Protein AF-0000000085044404 (afdb_homodimer)

Foldseek 3Di:
DKDKDWDQLLQEDELDDDADDLVLLVVLVVVVVPDPDAQWEWEQAPVRGTYGQANNNNSRSCVVPPRGDIGIYIYDYDHDDPLLSLLRNLLRCVVVVNDPRSNLSSLCCQCPVVPHDLVVSCVSNVDDSVSSCLSAADPPDDPVLRVLCSVVRCRNVLNLLCPAPDDVVLSVVVSVCVSVPHDDDSQLSVQVSVVVVPDDADSVDPCRVVVSCVSSPVVVVVVVVVVVVVVVVVVPPPPPPPPPDPPDD/DKDKDWDQLLQEDELDDDADDLVLLVVLVVVVVPDPDAQWEWEQAPVRGTYTQANNNNSRSCVVPPRRDIGIYIYDYDHDDPLLSLLRNLLRCVVVVNDPRSNLSSLCCQCPVVPHDLVVSCVSNVDDSVSSCLSAADPVDDPVLRVLCSVVRCRNVLNLLCPAPDDVVLSVVVSVCVSVPHDDDSQLSVQVSVVVVPDDADSVDPCRVVVSCVSSPVVVVVVVVVVVVVVVVVVPPPPPPPPPDDPDD

Solvent-accessible surface area (backbone atoms only — not comparable to full-atom values): 27673 Å² total; per-residue (Å²): 123,56,46,77,45,75,42,42,45,69,60,46,46,69,83,65,81,75,64,65,54,69,68,59,20,50,52,50,47,39,27,52,73,51,46,94,59,62,58,31,33,28,34,34,35,91,83,71,43,32,35,48,42,39,36,62,60,54,50,29,23,41,51,65,72,41,38,77,43,70,40,51,24,37,36,37,74,46,87,67,55,68,66,60,47,51,39,49,30,50,41,34,34,61,70,32,53,42,59,65,66,49,52,35,44,41,50,37,44,44,39,67,71,66,58,41,58,62,68,56,52,27,67,57,26,27,47,55,60,71,74,54,48,48,53,41,59,53,82,87,48,58,63,71,59,40,54,50,21,64,73,70,66,40,18,49,49,50,45,55,52,70,63,44,95,64,61,67,71,45,44,51,52,52,51,49,38,45,77,73,67,44,94,72,52,61,65,38,49,52,46,44,50,56,48,56,74,79,44,88,80,65,65,83,46,91,55,33,66,60,48,50,51,57,74,42,32,59,67,59,18,42,51,54,40,51,52,52,56,53,52,54,52,60,67,67,43,68,79,77,60,79,76,76,72,80,75,88,123,122,56,46,79,46,74,41,43,46,69,59,47,46,68,81,64,80,74,63,66,55,69,70,58,20,50,52,50,46,39,26,51,73,52,46,94,60,64,59,31,32,28,32,34,34,91,83,71,42,33,35,49,42,40,36,62,61,55,49,29,24,40,50,67,73,42,38,77,44,69,39,52,24,36,36,38,73,46,87,66,54,70,67,58,46,52,40,49,30,50,40,35,34,61,71,32,54,42,61,64,66,51,52,35,46,41,50,38,44,44,38,66,72,66,58,41,57,63,69,55,52,26,66,58,26,27,46,56,60,73,74,53,49,49,54,41,58,53,82,88,49,58,63,71,59,43,53,51,22,66,73,71,67,39,18,49,49,50,45,54,50,70,64,44,95,62,61,65,70,45,46,49,51,52,51,50,39,45,76,72,66,46,93,74,51,61,65,38,50,52,46,45,49,56,48,56,75,78,43,87,79,65,67,82,46,91,56,32,66,61,47,51,52,56,73,39,33,60,67,58,18,44,52,55,40,51,52,50,58,53,52,54,54,59,67,68,46,69,79,79,62,79,77,78,74,81,76,86,123

Radius of gyration: 28.85 Å; Cα contacts (8 Å, |Δi|>4): 679; chains: 2; bounding box: 60×104×65 Å

Structure (mmCIF, N/CA/C/O backbone):
data_AF-0000000085044404-model_v1
#
loop_
_entity.id
_entity.type
_entity.pdbx_description
1 polymer 'Uncharacterized protein'
#
loop_
_atom_site.group_PDB
_atom_site.id
_atom_site.type_symbol
_atom_site.label_atom_id
_atom_site.label_alt_id
_atom_site.label_comp_id
_atom_site.label_asym_id
_atom_site.label_entity_id
_atom_site.label_seq_id
_atom_site.pdbx_PDB_ins_code
_atom_site.Cartn_x
_atom_site.Cartn_y
_atom_site.Cartn_z
_atom_site.occupancy
_atom_site.B_iso_or_equiv
_atom_site.auth_seq_id
_atom_site.auth_comp_id
_atom_site.auth_asym_id
_atom_site.auth_atom_id
_atom_site.pdbx_PDB_model_num
ATOM 1 N N . MET A 1 1 ? 7.672 -28.328 -18.375 1 61.47 1 MET A N 1
ATOM 2 C CA . MET A 1 1 ? 6.961 -29.172 -17.422 1 61.47 1 MET A CA 1
ATOM 3 C C . MET A 1 1 ? 7.199 -28.688 -15.992 1 61.47 1 MET A C 1
ATOM 5 O O . MET A 1 1 ? 8.305 -28.266 -15.648 1 61.47 1 MET A O 1
ATOM 9 N N . THR A 1 2 ? 6.141 -28.344 -15.234 1 77.56 2 THR A N 1
ATOM 10 C CA . THR A 1 2 ? 6.23 -27.875 -13.852 1 77.56 2 THR A CA 1
ATOM 11 C C . THR A 1 2 ? 5.887 -29.016 -12.891 1 77.56 2 THR A C 1
ATOM 13 O O . THR A 1 2 ? 4.945 -29.766 -13.117 1 77.56 2 THR A O 1
ATOM 16 N N . THR A 1 3 ? 6.852 -29.359 -11.992 1 83.25 3 THR A N 1
ATOM 17 C CA . THR A 1 3 ? 6.629 -30.359 -10.961 1 83.25 3 THR A CA 1
ATOM 18 C C . THR A 1 3 ? 6.52 -29.719 -9.586 1 83.25 3 THR A C 1
ATOM 20 O O . THR A 1 3 ? 6.988 -28.594 -9.375 1 83.25 3 THR A O 1
ATOM 23 N N . ILE A 1 4 ? 5.852 -30.391 -8.719 1 85.69 4 ILE A N 1
ATOM 24 C CA . ILE A 1 4 ? 5.754 -29.938 -7.336 1 85.69 4 ILE A CA 1
ATOM 25 C C . ILE A 1 4 ? 6.727 -30.719 -6.461 1 85.69 4 ILE A C 1
ATOM 27 O O . ILE A 1 4 ? 6.805 -31.938 -6.555 1 85.69 4 ILE A O 1
ATOM 31 N N . LYS A 1 5 ? 7.516 -30.078 -5.703 1 88.81 5 LYS A N 1
ATOM 32 C CA . LYS A 1 5 ? 8.453 -30.688 -4.754 1 88.81 5 LYS A CA 1
ATOM 33 C C . LYS A 1 5 ? 8.453 -29.922 -3.43 1 88.81 5 LYS A C 1
ATOM 35 O O . LYS A 1 5 ? 8.172 -28.719 -3.396 1 88.81 5 LYS A O 1
ATOM 40 N N . TYR A 1 6 ? 8.734 -30.656 -2.428 1 91.5 6 TYR A N 1
ATOM 41 C CA . TYR A 1 6 ? 8.992 -30.016 -1.145 1 91.5 6 TYR A CA 1
ATOM 42 C C . TYR A 1 6 ? 10.461 -29.609 -1.02 1 91.5 6 TYR A C 1
ATOM 44 O O . TYR A 1 6 ? 11.352 -30.438 -1.219 1 91.5 6 TYR A O 1
ATOM 52 N N . VAL A 1 7 ? 10.68 -28.344 -0.801 1 93.06 7 VAL A N 1
ATOM 53 C CA . VAL A 1 7 ? 12.023 -27.766 -0.729 1 93.06 7 VAL A CA 1
ATOM 54 C C . VAL A 1 7 ? 12.203 -27.031 0.596 1 93.06 7 VAL A C 1
ATOM 56 O O . VAL A 1 7 ? 11.289 -26.344 1.057 1 93.06 7 VAL A O 1
ATOM 59 N N . LYS A 1 8 ? 13.367 -27.266 1.175 1 94.31 8 LYS A N 1
ATOM 60 C CA . LYS A 1 8 ? 13.672 -26.484 2.361 1 94.31 8 LYS A CA 1
ATOM 61 C C . LYS A 1 8 ? 13.867 -25.016 2.006 1 94.31 8 LYS A C 1
ATOM 63 O O . LYS A 1 8 ? 14.508 -24.688 1.003 1 94.31 8 LYS A O 1
ATOM 68 N N . VAL A 1 9 ? 13.367 -24.141 2.844 1 94.94 9 VAL A N 1
ATOM 69 C CA . VAL A 1 9 ? 13.438 -22.703 2.6 1 94.94 9 VAL A CA 1
ATOM 70 C C . VAL A 1 9 ? 14.898 -22.266 2.48 1 94.94 9 VAL A C 1
ATOM 72 O O . VAL A 1 9 ? 15.234 -21.422 1.652 1 94.94 9 VAL A O 1
ATOM 75 N N . SER A 1 10 ? 15.797 -22.875 3.223 1 94.62 10 SER A N 1
ATOM 76 C CA . SER A 1 10 ? 17.219 -22.516 3.242 1 94.62 10 SER A CA 1
ATOM 77 C C . SER A 1 10 ? 17.891 -22.875 1.922 1 94.62 10 SER A C 1
ATOM 79 O O . SER A 1 10 ? 18.984 -22.391 1.629 1 94.62 10 SER A O 1
ATOM 81 N N . GLN A 1 11 ? 17.266 -23.703 1.149 1 94.69 11 GLN A N 1
ATOM 82 C CA . GLN A 1 11 ? 17.859 -24.141 -0.111 1 94.69 11 GLN A CA 1
ATOM 83 C C . GLN A 1 11 ? 17.469 -23.203 -1.255 1 94.69 11 GLN A C 1
ATOM 85 O O . GLN A 1 11 ? 17.969 -23.344 -2.371 1 94.69 11 GLN A O 1
ATOM 90 N N . ILE A 1 12 ? 16.609 -22.25 -0.996 1 96.06 12 ILE A N 1
ATOM 91 C CA . ILE A 1 12 ? 16.125 -21.328 -2.029 1 96.06 12 ILE A CA 1
ATOM 92 C C . ILE A 1 12 ? 16.953 -20.047 -1.995 1 96.06 12 ILE A C 1
ATOM 94 O O . ILE A 1 12 ? 17.062 -19.391 -0.952 1 96.06 12 ILE A O 1
ATOM 98 N N . LYS A 1 13 ? 17.516 -19.688 -3.123 1 95.31 13 LYS A N 1
ATOM 99 C CA . LYS A 1 13 ? 18.203 -18.406 -3.271 1 95.31 13 LYS A CA 1
ATOM 100 C C . LYS A 1 13 ? 17.25 -17.297 -3.658 1 95.31 13 LYS A C 1
ATOM 102 O O . LYS A 1 13 ? 16.469 -17.438 -4.609 1 95.31 13 LYS A O 1
ATOM 107 N N . SER A 1 14 ? 17.109 -16.156 -3.043 1 94.56 14 SER A N 1
ATOM 108 C CA . SER A 1 14 ? 16.078 -15.141 -3.242 1 94.56 14 SER A CA 1
ATOM 109 C C . SER A 1 14 ? 16.609 -13.953 -4.031 1 94.56 14 SER A C 1
ATOM 111 O O . SER A 1 14 ? 15.852 -13.227 -4.672 1 94.56 14 SER A O 1
ATOM 113 N N . GLY A 1 15 ? 17.938 -13.578 -3.992 1 92.56 15 GLY A N 1
ATOM 114 C CA . GLY A 1 15 ? 18.5 -12.43 -4.676 1 92.56 15 GLY A CA 1
ATOM 115 C C . GLY A 1 15 ? 18.375 -11.141 -3.881 1 92.56 15 GLY A C 1
ATOM 116 O O . GLY A 1 15 ? 18.672 -10.062 -4.387 1 92.56 15 GLY A O 1
ATOM 117 N N . PHE A 1 16 ? 17.781 -11.195 -2.658 1 94.38 16 PHE A N 1
ATOM 118 C CA . PHE A 1 16 ? 17.641 -10.062 -1.755 1 94.38 16 PHE A CA 1
ATOM 119 C C . PHE A 1 16 ? 17.781 -10.5 -0.303 1 94.38 16 PHE A C 1
ATOM 121 O O . PHE A 1 16 ? 17.828 -11.695 -0.012 1 94.38 16 PHE A O 1
ATOM 128 N N . THR A 1 17 ? 17.859 -9.484 0.62 1 93.12 17 THR A N 1
ATOM 129 C CA . THR A 1 17 ? 18.141 -9.828 2.008 1 93.12 17 THR A CA 1
ATOM 130 C C . THR A 1 17 ? 16.984 -9.406 2.916 1 93.12 17 THR A C 1
ATOM 132 O O . THR A 1 17 ? 16.875 -9.875 4.051 1 93.12 17 THR A O 1
ATOM 135 N N . TYR A 1 18 ? 16.109 -8.633 2.441 1 92.06 18 TYR A N 1
ATOM 136 C CA . TYR A 1 18 ? 15.062 -8.086 3.287 1 92.06 18 TYR A CA 1
ATOM 137 C C . TYR A 1 18 ? 14.18 -9.203 3.852 1 92.06 18 TYR A C 1
ATOM 139 O O . TYR A 1 18 ? 13.836 -10.148 3.141 1 92.06 18 TYR A O 1
ATOM 147 N N . LEU A 1 19 ? 13.734 -8.906 5.164 1 95.06 19 LEU A N 1
ATOM 148 C CA . LEU A 1 19 ? 12.75 -9.773 5.816 1 95.06 19 LEU A CA 1
ATOM 149 C C . LEU A 1 19 ? 11.68 -8.945 6.52 1 95.06 19 LEU A C 1
ATOM 151 O O . LEU A 1 19 ? 11.977 -7.879 7.07 1 95.06 19 LEU A O 1
ATOM 155 N N . PRO A 1 20 ? 10.492 -9.43 6.535 1 95.12 20 PRO A N 1
ATOM 156 C CA . PRO A 1 20 ? 9.43 -8.727 7.25 1 95.12 20 PRO A CA 1
ATOM 157 C C . PRO A 1 20 ? 9.562 -8.844 8.766 1 95.12 20 PRO A C 1
ATOM 159 O O . PRO A 1 20 ? 10.438 -9.562 9.266 1 95.12 20 PRO A O 1
ATOM 162 N N . THR A 1 21 ? 8.727 -8.086 9.477 1 94.81 21 THR A N 1
ATOM 163 C CA . THR A 1 21 ? 8.656 -8.258 10.922 1 94.81 21 THR A CA 1
ATOM 164 C C . THR A 1 21 ? 8.094 -9.633 11.273 1 94.81 21 THR A C 1
ATOM 166 O O . THR A 1 21 ? 7.457 -10.289 10.445 1 94.81 21 THR A O 1
ATOM 169 N N . GLU A 1 22 ? 8.328 -10.031 12.469 1 95.94 22 GLU A N 1
ATOM 170 C CA . GLU A 1 22 ? 7.824 -11.312 12.93 1 95.94 22 GLU A CA 1
ATOM 171 C C . GLU A 1 22 ? 6.297 -11.352 12.898 1 95.94 22 GLU A C 1
ATOM 173 O O . GLU A 1 22 ? 5.707 -12.359 12.508 1 95.94 22 GLU A O 1
ATOM 178 N N . MET A 1 23 ? 5.676 -10.289 13.273 1 95.06 23 MET A N 1
ATOM 179 C CA . MET A 1 23 ? 4.219 -10.211 13.297 1 95.06 23 MET A CA 1
ATOM 180 C C . MET A 1 23 ? 3.641 -10.367 11.898 1 95.06 23 MET A C 1
ATOM 182 O O . MET A 1 23 ? 2.697 -11.141 11.695 1 95.06 23 MET A O 1
ATOM 186 N N . THR A 1 24 ? 4.254 -9.727 10.977 1 93.88 24 THR A N 1
ATOM 187 C CA . THR A 1 24 ? 3.809 -9.812 9.594 1 93.88 24 THR A CA 1
ATOM 188 C C . THR A 1 24 ? 4.016 -11.227 9.055 1 93.88 24 THR A C 1
ATOM 190 O O . THR A 1 24 ? 3.135 -11.773 8.383 1 93.88 24 THR A O 1
ATOM 193 N N . ALA A 1 25 ? 5.137 -11.766 9.383 1 95.88 25 ALA A N 1
ATOM 194 C CA . ALA A 1 25 ? 5.457 -13.117 8.922 1 95.88 25 ALA A CA 1
ATOM 195 C C . ALA A 1 25 ? 4.473 -14.141 9.477 1 95.88 25 ALA A C 1
ATOM 197 O O . ALA A 1 25 ? 4.012 -15.023 8.758 1 95.88 25 ALA A O 1
ATOM 198 N N . LYS A 1 26 ? 4.113 -13.984 10.68 1 95.44 26 LYS A N 1
ATOM 199 C CA . LYS A 1 26 ? 3.18 -14.906 11.312 1 95.44 26 LYS A CA 1
ATOM 200 C C . LYS A 1 26 ? 1.792 -14.805 10.688 1 95.44 26 LYS A C 1
ATOM 202 O O . LYS A 1 26 ? 1.11 -15.812 10.508 1 95.44 26 LYS A O 1
ATOM 207 N N . SER A 1 27 ? 1.438 -13.617 10.43 1 94.38 27 SER A N 1
ATOM 208 C CA . SER A 1 27 ? 0.154 -13.398 9.766 1 94.38 27 SER A CA 1
ATOM 209 C C . SER A 1 27 ? 0.116 -14.078 8.398 1 94.38 27 SER A C 1
ATOM 211 O O . SER A 1 27 ? -0.879 -14.711 8.047 1 94.38 27 SER A O 1
ATOM 213 N N . GLN A 1 28 ? 1.136 -13.945 7.715 1 92.56 28 GLN A N 1
ATOM 214 C CA . GLN A 1 28 ? 1.236 -14.578 6.402 1 92.56 28 GLN A CA 1
ATOM 215 C C . GLN A 1 28 ? 1.262 -16.094 6.527 1 92.56 28 GLN A C 1
ATOM 217 O O . GLN A 1 28 ? 0.63 -16.797 5.738 1 92.56 28 GLN A O 1
ATOM 222 N N . LEU A 1 29 ? 1.969 -16.578 7.449 1 92.06 29 LEU A N 1
ATOM 223 C CA . LEU A 1 29 ? 2.082 -18.031 7.66 1 92.06 29 LEU A CA 1
ATOM 224 C C . LEU A 1 29 ? 0.721 -18.641 7.965 1 92.06 29 LEU A C 1
ATOM 226 O O . LEU A 1 29 ? 0.43 -19.766 7.543 1 92.06 29 LEU A O 1
ATOM 230 N N . ALA A 1 30 ? -0.035 -17.953 8.711 1 93.81 30 ALA A N 1
ATOM 231 C CA . ALA A 1 30 ? -1.366 -18.438 9.062 1 93.81 30 ALA A CA 1
ATOM 232 C C . ALA A 1 30 ? -2.195 -18.719 7.809 1 93.81 30 ALA A C 1
ATOM 234 O O . ALA A 1 30 ? -2.949 -19.688 7.758 1 93.81 30 ALA A O 1
ATOM 235 N N . ILE A 1 31 ? -2.064 -17.859 6.871 1 93.62 31 ILE A N 1
ATOM 236 C CA . ILE A 1 31 ? -2.779 -18.031 5.609 1 93.62 31 ILE A CA 1
ATOM 237 C C . ILE A 1 31 ? -2.188 -19.219 4.84 1 93.62 31 ILE A C 1
ATOM 239 O O . ILE A 1 31 ? -2.922 -20.078 4.34 1 93.62 31 ILE A O 1
ATOM 243 N N . LEU A 1 32 ? -0.934 -19.297 4.773 1 89.75 32 LEU A N 1
ATOM 244 C CA . LEU A 1 32 ? -0.227 -20.328 4.027 1 89.75 32 LEU A CA 1
ATOM 245 C C . LEU A 1 32 ? -0.555 -21.719 4.574 1 89.75 32 LEU A C 1
ATOM 247 O O . LEU A 1 32 ? -0.674 -22.672 3.811 1 89.75 32 LEU A O 1
ATOM 251 N N . GLU A 1 33 ? -0.635 -21.844 5.805 1 89.75 33 GLU A N 1
ATOM 252 C CA . GLU A 1 33 ? -0.882 -23.125 6.457 1 89.75 33 GLU A CA 1
ATOM 253 C C . GLU A 1 33 ? -2.268 -23.656 6.109 1 89.75 33 GLU A C 1
ATOM 255 O O . GLU A 1 33 ? -2.51 -24.875 6.195 1 89.75 33 GLU A O 1
ATOM 260 N N . LYS A 1 34 ? -3.08 -22.734 5.719 1 89.62 34 LYS A N 1
ATOM 261 C CA . LYS A 1 34 ? -4.43 -23.156 5.348 1 89.62 34 LYS A CA 1
ATOM 262 C C . LYS A 1 34 ? -4.535 -23.391 3.844 1 89.62 34 LYS A C 1
ATOM 264 O O . LYS A 1 34 ? -5.57 -23.844 3.354 1 89.62 34 LYS A O 1
ATOM 269 N N . SER A 1 35 ? -3.404 -23.125 3.229 1 81.25 35 SER A N 1
ATOM 270 C CA . SER A 1 35 ? -3.402 -23.281 1.778 1 81.25 35 SER A CA 1
ATOM 271 C C . SER A 1 35 ? -2.859 -24.641 1.377 1 81.25 35 SER A C 1
ATOM 273 O O . SER A 1 35 ? -1.934 -25.156 2.008 1 81.25 35 SER A O 1
ATOM 275 N N . ASN A 1 36 ? -3.479 -25.438 0.595 1 70.88 36 ASN A N 1
ATOM 276 C CA . ASN A 1 36 ? -3.033 -26.766 0.184 1 70.88 36 ASN A CA 1
ATOM 277 C C . ASN A 1 36 ? -2.27 -26.719 -1.137 1 70.88 36 ASN A C 1
ATOM 279 O O . ASN A 1 36 ? -2.08 -27.75 -1.788 1 70.88 36 ASN A O 1
ATOM 283 N N . GLU A 1 37 ? -1.778 -25.656 -1.503 1 74.81 37 GLU A N 1
ATOM 284 C CA . GLU A 1 37 ? -1.153 -25.516 -2.814 1 74.81 37 GLU A CA 1
ATOM 285 C C . GLU A 1 37 ? 0.219 -24.859 -2.711 1 74.81 37 GLU A C 1
ATOM 287 O O . GLU A 1 37 ? 0.536 -24.234 -1.699 1 74.81 37 GLU A O 1
ATOM 292 N N . PRO A 1 38 ? 0.979 -25.234 -3.756 1 78.88 38 PRO A N 1
ATOM 293 C CA . PRO A 1 38 ? 2.277 -24.547 -3.744 1 78.88 38 PRO A CA 1
ATOM 294 C C . PRO A 1 38 ? 2.145 -23.031 -3.729 1 78.88 38 PRO A C 1
ATOM 296 O O . PRO A 1 38 ? 1.389 -22.469 -4.523 1 78.88 38 PRO A O 1
ATOM 299 N N . VAL A 1 39 ? 2.91 -22.484 -2.879 1 82 39 VAL A N 1
ATOM 300 C CA . VAL A 1 39 ? 2.76 -21.047 -2.66 1 82 39 VAL A CA 1
ATOM 301 C C . VAL A 1 39 ? 4.008 -20.312 -3.143 1 82 39 VAL A C 1
ATOM 303 O O . VAL A 1 39 ? 4.059 -19.078 -3.129 1 82 39 VAL A O 1
ATOM 306 N N . ILE A 1 40 ? 4.977 -21.141 -3.594 1 91.25 40 ILE A N 1
ATOM 307 C CA . ILE A 1 40 ? 6.23 -20.578 -4.078 1 91.25 40 ILE A CA 1
ATOM 308 C C . ILE A 1 40 ? 6.625 -21.25 -5.395 1 91.25 40 ILE A C 1
ATOM 310 O O . ILE A 1 40 ? 6.5 -22.469 -5.535 1 91.25 40 ILE A O 1
ATOM 314 N N . ASP A 1 41 ? 7.066 -20.453 -6.387 1 91.06 41 ASP A N 1
ATOM 315 C CA . ASP A 1 41 ? 7.68 -20.953 -7.621 1 91.06 41 ASP A CA 1
ATOM 316 C C . ASP A 1 41 ? 9.188 -20.719 -7.609 1 91.06 41 ASP A C 1
ATOM 318 O O . ASP A 1 41 ? 9.656 -19.641 -7.238 1 91.06 41 ASP A O 1
ATOM 322 N N . VAL A 1 42 ? 9.875 -21.797 -8.055 1 93.69 42 VAL A N 1
ATOM 323 C CA . VAL A 1 42 ? 11.328 -21.672 -8.133 1 93.69 42 VAL A CA 1
ATOM 324 C C . VAL A 1 42 ? 11.828 -22.188 -9.477 1 93.69 42 VAL A C 1
ATOM 326 O O . VAL A 1 42 ? 11.188 -23.047 -10.086 1 93.69 42 VAL A O 1
ATOM 329 N N . PHE A 1 43 ? 12.961 -21.609 -9.906 1 9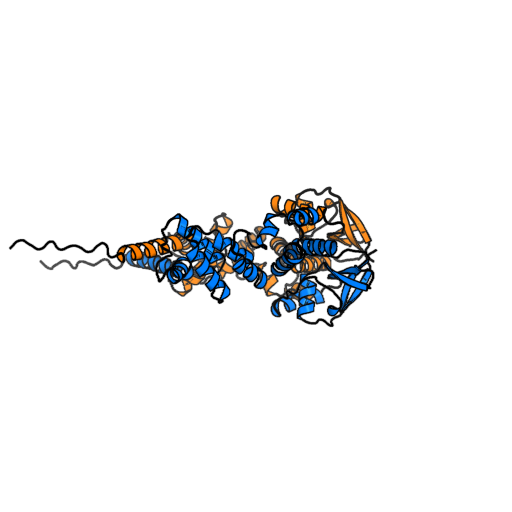2.31 43 PHE A N 1
ATOM 330 C CA . PHE A 1 43 ? 13.734 -22.203 -10.992 1 92.31 43 PHE A CA 1
ATOM 331 C C . PHE A 1 43 ? 14.742 -23.219 -10.453 1 92.31 43 PHE A C 1
ATOM 333 O O . PHE A 1 43 ? 15.375 -22.984 -9.414 1 92.31 43 PHE A O 1
ATOM 340 N N . GLU A 1 44 ? 14.734 -24.281 -11.039 1 91.94 44 GLU A N 1
ATOM 341 C CA . GLU A 1 44 ? 15.82 -25.234 -10.781 1 91.94 44 GLU A CA 1
ATOM 342 C C . GLU A 1 44 ? 16.891 -25.141 -11.859 1 91.94 44 GLU A C 1
ATOM 344 O O . GLU A 1 44 ? 16.641 -25.469 -13.016 1 91.94 44 GLU A O 1
ATOM 349 N N . ASP A 1 45 ? 17.984 -24.609 -11.375 1 78.19 45 ASP A N 1
ATOM 350 C CA . ASP A 1 45 ? 19.062 -24.453 -12.344 1 78.19 45 ASP A CA 1
ATOM 351 C C . ASP A 1 45 ? 19.844 -25.75 -12.508 1 78.19 45 ASP A C 1
ATOM 353 O O . ASP A 1 45 ? 19.531 -26.75 -11.859 1 78.19 45 ASP A O 1
ATOM 357 N N . GLY A 1 46 ? 20.766 -25.906 -13.422 1 70.44 46 GLY A N 1
ATOM 358 C CA . GLY A 1 46 ? 21.547 -27.094 -13.75 1 70.44 46 GLY A CA 1
ATOM 359 C C . GLY A 1 46 ? 22.297 -27.641 -12.562 1 70.44 46 GLY A C 1
ATOM 360 O O . GLY A 1 46 ? 22.562 -28.844 -12.492 1 70.44 46 GLY A O 1
ATOM 361 N N . ASP A 1 47 ? 22.609 -26.906 -11.57 1 68.88 47 ASP A N 1
ATOM 362 C CA . ASP A 1 47 ? 23.375 -27.359 -10.422 1 68.88 47 ASP A CA 1
ATOM 363 C C . ASP A 1 47 ? 22.469 -27.703 -9.242 1 68.88 47 ASP A C 1
ATOM 365 O O . ASP A 1 47 ? 22.922 -27.781 -8.102 1 68.88 47 ASP A O 1
ATOM 369 N N . LYS A 1 48 ? 21.203 -27.766 -9.562 1 75.06 48 LYS A N 1
ATOM 370 C CA . LYS A 1 48 ? 20.172 -28.141 -8.594 1 75.06 48 LYS A CA 1
ATOM 371 C C . LYS A 1 48 ? 19.984 -27.047 -7.547 1 75.06 48 LYS A C 1
ATOM 373 O O . LYS A 1 48 ? 19.672 -27.328 -6.387 1 75.06 48 LYS A O 1
ATOM 378 N N . GLN A 1 49 ? 20.312 -25.906 -7.891 1 87 49 GLN A N 1
ATOM 379 C CA . GLN A 1 49 ? 20 -24.766 -7.035 1 87 49 GLN A CA 1
ATOM 380 C C . GLN A 1 49 ? 18.609 -24.234 -7.316 1 87 49 GLN A C 1
ATOM 382 O O . GLN A 1 49 ? 18.156 -24.203 -8.469 1 87 49 GLN A O 1
ATOM 387 N N . TYR A 1 50 ? 17.922 -23.922 -6.25 1 95.06 50 TYR A N 1
ATOM 388 C CA . TYR A 1 50 ? 16.594 -23.344 -6.398 1 95.06 50 TYR A CA 1
ATOM 389 C C . TYR A 1 50 ? 16.641 -21.812 -6.312 1 95.06 50 TYR A C 1
ATOM 391 O O . TYR A 1 50 ? 17.156 -21.266 -5.34 1 95.06 50 TYR A O 1
ATOM 399 N N . LEU A 1 51 ? 16.188 -21.203 -7.414 1 95.75 51 LEU A N 1
ATOM 400 C CA . LEU A 1 51 ? 16.141 -19.75 -7.492 1 95.75 51 LEU A CA 1
ATOM 401 C C . LEU A 1 51 ? 14.711 -19.234 -7.348 1 95.75 51 LEU A C 1
ATOM 403 O O . LEU A 1 51 ? 13.836 -19.609 -8.141 1 95.75 51 LEU A O 1
ATOM 407 N N . LEU A 1 52 ? 14.5 -18.422 -6.359 1 96.31 52 LEU A N 1
ATOM 408 C CA . LEU A 1 52 ? 13.164 -17.891 -6.109 1 96.31 52 LEU A CA 1
ATOM 409 C C . LEU A 1 52 ? 12.641 -17.141 -7.332 1 96.31 52 LEU A C 1
ATOM 411 O O . LEU A 1 52 ? 13.367 -16.375 -7.949 1 96.31 52 LEU A O 1
ATOM 415 N N . TRP A 1 53 ? 11.391 -17.344 -7.637 1 93.81 53 TRP A N 1
ATOM 416 C CA . TRP A 1 53 ? 10.781 -16.656 -8.766 1 93.81 53 TRP A CA 1
ATOM 417 C C . TRP A 1 53 ? 9.5 -15.938 -8.344 1 93.81 53 TRP A C 1
ATOM 419 O O . TRP A 1 53 ? 9.406 -14.711 -8.438 1 93.81 53 TRP A O 1
ATOM 429 N N . LYS A 1 54 ? 8.492 -16.703 -7.863 1 91.94 54 LYS A N 1
ATOM 430 C CA . LYS A 1 54 ? 7.219 -16.156 -7.395 1 91.94 54 LYS A CA 1
ATOM 431 C C . LYS A 1 54 ? 6.953 -16.547 -5.945 1 91.94 54 LYS A C 1
ATOM 433 O O . LYS A 1 54 ? 7.605 -17.453 -5.41 1 91.94 54 LYS A O 1
ATOM 438 N N . GLY A 1 55 ? 5.98 -15.836 -5.379 1 93.12 55 GLY A N 1
ATOM 439 C CA . GLY A 1 55 ? 5.691 -16.078 -3.975 1 93.12 55 GLY A CA 1
ATOM 440 C C . GLY A 1 55 ? 6.699 -15.438 -3.039 1 93.12 55 GLY A C 1
ATOM 441 O O . GL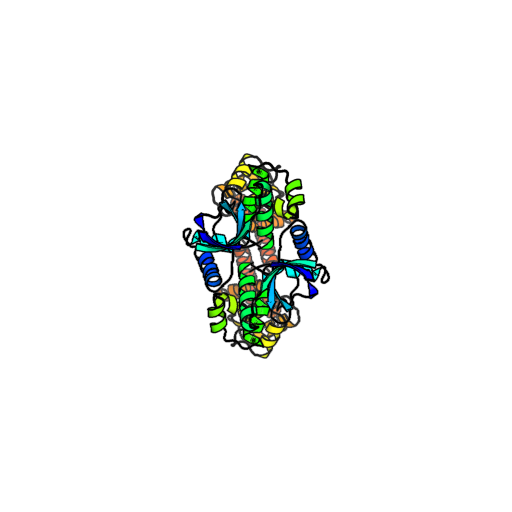Y A 1 55 ? 7.125 -16.062 -2.062 1 93.12 55 GLY A O 1
ATOM 442 N N . ILE A 1 56 ? 7.078 -14.266 -3.354 1 95.44 56 ILE A N 1
ATOM 443 C CA . ILE A 1 56 ? 8.203 -13.586 -2.719 1 95.44 56 ILE A CA 1
ATOM 444 C C . ILE A 1 56 ? 7.883 -13.328 -1.247 1 95.44 56 ILE A C 1
ATOM 446 O O . ILE A 1 56 ? 8.68 -13.648 -0.366 1 95.44 56 ILE A O 1
ATOM 450 N N . ASP A 1 57 ? 6.738 -12.797 -0.99 1 93.75 57 ASP A N 1
ATOM 451 C CA . ASP A 1 57 ? 6.406 -12.484 0.396 1 93.75 57 ASP A CA 1
ATOM 452 C C . ASP A 1 57 ? 6.184 -13.758 1.209 1 93.75 57 ASP A C 1
ATOM 454 O O . ASP A 1 57 ? 6.465 -13.789 2.408 1 93.75 57 ASP A O 1
ATOM 458 N N . ASN A 1 58 ? 5.684 -14.797 0.553 1 93.56 58 ASN A N 1
ATOM 459 C CA . ASN A 1 58 ? 5.578 -16.094 1.221 1 93.56 58 ASN A CA 1
ATOM 460 C C . ASN A 1 58 ? 6.949 -16.625 1.63 1 93.56 58 ASN A C 1
ATOM 462 O O . ASN A 1 58 ? 7.145 -17.031 2.777 1 93.56 58 ASN A O 1
ATOM 466 N N . TYR A 1 59 ? 7.805 -16.562 0.696 1 96.06 59 TYR A N 1
ATOM 467 C CA . TYR A 1 59 ? 9.172 -16.984 0.962 1 96.06 59 TYR A CA 1
ATOM 468 C C . TYR A 1 59 ? 9.773 -16.203 2.117 1 96.06 59 TYR A C 1
ATOM 470 O O . TYR A 1 59 ? 10.375 -16.781 3.027 1 96.06 59 TYR A O 1
ATOM 478 N N . ASN A 1 60 ? 9.594 -14.914 2.098 1 95.94 60 ASN A N 1
ATOM 479 C CA . ASN A 1 60 ? 10.164 -14.047 3.117 1 95.94 60 ASN A CA 1
ATOM 480 C C . ASN A 1 60 ? 9.633 -14.383 4.508 1 95.94 60 ASN A C 1
ATOM 482 O O . ASN A 1 60 ? 10.383 -14.383 5.48 1 95.94 60 ASN A O 1
ATOM 486 N N . SER A 1 61 ? 8.43 -14.602 4.504 1 94.62 61 SER A N 1
ATOM 487 C CA . SER A 1 61 ? 7.812 -14.922 5.785 1 94.62 61 SER A CA 1
ATOM 488 C C . SER A 1 61 ? 8.328 -16.25 6.332 1 94.62 61 SER A C 1
ATOM 490 O O . SER A 1 61 ? 8.625 -16.359 7.523 1 94.62 61 SER A O 1
ATOM 492 N N . LEU A 1 62 ? 8.438 -17.172 5.457 1 95.31 62 LEU A N 1
ATOM 493 C CA . LEU A 1 62 ? 8.961 -18.469 5.855 1 95.31 62 LEU A CA 1
ATOM 494 C C . LEU A 1 62 ? 10.414 -18.359 6.281 1 95.31 62 LEU A C 1
ATOM 496 O O . LEU A 1 62 ? 10.812 -18.938 7.301 1 95.31 62 LEU A O 1
ATOM 500 N N . LYS A 1 63 ? 11.125 -17.656 5.555 1 96.31 63 LYS A N 1
ATOM 501 C CA . LYS A 1 63 ? 12.539 -17.469 5.875 1 96.31 63 LYS A CA 1
ATOM 502 C C . LYS A 1 63 ? 12.703 -16.781 7.23 1 96.31 63 LYS A C 1
ATOM 504 O O . LYS A 1 63 ? 13.602 -17.141 8 1 96.31 63 LYS A O 1
ATOM 509 N N . LYS A 1 64 ? 11.852 -15.812 7.5 1 96.62 64 LYS A N 1
ATOM 510 C CA . LYS A 1 64 ? 11.875 -15.086 8.758 1 96.62 64 LYS A CA 1
ATOM 511 C C . LYS A 1 64 ? 11.594 -16.016 9.938 1 96.62 64 LYS A C 1
ATOM 513 O O . LYS A 1 64 ? 12.188 -15.859 11.008 1 96.62 64 LYS A O 1
ATOM 518 N N . LEU A 1 65 ? 10.773 -16.969 9.711 1 96.12 65 LEU A N 1
ATOM 519 C CA . LEU A 1 65 ? 10.25 -17.734 10.828 1 96.12 65 LEU A CA 1
ATOM 520 C C . LEU A 1 65 ? 11.016 -19.047 10.984 1 96.12 65 LEU A C 1
ATOM 522 O O . LEU A 1 65 ? 11.352 -19.453 12.094 1 96.12 65 LEU A O 1
ATOM 526 N N . ASP A 1 66 ? 11.211 -19.719 9.875 1 93.56 66 ASP A N 1
ATOM 527 C CA . ASP A 1 66 ? 11.836 -21.047 9.93 1 93.56 66 ASP A CA 1
ATOM 528 C C . ASP A 1 66 ? 12.5 -21.391 8.602 1 93.56 66 ASP A C 1
ATOM 530 O O . ASP A 1 66 ? 11.852 -21.938 7.707 1 93.56 66 ASP A O 1
ATOM 534 N N . THR A 1 67 ? 13.773 -21.344 8.617 1 93.5 67 THR A N 1
ATOM 535 C CA . THR A 1 67 ? 14.523 -21.594 7.391 1 93.5 67 THR A CA 1
ATOM 536 C C . THR A 1 67 ? 14.609 -23.094 7.098 1 93.5 67 THR A C 1
ATOM 538 O O . THR A 1 67 ? 14.922 -23.484 5.973 1 93.5 67 THR A O 1
ATOM 541 N N . MET A 1 68 ? 14.359 -23.906 8.023 1 94.31 68 MET A N 1
ATOM 542 C CA . MET A 1 68 ? 14.477 -25.344 7.852 1 94.31 68 MET A CA 1
ATOM 543 C C . MET A 1 68 ? 13.148 -25.953 7.441 1 94.31 68 MET A C 1
ATOM 545 O O . MET A 1 68 ? 13.078 -27.141 7.09 1 94.31 68 MET A O 1
ATOM 549 N N . LYS A 1 69 ? 12.148 -25.172 7.387 1 92.19 69 LYS A N 1
ATOM 550 C CA . LYS A 1 69 ? 10.836 -25.656 6.996 1 92.19 69 LYS A CA 1
ATOM 551 C C . LYS A 1 69 ? 10.812 -26.078 5.531 1 92.19 69 LYS A C 1
ATOM 553 O O . LYS A 1 69 ? 11.391 -25.406 4.676 1 92.19 69 LYS A O 1
ATOM 558 N N . GLU A 1 70 ? 10.133 -27.219 5.316 1 92.12 70 GLU A N 1
ATOM 559 C CA . GLU A 1 70 ? 9.883 -27.656 3.947 1 92.12 70 GLU A CA 1
ATOM 560 C C . GLU A 1 70 ? 8.547 -27.125 3.434 1 92.12 70 GLU A C 1
ATOM 562 O O . GLU A 1 70 ? 7.539 -27.188 4.141 1 92.12 70 GLU A O 1
ATOM 567 N N . VAL A 1 71 ? 8.625 -26.609 2.271 1 90.38 71 VAL A N 1
ATOM 568 C CA . VAL A 1 71 ? 7.422 -26.016 1.691 1 90.38 71 VAL A CA 1
ATOM 569 C C . VAL A 1 71 ? 7.215 -26.562 0.279 1 90.38 71 VAL A C 1
ATOM 571 O O . VAL A 1 71 ? 8.18 -26.859 -0.426 1 90.38 71 VAL A O 1
ATOM 574 N N . ALA A 1 72 ? 5.965 -26.719 -0.051 1 88.75 72 ALA A N 1
ATOM 575 C CA . ALA A 1 72 ? 5.633 -27.141 -1.406 1 88.75 72 ALA A CA 1
ATOM 576 C C . ALA A 1 72 ? 5.938 -26.047 -2.422 1 88.75 72 ALA A C 1
ATOM 578 O O . ALA A 1 72 ? 5.43 -24.938 -2.311 1 88.75 72 ALA A O 1
ATOM 579 N N . CYS A 1 73 ? 6.754 -26.391 -3.414 1 91.38 73 CYS A N 1
ATOM 580 C CA . CYS A 1 73 ? 7.137 -25.438 -4.453 1 91.38 73 CYS A CA 1
ATOM 581 C C . CYS A 1 73 ? 6.82 -26 -5.84 1 91.38 73 CYS A C 1
ATOM 583 O O . CYS A 1 73 ? 6.883 -27.203 -6.059 1 91.38 73 CYS A O 1
ATOM 585 N N . SER A 1 74 ? 6.414 -25.109 -6.703 1 87.88 74 SER A N 1
ATOM 586 C CA . SER A 1 74 ? 6.41 -25.438 -8.125 1 87.88 74 SER A CA 1
ATOM 587 C C . SER A 1 74 ? 7.801 -25.281 -8.734 1 87.88 74 SER A C 1
ATOM 589 O O . SER A 1 74 ? 8.367 -24.188 -8.719 1 87.88 74 SER A O 1
ATOM 591 N N . ILE A 1 75 ? 8.234 -26.344 -9.297 1 90.25 75 ILE A N 1
ATOM 592 C CA . ILE A 1 75 ? 9.594 -26.344 -9.82 1 90.25 75 ILE A CA 1
ATOM 593 C C . ILE A 1 75 ? 9.562 -26.141 -11.336 1 90.25 75 ILE A C 1
ATOM 595 O O . ILE A 1 75 ? 8.93 -26.922 -12.062 1 90.25 75 ILE A O 1
ATOM 599 N N . HIS A 1 76 ? 10.266 -25.109 -11.789 1 86.44 76 HIS A N 1
ATOM 600 C CA . HIS A 1 76 ? 10.445 -24.828 -13.211 1 86.44 76 HIS A CA 1
ATOM 601 C C . HIS A 1 76 ? 11.875 -25.125 -13.648 1 86.44 76 HIS A C 1
ATOM 603 O O . HIS A 1 76 ? 12.797 -24.375 -13.328 1 86.44 76 HIS A O 1
ATOM 609 N N . LYS A 1 77 ? 11.945 -26.203 -14.438 1 85.31 77 LYS A N 1
ATOM 610 C CA . LYS A 1 77 ? 13.273 -26.609 -14.898 1 85.31 77 LYS A CA 1
ATOM 611 C C . LYS A 1 77 ? 13.68 -25.828 -16.141 1 85.31 77 LYS A C 1
ATOM 613 O O . LYS A 1 77 ? 13.062 -25.969 -17.203 1 85.31 77 LYS A O 1
ATOM 618 N N . THR A 1 78 ? 14.633 -24.938 -15.945 1 81 78 THR A N 1
ATOM 619 C CA . THR A 1 78 ? 15.133 -24.141 -17.062 1 81 78 THR A CA 1
ATOM 620 C C . THR A 1 78 ? 16.531 -23.625 -16.766 1 81 78 THR A C 1
ATOM 622 O O . THR A 1 78 ? 16.891 -23.406 -15.609 1 81 78 THR A O 1
ATOM 625 N N . SER A 1 79 ? 17.344 -23.594 -17.781 1 83.5 79 SER A N 1
ATOM 626 C CA . SER A 1 79 ? 18.625 -22.891 -17.656 1 83.5 79 SER A CA 1
ATOM 627 C C . SER A 1 79 ? 18.422 -21.391 -17.75 1 83.5 79 SER A C 1
ATOM 629 O O . SER A 1 79 ? 17.891 -20.875 -18.734 1 83.5 79 SER A O 1
ATOM 631 N N . ILE A 1 80 ? 18.688 -20.734 -16.672 1 88.31 80 ILE A N 1
ATOM 632 C CA . ILE A 1 80 ? 18.484 -19.297 -16.656 1 88.31 80 ILE A CA 1
ATOM 633 C C . ILE A 1 80 ? 19.766 -18.609 -16.188 1 88.31 80 ILE A C 1
ATOM 635 O O . ILE A 1 80 ? 20.406 -19.047 -15.227 1 88.31 80 ILE A O 1
ATOM 639 N N . SER A 1 81 ? 20.203 -17.547 -16.938 1 91.94 81 SER A N 1
ATOM 640 C CA . SER A 1 81 ? 21.344 -16.766 -16.484 1 91.94 81 SER A CA 1
ATOM 641 C C . SER A 1 81 ? 21 -15.945 -15.242 1 91.94 81 SER A C 1
ATOM 643 O O . SER A 1 81 ? 19.828 -15.695 -14.961 1 91.94 81 SER A O 1
ATOM 645 N N . THR A 1 82 ? 21.969 -15.523 -14.547 1 93.44 82 THR A N 1
ATOM 646 C CA . THR A 1 82 ? 21.766 -14.719 -13.352 1 93.44 82 THR A CA 1
ATOM 647 C C . THR A 1 82 ? 21.016 -13.43 -13.688 1 93.44 82 THR A C 1
ATOM 649 O O . THR A 1 82 ? 20.109 -13.031 -12.961 1 93.44 82 THR A O 1
ATOM 652 N N . TYR A 1 83 ? 21.359 -12.836 -14.797 1 96 83 TYR A N 1
ATOM 653 C CA . TYR A 1 83 ? 20.719 -11.594 -15.219 1 96 83 TYR A CA 1
ATOM 654 C C . TYR A 1 83 ? 19.234 -11.82 -15.484 1 96 83 TYR A C 1
ATOM 656 O O . TYR A 1 83 ? 18.391 -11.094 -14.961 1 96 83 TYR A O 1
ATOM 664 N N . HIS A 1 84 ? 18.922 -12.781 -16.234 1 93.88 84 HIS A N 1
ATOM 665 C CA . HIS A 1 84 ? 17.531 -13.047 -16.578 1 93.88 84 HIS A CA 1
ATOM 666 C C . HIS A 1 84 ? 16.719 -13.453 -15.359 1 93.88 84 HIS A C 1
ATOM 668 O O . HIS A 1 84 ? 15.539 -13.102 -15.242 1 93.88 84 HIS A O 1
ATOM 674 N N . TRP A 1 85 ? 17.375 -14.18 -14.461 1 94.75 85 TRP A N 1
ATOM 675 C CA . TRP A 1 85 ? 16.719 -14.531 -13.203 1 94.75 85 TRP A CA 1
ATOM 676 C C . TRP A 1 85 ? 16.359 -13.273 -12.414 1 94.75 85 TRP A C 1
ATOM 678 O O . TRP A 1 85 ? 15.227 -13.133 -11.945 1 94.75 85 TRP A O 1
ATOM 688 N N . MET A 1 86 ? 17.281 -12.359 -12.328 1 96.81 86 MET A N 1
ATOM 689 C CA . MET A 1 86 ? 17.062 -11.133 -11.562 1 96.81 86 MET A CA 1
ATOM 690 C C . MET A 1 86 ? 15.953 -10.289 -12.195 1 96.81 86 MET A C 1
ATOM 692 O O . MET A 1 86 ? 15.148 -9.672 -11.492 1 96.81 86 MET A O 1
ATOM 696 N N . ILE A 1 87 ? 15.906 -10.281 -13.492 1 97.12 87 ILE A N 1
ATOM 697 C CA . ILE A 1 87 ? 14.859 -9.555 -14.195 1 97.12 87 ILE A CA 1
ATOM 698 C C . ILE A 1 87 ? 13.5 -10.18 -13.891 1 97.12 87 ILE A C 1
ATOM 700 O O . ILE A 1 87 ? 12.539 -9.477 -13.562 1 97.12 87 ILE A O 1
ATOM 704 N N . GLN A 1 88 ? 13.422 -11.445 -13.93 1 94.44 88 GLN A N 1
ATOM 705 C CA . GLN A 1 88 ? 12.164 -12.141 -13.656 1 94.44 88 GLN A CA 1
ATOM 706 C C . GLN A 1 88 ? 11.734 -11.953 -12.203 1 94.44 88 GLN A C 1
ATOM 708 O O . GLN A 1 88 ? 10.547 -11.805 -11.914 1 94.44 88 GLN A O 1
ATOM 713 N N . LEU A 1 89 ? 12.711 -12.016 -11.383 1 96.31 89 LEU A N 1
ATOM 714 C CA . LEU A 1 89 ? 12.438 -11.797 -9.969 1 96.31 89 LEU A CA 1
ATOM 715 C C . LEU A 1 89 ? 11.922 -10.383 -9.727 1 96.31 89 LEU A C 1
ATOM 717 O O . LEU A 1 89 ? 10.984 -10.18 -8.953 1 96.31 89 LEU A O 1
ATOM 721 N N . LEU A 1 90 ? 12.516 -9.43 -10.391 1 97.38 90 LEU A N 1
ATOM 722 C CA . LEU A 1 90 ? 12.062 -8.047 -10.305 1 97.38 90 LEU A CA 1
ATOM 723 C C . LEU A 1 90 ? 10.633 -7.914 -10.828 1 97.38 90 LEU A C 1
ATOM 725 O O . LEU A 1 90 ? 9.805 -7.238 -10.219 1 97.38 90 LEU A O 1
ATOM 729 N N . GLN A 1 91 ? 10.359 -8.523 -11.945 1 95.06 91 GLN A N 1
ATOM 730 C CA . GLN A 1 91 ? 9 -8.539 -12.492 1 95.06 91 GLN A CA 1
ATOM 731 C C . GLN A 1 91 ? 8.008 -9.117 -11.484 1 95.06 91 GLN A C 1
ATOM 733 O O . GLN A 1 91 ? 6.938 -8.547 -11.266 1 95.06 91 GLN A O 1
ATOM 738 N N . SER A 1 92 ? 8.367 -10.188 -10.859 1 93.44 92 SER A N 1
ATOM 739 C CA . SER A 1 92 ? 7.504 -10.82 -9.867 1 93.44 92 SER A CA 1
ATOM 740 C C . SER A 1 92 ? 7.266 -9.906 -8.672 1 93.44 92 SER A C 1
ATOM 742 O O . SER A 1 92 ? 6.156 -9.844 -8.141 1 93.44 92 SER A O 1
ATOM 744 N N . ALA A 1 93 ? 8.289 -9.242 -8.281 1 95.56 93 ALA A N 1
ATOM 745 C CA . ALA A 1 93 ? 8.164 -8.328 -7.152 1 95.56 93 ALA A CA 1
ATOM 746 C C . ALA A 1 93 ? 7.121 -7.25 -7.43 1 95.56 93 ALA A C 1
ATOM 748 O O . ALA A 1 93 ? 6.348 -6.879 -6.543 1 95.56 93 ALA A O 1
ATOM 749 N N . TYR A 1 94 ? 7.098 -6.77 -8.617 1 93.94 94 TYR A N 1
ATOM 750 C CA . TYR A 1 94 ? 6.121 -5.75 -8.984 1 93.94 94 TYR A CA 1
ATOM 751 C C . TYR A 1 94 ? 4.742 -6.363 -9.195 1 93.94 94 TYR A C 1
ATOM 753 O O . TYR A 1 94 ? 3.734 -5.809 -8.75 1 93.94 94 TYR A O 1
ATOM 761 N N . ASN A 1 95 ? 4.719 -7.496 -9.789 1 89.69 95 ASN A N 1
ATOM 762 C CA . ASN A 1 95 ? 3.447 -8.148 -10.078 1 89.69 95 ASN A CA 1
ATOM 763 C C . ASN A 1 95 ? 2.742 -8.594 -8.797 1 89.69 95 ASN A C 1
ATOM 765 O O . ASN A 1 95 ? 1.512 -8.602 -8.734 1 89.69 95 ASN A O 1
ATOM 769 N N . GLU A 1 96 ? 3.529 -8.891 -7.805 1 91.25 96 GLU A N 1
ATOM 770 C CA . GLU A 1 96 ? 2.971 -9.383 -6.551 1 91.25 96 GLU A CA 1
ATOM 771 C C . GLU A 1 96 ? 2.875 -8.266 -5.516 1 91.25 96 GLU A C 1
ATOM 773 O O . GLU A 1 96 ? 2.523 -8.508 -4.359 1 91.25 96 GLU A O 1
ATOM 778 N N . ASN A 1 97 ? 3.275 -7.164 -5.961 1 91.94 97 ASN A N 1
ATOM 779 C CA . ASN A 1 97 ? 3.291 -6.027 -5.047 1 91.94 97 ASN A CA 1
ATOM 780 C C . ASN A 1 97 ? 4.086 -6.336 -3.781 1 91.94 97 ASN A C 1
ATOM 782 O O . ASN A 1 97 ? 3.6 -6.125 -2.67 1 91.94 97 ASN A O 1
ATOM 786 N N . ALA A 1 98 ? 5.234 -6.906 -3.996 1 93.69 98 ALA A N 1
ATOM 787 C CA . ALA A 1 98 ? 6.121 -7.223 -2.879 1 93.69 98 ALA A CA 1
ATOM 788 C C . ALA A 1 98 ? 6.586 -5.953 -2.168 1 93.69 98 ALA A C 1
ATOM 790 O O . ALA A 1 98 ? 6.352 -4.844 -2.652 1 93.69 98 ALA A O 1
ATOM 791 N N . TYR A 1 99 ? 7.184 -6.152 -1.098 1 90.38 99 TYR A N 1
ATOM 792 C CA . TYR A 1 99 ? 7.672 -5.035 -0.295 1 90.38 99 TYR A CA 1
ATOM 793 C C . TYR A 1 99 ? 8.633 -4.164 -1.098 1 90.38 99 TYR A C 1
ATOM 795 O O . TYR A 1 99 ? 9.469 -4.676 -1.844 1 90.38 99 TYR A O 1
ATOM 803 N N . SER A 1 100 ? 8.578 -2.938 -0.783 1 90.75 100 SER A N 1
ATOM 804 C CA . SER A 1 100 ? 9.359 -1.96 -1.531 1 90.75 100 SER A CA 1
ATOM 805 C C . SER A 1 100 ? 10.859 -2.199 -1.355 1 90.75 100 SER A C 1
ATOM 807 O O . SER A 1 100 ? 11.641 -1.965 -2.277 1 90.75 100 SER A O 1
ATOM 809 N N . TYR A 1 101 ? 11.234 -2.658 -0.2 1 90.62 101 TYR A N 1
ATOM 810 C CA . TYR A 1 101 ? 12.648 -2.881 0.076 1 90.62 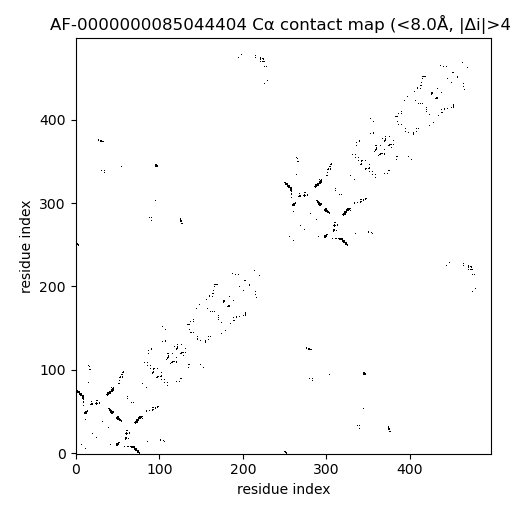101 TYR A CA 1
ATOM 811 C C . TYR A 1 101 ? 13.219 -3.959 -0.836 1 90.62 101 TYR A C 1
ATOM 813 O O . TYR A 1 101 ? 14.391 -3.902 -1.217 1 90.62 101 TYR A O 1
ATOM 821 N N . ILE A 1 102 ? 12.414 -4.852 -1.189 1 94.38 102 ILE A N 1
ATOM 822 C CA . ILE A 1 102 ? 12.844 -5.922 -2.082 1 94.38 102 ILE A CA 1
ATOM 823 C C . ILE A 1 102 ? 13.117 -5.355 -3.471 1 94.38 102 ILE A C 1
ATOM 825 O O . ILE A 1 102 ? 14.164 -5.629 -4.062 1 94.38 102 ILE A O 1
ATOM 829 N N . LYS A 1 103 ? 12.234 -4.586 -3.949 1 95 103 LYS A N 1
ATOM 830 C CA . LYS A 1 103 ? 12.391 -3.947 -5.25 1 95 103 LYS A CA 1
ATOM 831 C C . LYS A 1 103 ? 13.641 -3.076 -5.285 1 95 103 LYS A C 1
ATOM 833 O O . LYS A 1 103 ? 14.422 -3.135 -6.242 1 95 103 LYS A O 1
ATOM 838 N N . LYS A 1 104 ? 13.82 -2.365 -4.223 1 93.19 104 LYS A N 1
ATOM 839 C CA . LYS A 1 104 ? 14.984 -1.498 -4.098 1 93.19 104 LYS A CA 1
ATOM 840 C C . LYS A 1 104 ? 16.281 -2.301 -4.191 1 93.19 104 LYS A C 1
ATOM 842 O O . LYS A 1 104 ? 17.203 -1.912 -4.906 1 93.19 104 LYS A O 1
ATOM 847 N N . GLU A 1 105 ? 16.391 -3.346 -3.486 1 93.75 105 GLU A N 1
ATOM 848 C CA . GLU A 1 105 ? 17.594 -4.168 -3.475 1 93.75 105 GLU A CA 1
ATOM 849 C C . GLU A 1 105 ? 17.875 -4.77 -4.852 1 93.75 105 GLU A C 1
ATOM 851 O O . GLU A 1 105 ? 19.016 -4.781 -5.312 1 93.75 105 GLU A O 1
ATOM 856 N N . LEU A 1 106 ? 16.859 -5.219 -5.441 1 96.5 106 LEU A N 1
ATOM 857 C CA . LEU A 1 106 ? 17 -5.832 -6.754 1 96.5 106 LEU A CA 1
ATOM 858 C C . LEU A 1 106 ? 17.469 -4.805 -7.785 1 96.5 106 LEU A C 1
ATOM 860 O O . LEU A 1 106 ? 18.359 -5.082 -8.586 1 96.5 106 LEU A O 1
ATOM 864 N N . ILE A 1 107 ? 16.859 -3.631 -7.727 1 96.38 107 ILE A N 1
ATOM 865 C CA . ILE A 1 107 ? 17.219 -2.561 -8.656 1 96.38 107 ILE A CA 1
ATOM 866 C C . ILE A 1 107 ? 18.656 -2.109 -8.391 1 96.38 107 ILE A C 1
ATOM 868 O O . ILE A 1 107 ? 19.438 -1.918 -9.336 1 96.38 107 ILE A O 1
ATOM 872 N N . ASN A 1 108 ? 19 -1.977 -7.137 1 91.62 108 ASN A N 1
ATOM 873 C CA . ASN A 1 108 ? 20.375 -1.624 -6.777 1 91.62 108 ASN A CA 1
ATOM 874 C C . ASN A 1 108 ? 21.359 -2.656 -7.293 1 91.62 108 ASN A C 1
ATOM 876 O O . ASN A 1 108 ? 22.422 -2.297 -7.82 1 91.62 108 ASN A O 1
ATOM 880 N N . GLN A 1 109 ? 21.062 -3.891 -7.129 1 93.88 109 GLN A N 1
ATOM 881 C CA . GLN A 1 109 ? 21.938 -4.961 -7.598 1 93.88 109 GLN A CA 1
ATOM 882 C C . GLN A 1 109 ? 22.125 -4.887 -9.109 1 93.88 109 GLN A C 1
ATOM 884 O O . GLN A 1 109 ? 23.25 -4.914 -9.602 1 93.88 109 GLN A O 1
ATOM 889 N N . LEU A 1 110 ? 21.078 -4.727 -9.828 1 97.06 110 LEU A N 1
ATOM 890 C CA . LEU A 1 110 ? 21.109 -4.734 -11.281 1 97.06 110 LEU A CA 1
ATOM 891 C C . LEU A 1 110 ? 21.844 -3.506 -11.82 1 97.06 110 LEU A C 1
ATOM 893 O O . LEU A 1 110 ? 22.766 -3.631 -12.633 1 97.06 110 LEU A O 1
ATOM 897 N N . VAL A 1 111 ? 21.484 -2.348 -11.297 1 94.75 111 VAL A N 1
ATOM 898 C CA . VAL A 1 111 ? 21.906 -1.098 -11.922 1 94.75 111 VAL A CA 1
ATOM 899 C C . VAL A 1 111 ? 23.219 -0.631 -11.297 1 94.75 111 VAL A C 1
ATOM 901 O O . VAL A 1 111 ? 24.156 -0.272 -12.008 1 94.75 111 VAL A O 1
ATOM 904 N N . GLU A 1 112 ? 23.297 -0.681 -10.023 1 88.19 112 GLU A N 1
ATOM 905 C CA . GLU A 1 112 ? 24.453 -0.085 -9.352 1 88.19 112 GLU A CA 1
ATOM 906 C C . GLU A 1 112 ? 25.578 -1.098 -9.188 1 88.19 112 GLU A C 1
ATOM 908 O O . GLU A 1 112 ? 26.75 -0.776 -9.414 1 88.19 112 GLU A O 1
ATOM 913 N N . VAL A 1 113 ? 25.297 -2.27 -8.758 1 89.94 113 VAL A N 1
ATOM 914 C CA . VAL A 1 113 ? 26.328 -3.258 -8.461 1 89.94 113 VAL A CA 1
ATOM 915 C C . VAL A 1 113 ? 26.781 -3.943 -9.75 1 89.94 113 VAL A C 1
ATOM 917 O O . VAL A 1 113 ? 27.969 -3.973 -10.062 1 89.94 113 VAL A O 1
ATOM 920 N N . ASP A 1 114 ? 25.797 -4.426 -10.531 1 95.12 114 ASP A N 1
ATOM 921 C CA . ASP A 1 114 ? 26.125 -5.152 -11.758 1 95.12 114 ASP A CA 1
ATOM 922 C C . ASP A 1 114 ? 26.359 -4.195 -12.914 1 95.12 114 ASP A C 1
ATOM 924 O O . ASP A 1 114 ? 26.781 -4.613 -14 1 95.12 114 ASP A O 1
ATOM 928 N N . ASN A 1 115 ? 26.031 -2.953 -12.742 1 94.12 115 ASN A N 1
ATOM 929 C CA . ASN A 1 115 ? 26.281 -1.896 -13.711 1 94.12 115 ASN A CA 1
ATOM 930 C C . ASN A 1 115 ? 25.484 -2.121 -15 1 94.12 115 ASN A C 1
ATOM 932 O O . ASN A 1 115 ? 26.016 -1.903 -16.094 1 94.12 115 ASN A O 1
ATOM 936 N N . ILE A 1 116 ? 24.344 -2.658 -14.891 1 97.12 116 ILE A N 1
ATOM 937 C CA . ILE A 1 116 ? 23.453 -2.781 -16.047 1 97.12 116 ILE A CA 1
ATOM 938 C C . ILE A 1 116 ? 22.781 -1.439 -16.312 1 97.12 116 ILE A C 1
ATOM 940 O O . ILE A 1 116 ? 22.234 -0.811 -15.406 1 97.12 116 ILE A O 1
ATOM 944 N N . PRO A 1 117 ? 22.844 -0.949 -17.562 1 96.81 117 PRO A N 1
ATOM 945 C CA . PRO A 1 117 ? 22.172 0.315 -17.875 1 96.81 117 PRO A CA 1
ATOM 946 C C . PRO A 1 117 ? 20.672 0.289 -17.547 1 96.81 117 PRO A C 1
ATOM 948 O O . PRO A 1 117 ? 19.984 -0.676 -17.875 1 96.81 117 PRO A O 1
ATOM 951 N N . LEU A 1 118 ? 20.203 1.341 -16.953 1 96.38 118 LEU A N 1
ATOM 952 C CA . LEU A 1 118 ? 18.812 1.44 -16.531 1 96.38 118 LEU A CA 1
ATOM 953 C C . LEU A 1 118 ? 17.875 1.186 -17.703 1 96.38 118 LEU A C 1
ATOM 955 O O . LEU A 1 118 ? 16.875 0.484 -17.562 1 96.38 118 LEU A O 1
ATOM 959 N N . LYS A 1 119 ? 18.188 1.749 -18.828 1 96.94 119 LYS A N 1
ATOM 960 C CA . LYS A 1 119 ? 17.359 1.597 -20.016 1 96.94 119 LYS A CA 1
ATOM 961 C C . LYS A 1 119 ? 17.188 0.125 -20.391 1 96.94 119 LYS A C 1
ATOM 963 O O . LYS A 1 119 ? 16.125 -0.286 -20.844 1 96.94 119 LYS A O 1
ATOM 968 N N . LYS A 1 120 ? 18.172 -0.646 -20.219 1 98.06 120 LYS A N 1
ATOM 969 C CA . LYS A 1 120 ? 18.109 -2.074 -20.5 1 98.06 120 LYS A CA 1
ATOM 970 C C . LYS A 1 120 ? 17.172 -2.785 -19.531 1 98.06 120 LYS A C 1
ATOM 972 O O . LYS A 1 120 ? 16.375 -3.635 -19.922 1 98.06 120 LYS A O 1
ATOM 977 N N . VAL A 1 121 ? 17.281 -2.422 -18.266 1 98 121 VAL A N 1
ATOM 978 C CA . VAL A 1 121 ? 16.422 -3.018 -17.25 1 98 121 VAL A CA 1
ATOM 979 C C . VAL A 1 121 ? 14.961 -2.668 -17.547 1 98 121 VAL A C 1
ATOM 981 O O . VAL A 1 121 ? 14.078 -3.527 -17.453 1 98 121 VAL A O 1
ATOM 984 N N . VAL A 1 122 ? 14.758 -1.429 -17.906 1 97.88 122 VAL A N 1
ATOM 985 C CA . VAL A 1 122 ? 13.422 -0.974 -18.281 1 97.88 122 VAL A CA 1
ATOM 986 C C . VAL A 1 122 ? 12.898 -1.802 -19.438 1 97.88 122 VAL A C 1
ATOM 988 O O . VAL A 1 122 ? 11.789 -2.34 -19.391 1 97.88 122 VAL A O 1
ATOM 991 N N . ASN A 1 123 ? 13.648 -1.962 -20.438 1 97.44 123 ASN A N 1
ATOM 992 C CA . ASN A 1 123 ? 13.25 -2.67 -21.656 1 97.44 123 ASN A CA 1
ATOM 993 C C . ASN A 1 123 ? 13 -4.148 -21.375 1 97.44 123 ASN A C 1
ATOM 995 O O . ASN A 1 123 ? 12.031 -4.723 -21.875 1 97.44 123 ASN A O 1
ATOM 999 N N . ASP A 1 124 ? 13.812 -4.746 -20.594 1 96.94 124 ASP A N 1
ATOM 1000 C CA . ASP A 1 124 ? 13.742 -6.188 -20.391 1 96.94 124 ASP A CA 1
ATOM 1001 C C . ASP A 1 124 ? 12.672 -6.547 -19.359 1 96.94 124 ASP A C 1
ATOM 1003 O O . ASP A 1 124 ? 12.062 -7.617 -19.438 1 96.94 124 ASP A O 1
ATOM 1007 N N . SER A 1 125 ? 12.445 -5.695 -18.438 1 97 125 SER A N 1
ATOM 1008 C CA . SER A 1 125 ? 11.492 -6.008 -17.375 1 97 125 SER A CA 1
ATOM 1009 C C . SER A 1 125 ? 10.086 -5.539 -17.719 1 97 125 SER A C 1
ATOM 1011 O O . SER A 1 125 ? 9.102 -6.055 -17.188 1 97 125 SER A O 1
ATOM 1013 N N . GLY A 1 126 ? 10.008 -4.469 -18.516 1 96.44 126 GLY A N 1
ATOM 1014 C CA . GLY A 1 126 ? 8.727 -3.852 -18.812 1 96.44 126 GLY A CA 1
ATOM 1015 C C . GLY A 1 126 ? 8.289 -2.848 -17.766 1 96.44 126 GLY A C 1
ATOM 1016 O O . GLY A 1 126 ? 7.234 -2.223 -17.891 1 96.44 126 GLY A O 1
ATOM 1017 N N . ILE A 1 127 ? 9.078 -2.635 -16.734 1 96.88 127 ILE A N 1
ATOM 1018 C CA . ILE A 1 127 ? 8.766 -1.676 -15.672 1 96.88 127 ILE A CA 1
ATOM 1019 C C . ILE A 1 127 ? 9.195 -0.275 -16.109 1 96.88 127 ILE A C 1
ATOM 1021 O O . ILE A 1 127 ? 10.289 -0.086 -16.641 1 96.88 127 ILE A O 1
ATOM 1025 N N . SER A 1 128 ? 8.336 0.624 -15.852 1 96.44 128 SER A N 1
ATOM 1026 C CA . SER A 1 128 ? 8.609 1.975 -16.328 1 96.44 128 SER A CA 1
ATOM 1027 C C . SER A 1 128 ? 9.828 2.574 -15.633 1 96.44 128 SER A C 1
ATOM 1029 O O . SER A 1 128 ? 10.109 2.238 -14.484 1 96.44 128 SER A O 1
ATOM 1031 N N . GLU A 1 129 ? 10.406 3.449 -16.297 1 96.25 129 GLU A N 1
ATOM 1032 C CA . GLU A 1 129 ? 11.617 4.082 -15.805 1 96.25 129 GLU A CA 1
ATOM 1033 C C . GLU A 1 129 ? 11.359 4.832 -14.5 1 96.25 129 GLU A C 1
ATOM 1035 O O . GLU A 1 129 ? 12.18 4.805 -13.586 1 96.25 129 GLU A O 1
ATOM 1040 N N . ASP A 1 130 ? 10.273 5.488 -14.414 1 92.81 130 ASP A N 1
ATOM 1041 C CA . ASP A 1 130 ? 9.938 6.277 -13.234 1 92.81 130 ASP A CA 1
ATOM 1042 C C . ASP A 1 130 ? 9.852 5.398 -11.992 1 92.81 130 ASP A C 1
ATOM 1044 O O . ASP A 1 130 ? 10.266 5.809 -10.906 1 92.81 130 ASP A O 1
ATOM 1048 N N . LYS A 1 131 ? 9.398 4.188 -12.102 1 94.19 131 LYS A N 1
ATOM 1049 C CA . LYS A 1 131 ? 9.242 3.258 -10.984 1 94.19 131 LYS A CA 1
ATOM 1050 C C . LYS A 1 131 ? 10.602 2.752 -10.508 1 94.19 131 LYS A C 1
ATOM 1052 O O . LYS A 1 131 ? 10.773 2.445 -9.32 1 94.19 131 LYS A O 1
ATOM 1057 N N . LEU A 1 132 ? 11.477 2.676 -11.445 1 96.06 132 LEU A N 1
ATOM 1058 C CA . LEU A 1 132 ? 12.812 2.201 -11.094 1 96.06 132 LEU A CA 1
ATOM 1059 C C . LEU A 1 132 ? 13.672 3.34 -10.555 1 96.06 132 LEU A C 1
ATOM 1061 O O . LEU A 1 132 ? 14.406 3.162 -9.586 1 96.06 132 LEU A O 1
ATOM 1065 N N . GLN A 1 133 ? 13.516 4.5 -11.125 1 92.38 133 GLN A N 1
ATOM 1066 C CA . GLN A 1 133 ? 14.352 5.656 -10.836 1 92.38 133 GLN A CA 1
ATOM 1067 C C . GLN A 1 133 ? 14.211 6.094 -9.383 1 92.38 133 GLN A C 1
ATOM 1069 O O . GLN A 1 133 ? 15.164 6.586 -8.773 1 92.38 133 GLN A O 1
ATOM 1074 N N . ILE A 1 134 ? 13.078 5.855 -8.805 1 90.75 134 ILE A N 1
ATOM 1075 C CA . ILE A 1 134 ? 12.836 6.316 -7.445 1 90.75 134 ILE A CA 1
ATOM 1076 C C . ILE A 1 134 ? 13.742 5.562 -6.473 1 90.75 134 ILE A C 1
ATOM 1078 O O . ILE A 1 134 ? 13.961 6.012 -5.344 1 90.75 134 ILE A O 1
ATOM 1082 N N . HIS A 1 135 ? 14.234 4.438 -6.906 1 91.88 135 HIS A N 1
ATOM 1083 C CA . HIS A 1 135 ? 15.07 3.602 -6.051 1 91.88 135 HIS A CA 1
ATOM 1084 C C . HIS A 1 135 ? 16.547 3.846 -6.32 1 91.88 135 HIS A C 1
ATOM 1086 O O . HIS A 1 135 ? 17.406 3.158 -5.762 1 91.88 135 HIS A O 1
ATOM 1092 N N . LEU A 1 136 ? 16.828 4.789 -7.125 1 93.5 136 LEU A N 1
ATOM 1093 C CA . LEU A 1 136 ? 18.203 5.141 -7.469 1 93.5 136 LEU A CA 1
ATOM 1094 C C . LEU A 1 136 ? 18.516 6.57 -7.051 1 93.5 136 LEU A C 1
ATOM 1096 O O . LEU A 1 136 ? 17.656 7.449 -7.121 1 93.5 136 LEU A O 1
ATOM 1100 N N . ALA A 1 137 ? 19.75 6.727 -6.621 1 90.94 137 ALA A N 1
ATOM 1101 C CA . ALA A 1 137 ? 20.172 8.078 -6.254 1 90.94 137 ALA A CA 1
ATOM 1102 C C . ALA A 1 137 ? 20.453 8.922 -7.492 1 90.94 137 ALA A C 1
ATOM 1104 O O . ALA A 1 137 ? 21.062 8.453 -8.445 1 90.94 137 ALA A O 1
ATOM 1105 N N . ASP A 1 138 ? 19.969 10.109 -7.469 1 91.69 138 ASP A N 1
ATOM 1106 C CA . ASP A 1 138 ? 20.25 11.055 -8.547 1 91.69 138 ASP A CA 1
ATOM 1107 C C . ASP A 1 138 ? 21.75 11.32 -8.664 1 91.69 138 ASP A C 1
ATOM 1109 O O . ASP A 1 138 ? 22.438 11.469 -7.648 1 91.69 138 ASP A O 1
ATOM 1113 N N . LEU A 1 139 ? 22.203 11.406 -9.906 1 88.75 139 LEU A N 1
ATOM 1114 C CA . LEU A 1 139 ? 23.625 11.547 -10.164 1 88.75 139 LEU A CA 1
ATOM 1115 C C . LEU A 1 139 ? 24.109 12.938 -9.766 1 88.75 139 LEU A C 1
ATOM 1117 O O . LEU A 1 139 ? 25.312 13.148 -9.594 1 88.75 139 LEU A O 1
ATOM 1121 N N . SER A 1 140 ? 23.203 13.891 -9.625 1 90.88 140 SER A N 1
ATOM 1122 C CA . SER A 1 140 ? 23.578 15.25 -9.25 1 90.88 140 SER A CA 1
ATOM 1123 C C . SER A 1 140 ? 23.906 15.352 -7.766 1 90.88 140 SER A C 1
ATOM 1125 O O . SER A 1 140 ? 24.5 16.344 -7.32 1 90.88 140 SER A O 1
ATOM 1127 N N . ILE A 1 141 ? 23.562 14.32 -7.027 1 94.62 141 ILE A N 1
ATOM 1128 C CA . ILE A 1 141 ? 23.859 14.281 -5.598 1 94.62 141 ILE A CA 1
ATOM 1129 C C . ILE A 1 141 ? 25.328 13.922 -5.383 1 94.62 141 ILE A C 1
ATOM 1131 O O . ILE A 1 141 ? 25.875 13.062 -6.086 1 94.62 141 ILE A O 1
ATOM 1135 N N . PRO A 1 142 ? 25.953 14.617 -4.438 1 94.56 142 PRO A N 1
ATOM 1136 C CA . PRO A 1 142 ? 27.344 14.289 -4.16 1 94.56 142 PRO A CA 1
ATOM 1137 C C . PRO A 1 142 ? 27.547 12.812 -3.82 1 94.56 142 PRO A C 1
ATOM 1139 O O . PRO A 1 142 ? 26.719 12.211 -3.127 1 94.56 142 PRO A O 1
ATOM 1142 N N . THR A 1 143 ? 28.641 12.273 -4.215 1 94.19 143 THR A N 1
ATOM 1143 C CA . THR A 1 143 ? 28.969 10.852 -4.164 1 94.19 143 THR A CA 1
ATOM 1144 C C . THR A 1 143 ? 28.859 10.328 -2.736 1 94.19 143 THR A C 1
ATOM 1146 O O . THR A 1 143 ? 28.312 9.25 -2.502 1 94.19 143 THR A O 1
ATOM 1149 N N . TYR A 1 144 ? 29.391 11.156 -1.874 1 94.56 144 TYR A N 1
ATOM 1150 C CA . TYR A 1 144 ? 29.375 10.742 -0.474 1 94.56 144 TYR A CA 1
ATOM 1151 C C . TYR A 1 144 ? 27.969 10.406 -0.007 1 94.56 144 TYR A C 1
ATOM 1153 O O . TYR A 1 144 ? 27.734 9.336 0.565 1 94.56 144 TYR A O 1
ATOM 1161 N N . TYR A 1 145 ? 27.047 11.203 -0.296 1 94.31 145 TYR A N 1
ATOM 1162 C CA . TYR A 1 145 ? 25.672 11.008 0.145 1 94.31 145 TYR A CA 1
ATOM 1163 C C . TYR A 1 145 ? 24.984 9.938 -0.689 1 94.31 145 TYR A C 1
ATOM 1165 O O . TYR A 1 145 ? 24.125 9.211 -0.188 1 94.31 145 TYR A O 1
ATOM 1173 N N . ARG A 1 146 ? 25.312 9.789 -1.91 1 92.62 146 ARG A N 1
ATOM 1174 C CA . ARG A 1 146 ? 24.75 8.742 -2.758 1 92.62 146 ARG A CA 1
ATOM 1175 C C . ARG A 1 146 ? 25.109 7.355 -2.213 1 92.62 146 ARG A C 1
ATOM 1177 O O . ARG A 1 146 ? 24.234 6.484 -2.119 1 92.62 146 ARG A O 1
ATOM 1184 N N . GLU A 1 147 ? 26.312 7.219 -1.821 1 90.44 147 GLU A N 1
ATOM 1185 C CA . GLU A 1 147 ? 26.781 5.941 -1.283 1 90.44 147 GLU A CA 1
ATOM 1186 C C . GLU A 1 147 ? 26.078 5.613 0.036 1 90.44 147 GLU A C 1
ATOM 1188 O O . GLU A 1 147 ? 25.688 4.473 0.268 1 90.44 147 GLU A O 1
ATOM 1193 N N . LEU A 1 148 ? 25.938 6.645 0.824 1 91.06 148 LEU A N 1
ATOM 1194 C CA . LEU A 1 148 ? 25.234 6.449 2.084 1 91.06 148 LEU A CA 1
ATOM 1195 C C . LEU A 1 148 ? 23.781 6.047 1.836 1 91.06 148 LEU A C 1
ATOM 1197 O O . LEU A 1 148 ? 23.25 5.172 2.52 1 91.06 148 LEU A O 1
ATOM 1201 N N . SER A 1 149 ? 23.188 6.715 0.887 1 90.44 149 SER A N 1
ATOM 1202 C CA . SER A 1 149 ? 21.781 6.43 0.6 1 90.44 149 SER A CA 1
ATOM 1203 C C . SER A 1 149 ? 21.594 5.008 0.079 1 90.44 149 SER A C 1
ATOM 1205 O O . SER A 1 149 ? 20.578 4.367 0.34 1 90.44 149 SER A O 1
ATOM 1207 N N . GLN A 1 150 ? 22.531 4.496 -0.611 1 84.31 150 GLN A N 1
ATOM 1208 C CA . GLN A 1 150 ? 22.5 3.119 -1.097 1 84.31 150 GLN A CA 1
ATOM 1209 C C . GLN A 1 150 ? 22.594 2.125 0.058 1 84.31 150 GLN A C 1
ATOM 1211 O O . GLN A 1 150 ? 21.875 1.119 0.079 1 84.31 150 GLN A O 1
ATOM 1216 N N . THR A 1 151 ? 23.453 2.545 0.903 1 83.62 151 THR A N 1
ATOM 1217 C CA . THR A 1 151 ? 23.672 1.679 2.055 1 83.62 151 THR A CA 1
ATOM 1218 C C . THR A 1 151 ? 22.438 1.606 2.932 1 83.62 151 THR A C 1
ATOM 1220 O O . THR A 1 151 ? 22.062 0.529 3.404 1 83.62 151 THR A O 1
ATOM 1223 N N . TYR A 1 152 ? 21.734 2.709 3.07 1 84.62 152 TYR A N 1
ATOM 1224 C CA . TYR A 1 152 ? 20.656 2.775 4.047 1 84.62 152 TYR A CA 1
ATOM 1225 C C . TYR A 1 152 ? 19.297 2.709 3.363 1 84.62 152 TYR A C 1
ATOM 1227 O O . TYR A 1 152 ? 18.266 2.617 4.031 1 84.62 152 TYR A O 1
ATOM 1235 N N . GLY A 1 153 ? 19.312 2.793 2.109 1 82.94 153 GLY A N 1
ATOM 1236 C CA . GLY A 1 153 ? 18.078 2.658 1.372 1 82.94 153 GLY A CA 1
ATOM 1237 C C . GLY A 1 153 ? 17.219 3.908 1.423 1 82.94 153 GLY A C 1
ATOM 1238 O O . GLY A 1 153 ? 15.992 3.82 1.556 1 82.94 153 GLY A O 1
ATOM 1239 N N . ASN A 1 154 ? 17.781 5.062 1.388 1 88.94 154 ASN A N 1
ATOM 1240 C CA . ASN A 1 154 ? 17.047 6.32 1.501 1 88.94 154 ASN A CA 1
ATOM 1241 C C . ASN A 1 154 ? 17.172 7.152 0.228 1 88.94 154 ASN A C 1
ATOM 1243 O O . ASN A 1 154 ? 17.234 8.383 0.289 1 88.94 154 ASN A O 1
ATOM 1247 N N . GLN A 1 155 ? 17.266 6.527 -0.897 1 91.69 155 GLN A N 1
ATOM 1248 C CA . GLN A 1 155 ? 17.531 7.227 -2.152 1 91.69 155 GLN A CA 1
ATOM 1249 C C . GLN A 1 155 ? 16.406 8.203 -2.477 1 91.69 155 GLN A C 1
ATOM 1251 O O . GLN A 1 155 ? 16.656 9.359 -2.822 1 91.69 155 GLN A O 1
ATOM 1256 N N . ASN A 1 156 ? 15.188 7.738 -2.328 1 92.25 156 ASN A N 1
ATOM 1257 C CA . ASN A 1 156 ? 14.047 8.609 -2.627 1 92.25 156 ASN A CA 1
ATOM 1258 C C . ASN A 1 156 ? 14.031 9.836 -1.722 1 92.25 156 ASN A C 1
ATOM 1260 O O . ASN A 1 156 ? 13.727 10.938 -2.176 1 92.25 156 ASN A O 1
ATOM 1264 N N . LEU A 1 157 ? 14.312 9.609 -0.504 1 94.81 157 LEU A N 1
ATOM 1265 C CA . LEU A 1 157 ? 14.375 10.695 0.467 1 94.81 157 LEU A CA 1
ATOM 1266 C C . LEU A 1 157 ? 15.445 11.711 0.084 1 94.81 157 LEU A C 1
ATOM 1268 O O . LEU A 1 157 ? 15.188 12.922 0.078 1 94.81 157 LEU A O 1
ATOM 1272 N N . LEU A 1 158 ? 16.609 11.219 -0.247 1 95.56 158 LEU A N 1
ATOM 1273 C CA . LEU A 1 158 ? 17.719 12.086 -0.611 1 95.56 158 LEU A CA 1
ATOM 1274 C C . LEU A 1 158 ? 17.422 12.836 -1.908 1 95.56 158 LEU A C 1
ATOM 1276 O O . LEU A 1 158 ? 17.75 14.023 -2.033 1 95.56 158 LEU A O 1
ATOM 1280 N N . ASN A 1 159 ? 16.891 12.125 -2.877 1 95.69 159 ASN A N 1
ATOM 1281 C CA . ASN A 1 159 ? 16.516 12.766 -4.129 1 95.69 159 ASN A CA 1
ATOM 1282 C C . ASN A 1 159 ? 15.562 13.93 -3.891 1 95.69 159 ASN A C 1
ATOM 1284 O O . ASN A 1 159 ? 15.727 15 -4.48 1 95.69 159 ASN A O 1
ATOM 1288 N N . THR A 1 160 ? 14.594 13.727 -3.061 1 96.38 160 THR A N 1
ATOM 1289 C CA . THR A 1 160 ? 13.617 14.766 -2.752 1 96.38 160 THR A CA 1
ATOM 1290 C C . THR A 1 160 ? 14.281 15.945 -2.045 1 96.38 160 THR A C 1
ATOM 1292 O O . THR A 1 160 ? 13.992 17.094 -2.354 1 96.38 160 THR A O 1
ATOM 1295 N N . LEU A 1 161 ? 15.109 15.609 -1.147 1 97.62 161 LEU A N 1
ATOM 1296 C CA . LEU A 1 161 ? 15.844 16.641 -0.414 1 97.62 161 LEU A CA 1
ATOM 1297 C C . LEU A 1 161 ? 16.625 17.531 -1.367 1 97.62 161 LEU A C 1
ATOM 1299 O O . LEU A 1 161 ? 16.547 18.766 -1.286 1 97.62 161 LEU A O 1
ATOM 1303 N N . PHE A 1 162 ? 17.297 16.984 -2.266 1 96.88 162 PHE A N 1
ATOM 1304 C CA . PHE A 1 162 ? 18.219 17.734 -3.113 1 96.88 162 PHE A CA 1
ATOM 1305 C C . PHE A 1 162 ? 17.484 18.422 -4.25 1 96.88 162 PHE A C 1
ATOM 1307 O O . PHE A 1 162 ? 18.062 19.219 -4.988 1 96.88 162 PHE A O 1
ATOM 1314 N N . LYS A 1 163 ? 16.266 18.234 -4.363 1 95.62 163 LYS A N 1
ATOM 1315 C CA . LYS A 1 163 ? 15.43 18.953 -5.328 1 95.62 163 LYS A CA 1
ATOM 1316 C C . LYS A 1 163 ? 14.797 20.188 -4.695 1 95.62 163 LYS A C 1
ATOM 1318 O O . LYS A 1 163 ? 14.203 21.016 -5.391 1 95.62 163 LYS A O 1
ATOM 1323 N N . LEU A 1 164 ? 14.891 20.219 -3.406 1 96.31 164 LEU A N 1
ATOM 1324 C CA . LEU A 1 164 ? 14.336 21.391 -2.725 1 96.31 164 LEU A CA 1
ATOM 1325 C C . LEU A 1 164 ? 14.953 22.672 -3.26 1 96.31 164 LEU A C 1
ATOM 1327 O O . LEU A 1 164 ? 16.141 22.719 -3.578 1 96.31 164 LEU A O 1
ATOM 1331 N N . ASP A 1 165 ? 14.133 23.703 -3.314 1 94.38 165 ASP A N 1
ATOM 1332 C CA . ASP A 1 165 ? 14.594 25.016 -3.77 1 94.38 165 ASP A CA 1
ATOM 1333 C C . ASP A 1 165 ? 15.141 25.828 -2.609 1 94.38 165 ASP A C 1
ATOM 1335 O O . ASP A 1 165 ? 14.578 26.875 -2.26 1 94.38 165 ASP A O 1
ATOM 1339 N N . VAL A 1 166 ? 16.234 25.422 -2.045 1 95.56 166 VAL A N 1
ATOM 1340 C CA . VAL A 1 166 ? 16.938 26.109 -0.958 1 95.56 166 VAL A CA 1
ATOM 1341 C C . VAL A 1 166 ? 18.438 26.016 -1.172 1 95.56 166 VAL A C 1
ATOM 1343 O O . VAL A 1 166 ? 18.906 25.297 -2.057 1 95.56 166 VAL A O 1
ATOM 1346 N N . ASP A 1 167 ? 19.172 26.734 -0.44 1 94.94 167 ASP A N 1
ATOM 1347 C CA . ASP A 1 167 ? 20.625 26.766 -0.545 1 94.94 167 ASP A CA 1
ATOM 1348 C C . ASP A 1 167 ? 21.219 25.375 -0.339 1 94.94 167 ASP A C 1
ATOM 1350 O O . ASP A 1 167 ? 20.781 24.625 0.546 1 94.94 167 ASP A O 1
ATOM 1354 N N . ILE A 1 168 ? 22.203 25.031 -1.05 1 94.38 168 ILE A N 1
ATOM 1355 C CA . ILE A 1 168 ? 22.828 23.719 -1.062 1 94.38 168 ILE A CA 1
ATOM 1356 C C . ILE A 1 168 ? 23.438 23.422 0.304 1 94.38 168 ILE A C 1
ATOM 1358 O O . ILE A 1 168 ? 23.469 22.266 0.745 1 94.38 168 ILE A O 1
ATOM 1362 N N . SER A 1 169 ? 23.922 24.469 1.01 1 94.44 169 SER A N 1
ATOM 1363 C CA . SER A 1 169 ? 24.531 24.266 2.324 1 94.44 169 SER A CA 1
ATOM 1364 C C . SER A 1 169 ? 23.516 23.703 3.314 1 94.44 169 SER A C 1
ATOM 1366 O O . SER A 1 169 ? 23.859 22.859 4.145 1 94.44 169 SER A O 1
ATOM 1368 N N . PHE A 1 170 ? 22.328 24.188 3.143 1 96.81 170 PHE A N 1
ATOM 1369 C CA . PHE A 1 170 ? 21.297 23.688 4.039 1 96.81 170 PHE A CA 1
ATOM 1370 C C . PHE A 1 170 ? 20.906 22.266 3.691 1 96.81 170 PHE A C 1
ATOM 1372 O O . PHE A 1 170 ? 20.625 21.453 4.578 1 96.81 170 PHE A O 1
ATOM 1379 N N . LYS A 1 171 ? 20.922 21.906 2.447 1 96.75 171 LYS A N 1
ATOM 1380 C CA . LYS A 1 171 ? 20.672 20.531 2.016 1 96.75 171 LYS A CA 1
ATOM 1381 C C . LYS A 1 171 ? 21.688 19.578 2.613 1 96.75 171 LYS A C 1
ATOM 1383 O O . LYS A 1 171 ? 21.344 18.484 3.049 1 96.75 171 LYS A O 1
ATOM 1388 N N . TYR A 1 172 ? 22.891 20.047 2.676 1 95.69 172 TYR A N 1
ATOM 1389 C CA . TYR A 1 172 ? 23.938 19.219 3.277 1 95.69 172 TYR A CA 1
ATOM 1390 C C . TYR A 1 172 ? 23.688 19.016 4.766 1 95.69 172 TYR A C 1
ATOM 1392 O O . TYR A 1 172 ? 23.875 17.922 5.293 1 95.69 172 TYR A O 1
ATOM 1400 N N . VAL A 1 173 ? 23.266 20.062 5.383 1 95.88 173 VAL A N 1
ATOM 1401 C CA . VAL A 1 173 ? 22.969 19.969 6.809 1 95.88 173 VAL A CA 1
ATOM 1402 C C . VAL A 1 173 ? 21.875 18.938 7.047 1 95.88 173 VAL A C 1
ATOM 1404 O O . VAL A 1 173 ? 22 18.078 7.922 1 95.88 173 VAL A O 1
ATOM 1407 N N . LEU A 1 174 ? 20.812 19.016 6.273 1 97.12 174 LEU A N 1
ATOM 1408 C CA . LEU A 1 174 ? 19.688 18.094 6.426 1 97.12 174 LEU A CA 1
ATOM 1409 C C . LEU A 1 174 ? 20.125 16.672 6.078 1 97.12 174 LEU A C 1
ATOM 1411 O O . LEU A 1 174 ? 19.688 15.711 6.719 1 97.12 174 LEU A O 1
ATOM 1415 N N . ALA A 1 175 ? 20.906 16.516 5.078 1 96.69 175 ALA A N 1
ATOM 1416 C CA . ALA A 1 175 ? 21.438 15.195 4.723 1 96.69 175 ALA A CA 1
ATOM 1417 C C . ALA A 1 175 ? 22.219 14.578 5.879 1 96.69 175 ALA A C 1
ATOM 1419 O O . ALA A 1 175 ? 22.031 13.406 6.207 1 96.69 175 ALA A O 1
ATOM 1420 N N . ASP A 1 176 ? 22.984 15.422 6.473 1 95.38 176 ASP A N 1
ATOM 1421 C CA . ASP A 1 176 ? 23.766 14.953 7.613 1 95.38 176 ASP A CA 1
ATOM 1422 C C . ASP A 1 176 ? 22.844 14.523 8.766 1 95.38 176 ASP A C 1
ATOM 1424 O O . ASP A 1 176 ? 23.109 13.531 9.438 1 95.38 176 ASP A O 1
ATOM 1428 N N . GLU A 1 177 ? 21.812 15.289 8.984 1 95.44 177 GLU A N 1
ATOM 1429 C CA . GLU A 1 177 ? 20.859 14.938 10.023 1 95.44 177 GLU A CA 1
ATOM 1430 C C . GLU A 1 177 ? 20.219 13.578 9.734 1 95.44 177 GLU A C 1
ATOM 1432 O O . GLU A 1 177 ? 20.016 12.781 10.656 1 95.44 177 GLU A O 1
ATOM 1437 N N . ILE A 1 178 ? 19.844 13.297 8.5 1 95 178 ILE A N 1
ATOM 1438 C CA . ILE A 1 178 ? 19.234 12.039 8.086 1 95 178 ILE A CA 1
ATOM 1439 C C . ILE A 1 178 ? 20.156 10.875 8.445 1 95 178 ILE A C 1
ATOM 1441 O O . ILE A 1 178 ? 19.719 9.898 9.055 1 95 178 ILE A O 1
ATOM 1445 N N . PHE A 1 179 ? 21.344 10.984 8.188 1 93.75 179 PHE A N 1
ATOM 1446 C CA . PHE A 1 179 ? 22.266 9.867 8.344 1 93.75 179 PHE A CA 1
ATOM 1447 C C . PHE A 1 179 ? 22.781 9.781 9.781 1 93.75 179 PHE A C 1
ATOM 1449 O O . PHE A 1 179 ? 23.375 8.781 10.172 1 93.75 179 PHE A O 1
ATOM 1456 N N . LYS A 1 180 ? 22.594 10.852 10.594 1 92.31 180 LYS A N 1
ATOM 1457 C CA . LYS A 1 180 ? 22.859 10.797 12.023 1 92.31 180 LYS A CA 1
ATOM 1458 C C . LYS A 1 180 ? 21.688 10.148 12.773 1 92.31 180 LYS A C 1
ATOM 1460 O O . LYS A 1 180 ? 21.734 9.992 13.992 1 92.31 180 LYS A O 1
ATOM 1465 N N . GLY A 1 181 ? 20.641 9.891 11.992 1 89.31 181 GLY A N 1
ATOM 1466 C CA . GLY A 1 181 ? 19.547 9.148 12.57 1 89.31 181 GLY A CA 1
ATOM 1467 C C . GLY A 1 181 ? 18.391 10.039 13.023 1 89.31 181 GLY A C 1
ATOM 1468 O O . GLY A 1 181 ? 17.453 9.562 13.664 1 89.31 181 GLY A O 1
ATOM 1469 N N . LYS A 1 182 ? 18.547 11.281 12.719 1 85.75 182 LYS A N 1
ATOM 1470 C CA . LYS A 1 182 ? 17.438 12.156 13.062 1 85.75 182 LYS A CA 1
ATOM 1471 C C . LYS A 1 182 ? 16.266 11.961 12.109 1 85.75 182 LYS A C 1
ATOM 1473 O O . LYS A 1 182 ? 16.453 11.734 10.914 1 85.75 182 LYS A O 1
ATOM 1478 N N . LYS A 1 183 ? 15.156 12.094 12.656 1 89.31 183 LYS A N 1
ATOM 1479 C CA . LYS A 1 183 ? 13.953 11.773 11.898 1 89.31 183 LYS A CA 1
ATOM 1480 C C . LYS A 1 183 ? 13.617 12.875 10.906 1 89.31 183 LYS A C 1
ATOM 1482 O O . LYS A 1 183 ? 13.164 13.953 11.297 1 89.31 183 LYS A O 1
ATOM 1487 N N . ILE A 1 184 ? 13.867 12.719 9.688 1 95.31 184 ILE A N 1
ATOM 1488 C CA . ILE A 1 184 ? 13.422 13.508 8.539 1 95.31 184 ILE A CA 1
ATOM 1489 C C . ILE A 1 184 ? 12.734 12.602 7.523 1 95.31 184 ILE A C 1
ATOM 1491 O O . ILE A 1 184 ? 13.344 11.656 7.02 1 95.31 184 ILE A O 1
ATOM 1495 N N . THR A 1 185 ? 11.508 12.914 7.285 1 96.06 185 THR A N 1
ATOM 1496 C CA . THR A 1 185 ? 10.727 12.031 6.426 1 96.06 185 THR A CA 1
ATOM 1497 C C . THR A 1 185 ? 10.453 12.695 5.082 1 96.06 185 THR A C 1
ATOM 1499 O O . THR A 1 185 ? 10.656 13.906 4.922 1 96.06 185 THR A O 1
ATOM 1502 N N . LEU A 1 186 ? 10.008 11.906 4.164 1 95.94 186 LEU A N 1
ATOM 1503 C CA . LEU A 1 186 ? 9.617 12.406 2.854 1 95.94 186 LEU A CA 1
ATOM 1504 C C . LEU A 1 186 ? 8.492 13.43 2.977 1 95.94 186 LEU A C 1
ATOM 1506 O O . LEU A 1 186 ? 8.477 14.438 2.266 1 95.94 186 LEU A O 1
ATOM 1510 N N . GLU A 1 187 ? 7.586 13.117 3.861 1 95.94 187 GLU A N 1
ATOM 1511 C CA . GLU A 1 187 ? 6.457 14.016 4.078 1 95.94 187 GLU A CA 1
ATOM 1512 C C . GLU A 1 187 ? 6.922 15.383 4.57 1 95.94 187 GLU A C 1
ATOM 1514 O O . GLU A 1 187 ? 6.398 16.422 4.148 1 95.94 187 GLU A O 1
ATOM 1519 N N . MET A 1 188 ? 7.84 15.359 5.449 1 97.62 188 MET A N 1
ATOM 1520 C CA . MET A 1 188 ? 8.398 16.609 5.941 1 97.62 188 MET A CA 1
ATOM 1521 C C . MET A 1 188 ? 8.992 17.438 4.801 1 97.62 188 MET A C 1
ATOM 1523 O O . MET A 1 188 ? 8.734 18.641 4.695 1 97.62 188 MET A O 1
ATOM 1527 N N . LEU A 1 189 ? 9.68 16.797 3.936 1 98.12 189 LEU A N 1
ATOM 1528 C CA . LEU A 1 189 ? 10.344 17.484 2.83 1 98.12 189 LEU A CA 1
ATOM 1529 C C . LEU A 1 189 ? 9.312 18.031 1.847 1 98.12 189 LEU A C 1
ATOM 1531 O O . LEU A 1 189 ? 9.484 19.141 1.324 1 98.12 189 LEU A O 1
ATOM 1535 N N . LYS A 1 190 ? 8.336 17.297 1.609 1 97.19 190 LYS A N 1
ATOM 1536 C CA . LYS A 1 190 ? 7.277 17.766 0.72 1 97.19 190 LYS A CA 1
ATOM 1537 C C . LYS A 1 190 ? 6.562 18.969 1.308 1 97.19 190 LYS A C 1
ATOM 1539 O O . LYS A 1 190 ? 6.234 19.922 0.587 1 97.19 190 LYS A O 1
ATOM 1544 N N . LEU A 1 191 ? 6.281 18.859 2.578 1 97.31 191 LEU A N 1
ATOM 1545 C CA . LEU A 1 191 ? 5.66 20 3.258 1 97.31 191 LEU A CA 1
ATOM 1546 C C . LEU A 1 191 ? 6.547 21.234 3.18 1 97.31 191 LEU A C 1
ATOM 1548 O O . LEU A 1 191 ? 6.055 22.344 2.959 1 97.31 191 LEU A O 1
ATOM 1552 N N . PHE A 1 192 ? 7.809 21.062 3.383 1 98.19 192 PHE A N 1
ATOM 1553 C CA . PHE A 1 192 ? 8.758 22.172 3.334 1 98.19 192 PHE A CA 1
ATOM 1554 C C . PHE A 1 192 ? 8.805 22.781 1.939 1 98.19 192 PHE A C 1
ATOM 1556 O O . PHE A 1 192 ? 8.867 24 1.795 1 98.19 192 PHE A O 1
ATOM 1563 N N . SER A 1 193 ? 8.797 21.953 0.991 1 97.81 193 SER A N 1
ATOM 1564 C CA . SER A 1 193 ? 8.758 22.422 -0.39 1 97.81 193 SER A CA 1
ATOM 1565 C C . SER A 1 193 ? 7.535 23.297 -0.643 1 97.81 193 SER A C 1
ATOM 1567 O O . SER A 1 193 ? 7.629 24.328 -1.308 1 97.81 193 SER A O 1
ATOM 1569 N N . ARG A 1 194 ? 6.457 22.875 -0.122 1 96.75 194 ARG A N 1
ATOM 1570 C CA . ARG A 1 194 ? 5.234 23.672 -0.257 1 96.75 194 ARG A CA 1
ATOM 1571 C C . ARG A 1 194 ? 5.367 25.016 0.459 1 96.75 194 ARG A C 1
ATOM 1573 O O . ARG A 1 194 ? 4.922 26.047 -0.052 1 96.75 194 ARG A O 1
ATOM 1580 N N . TYR A 1 195 ? 5.891 24.922 1.663 1 97.44 195 TYR A N 1
ATOM 1581 C CA . TYR A 1 195 ? 6.137 26.141 2.434 1 97.44 195 TYR A CA 1
ATOM 1582 C C . TYR A 1 195 ? 6.973 27.125 1.632 1 97.44 195 TYR A C 1
ATOM 1584 O O . TYR A 1 195 ? 6.656 28.328 1.59 1 97.44 195 TYR A O 1
ATOM 1592 N N . LEU A 1 196 ? 7.941 26.688 0.891 1 96.75 196 LEU A N 1
ATOM 1593 C CA . LEU A 1 196 ? 8.906 27.516 0.178 1 96.75 196 LEU A CA 1
ATOM 1594 C C . LEU A 1 196 ? 8.258 28.188 -1.021 1 96.75 196 LEU A C 1
ATOM 1596 O O . LEU A 1 196 ? 8.797 29.156 -1.567 1 96.75 196 LEU A O 1
ATOM 1600 N N . LYS A 1 197 ? 7.195 27.703 -1.415 1 95.25 197 LYS A N 1
ATOM 1601 C CA . LYS A 1 197 ? 6.496 28.312 -2.545 1 95.25 197 LYS A CA 1
ATOM 1602 C C . LYS A 1 197 ? 5.844 29.625 -2.143 1 95.25 197 LYS A C 1
ATOM 1604 O O . LYS A 1 197 ? 5.645 30.516 -2.982 1 95.25 197 LYS A O 1
ATOM 1609 N N . SER A 1 198 ? 5.539 29.797 -0.838 1 92.75 198 SER A N 1
ATOM 1610 C CA . SER A 1 198 ? 4.742 30.953 -0.415 1 92.75 198 SER A CA 1
ATOM 1611 C C . SER A 1 198 ? 5.484 31.781 0.627 1 92.75 198 SER A C 1
ATOM 1613 O O . SER A 1 198 ? 5.117 32.938 0.886 1 92.75 198 SER A O 1
ATOM 1615 N N . TYR A 1 199 ? 6.508 31.219 1.216 1 93.5 199 TYR A N 1
ATOM 1616 C CA . TYR A 1 199 ? 7.195 31.906 2.303 1 93.5 199 TYR A CA 1
ATOM 1617 C C . TYR A 1 199 ? 8.703 31.891 2.09 1 93.5 199 TYR A C 1
ATOM 1619 O O . TYR A 1 199 ? 9.234 31.031 1.376 1 93.5 199 TYR A O 1
ATOM 1627 N N . SER A 1 200 ? 9.328 32.781 2.643 1 91.5 200 SER A N 1
ATOM 1628 C CA . SER A 1 200 ? 10.789 32.844 2.576 1 91.5 200 SER A CA 1
ATOM 1629 C C . SER A 1 200 ? 11.438 32.062 3.705 1 91.5 200 SER A C 1
ATOM 1631 O O . SER A 1 200 ? 10.867 31.953 4.793 1 91.5 200 SER A O 1
ATOM 1633 N N . PHE A 1 201 ? 12.57 31.516 3.414 1 93.5 201 PHE A N 1
ATOM 1634 C CA . PHE A 1 201 ? 13.352 30.734 4.367 1 93.5 201 PHE A CA 1
ATOM 1635 C C . PHE A 1 201 ? 14.828 31.094 4.277 1 93.5 201 PHE A C 1
ATOM 1637 O O . PHE A 1 201 ? 15.414 31.062 3.191 1 93.5 201 PHE A O 1
ATOM 1644 N N . ASP A 1 202 ? 15.359 31.5 5.426 1 91.44 202 ASP A N 1
ATOM 1645 C CA . ASP A 1 202 ? 16.781 31.828 5.473 1 91.44 202 ASP A CA 1
ATOM 1646 C C . ASP A 1 202 ? 17.594 30.656 6.035 1 91.44 202 ASP A C 1
ATOM 1648 O O . ASP A 1 202 ? 17.656 30.469 7.25 1 91.44 202 ASP A O 1
ATOM 1652 N N . PRO A 1 203 ? 18.25 29.969 5.234 1 91.31 203 PRO A N 1
ATOM 1653 C CA . PRO A 1 203 ? 18.969 28.766 5.652 1 91.31 203 PRO A CA 1
ATOM 1654 C C . PRO A 1 203 ? 20.234 29.094 6.445 1 91.31 203 PRO A C 1
ATOM 1656 O O . PRO A 1 203 ? 20.859 28.188 7.012 1 91.31 203 PRO A O 1
ATOM 1659 N N . THR A 1 204 ? 20.656 30.297 6.445 1 88.44 204 THR A N 1
ATOM 1660 C CA . THR A 1 204 ? 21.922 30.672 7.07 1 88.44 204 THR A CA 1
ATOM 1661 C C . THR A 1 204 ? 21.719 30.953 8.555 1 88.44 204 THR A C 1
ATOM 1663 O O . THR A 1 204 ? 22.688 31.078 9.305 1 88.44 204 THR A O 1
ATOM 1666 N N . LYS A 1 205 ? 20.453 31.078 8.93 1 89 205 LYS A N 1
ATOM 1667 C CA . LYS A 1 205 ? 20.172 31.359 10.336 1 89 205 LYS A CA 1
ATOM 1668 C C . LYS A 1 205 ? 20.594 30.172 11.219 1 89 205 LYS A C 1
ATOM 1670 O O . LYS A 1 205 ? 20.516 29.016 10.797 1 89 205 LYS A O 1
ATOM 1675 N N . GLN A 1 206 ? 21.016 30.438 12.414 1 88 206 GLN A N 1
ATOM 1676 C CA . GLN A 1 206 ? 21.5 29.422 13.352 1 88 206 GLN A CA 1
ATOM 1677 C C . GLN A 1 206 ? 20.391 28.422 13.695 1 88 206 GLN A C 1
ATOM 1679 O O . GLN A 1 206 ? 20.672 27.266 13.977 1 88 206 GLN A O 1
ATOM 1684 N N . ASN A 1 207 ? 19.156 28.859 13.648 1 91.25 207 ASN A N 1
ATOM 1685 C CA . ASN A 1 207 ? 18.047 27.984 14.031 1 91.25 207 ASN A CA 1
ATOM 1686 C C . ASN A 1 207 ? 17.344 27.406 12.812 1 91.25 207 ASN A C 1
ATOM 1688 O O . ASN A 1 207 ? 16.172 27.031 12.883 1 91.25 207 ASN A O 1
ATOM 1692 N N . ALA A 1 208 ? 18.031 27.328 11.727 1 94.31 208 ALA A N 1
ATOM 1693 C CA . ALA A 1 208 ? 17.406 26.938 10.477 1 94.31 208 ALA A CA 1
ATOM 1694 C C . ALA A 1 208 ? 16.828 25.516 10.57 1 94.31 208 ALA A C 1
ATOM 1696 O O . ALA A 1 208 ? 15.727 25.25 10.078 1 94.31 208 ALA A O 1
ATOM 1697 N N . VAL A 1 209 ? 17.531 24.609 11.188 1 95.62 209 VAL A N 1
ATOM 1698 C CA . VAL A 1 209 ? 17.078 23.219 11.312 1 95.62 209 VAL A CA 1
ATOM 1699 C C . VAL A 1 209 ? 15.859 23.156 12.227 1 95.62 209 VAL A C 1
ATOM 1701 O O . VAL A 1 209 ? 14.891 22.438 11.938 1 95.62 209 VAL A O 1
ATOM 1704 N N . SER A 1 210 ? 15.984 23.859 13.289 1 94.75 210 SER A N 1
ATOM 1705 C CA . SER A 1 210 ? 14.844 23.922 14.203 1 94.75 210 SER A CA 1
ATOM 1706 C C . SER A 1 210 ? 13.617 24.516 13.516 1 94.75 210 SER A C 1
ATOM 1708 O O . SER A 1 210 ? 12.5 24.031 13.711 1 94.75 210 SER A O 1
ATOM 1710 N N . LEU A 1 211 ? 13.844 25.547 12.766 1 95.19 211 LEU A N 1
ATOM 1711 C CA . LEU A 1 211 ? 12.742 26.172 12.039 1 95.19 211 LEU A CA 1
ATOM 1712 C C . LEU A 1 211 ? 12.148 25.203 11.023 1 95.19 211 LEU A C 1
ATOM 1714 O O . LEU A 1 211 ? 10.93 25.141 10.852 1 95.19 211 LEU A O 1
ATOM 1718 N N . PHE A 1 212 ? 13.016 24.469 10.359 1 97.25 212 PHE A N 1
ATOM 1719 C CA . PHE A 1 212 ? 12.555 23.438 9.438 1 97.25 212 PHE A CA 1
ATOM 1720 C C . PHE A 1 212 ? 11.609 22.469 10.141 1 97.25 212 PHE A C 1
ATOM 1722 O O . PHE A 1 212 ? 10.539 22.141 9.617 1 97.25 212 PHE A O 1
ATOM 1729 N N . ARG A 1 213 ? 11.969 22.031 11.273 1 97.31 213 ARG A N 1
ATOM 1730 C CA . ARG A 1 213 ? 11.172 21.078 12.039 1 97.31 213 ARG A CA 1
ATOM 1731 C C . ARG A 1 213 ? 9.844 21.703 12.469 1 97.31 213 ARG A C 1
ATOM 1733 O O . ARG A 1 213 ? 8.812 21.031 12.492 1 97.31 213 ARG A O 1
ATOM 1740 N N . GLU A 1 214 ? 9.883 22.953 12.773 1 96.12 214 GLU A N 1
ATOM 1741 C CA . GLU A 1 214 ? 8.648 23.641 13.148 1 96.12 214 GLU A CA 1
ATOM 1742 C C . GLU A 1 214 ? 7.703 23.766 11.961 1 96.12 214 GLU A C 1
ATOM 1744 O O . GLU A 1 214 ? 6.504 23.516 12.078 1 96.12 214 GLU A O 1
ATOM 1749 N N . ILE A 1 215 ? 8.297 24.125 10.883 1 97.06 215 ILE A N 1
ATOM 1750 C CA . ILE A 1 215 ? 7.527 24.328 9.664 1 97.06 215 ILE A CA 1
ATOM 1751 C C . ILE A 1 215 ? 6.82 23.031 9.273 1 97.06 215 ILE A C 1
ATOM 1753 O O . ILE A 1 215 ? 5.684 23.062 8.789 1 97.06 215 ILE A O 1
ATOM 1757 N N . THR A 1 216 ? 7.445 21.906 9.508 1 97.81 216 THR A N 1
ATOM 1758 C CA . THR A 1 216 ? 6.934 20.641 8.984 1 97.81 216 THR A CA 1
ATOM 1759 C C . THR A 1 216 ? 6.191 19.859 10.078 1 97.81 216 THR A C 1
ATOM 1761 O O . THR A 1 216 ? 5.84 18.703 9.883 1 97.81 216 THR A O 1
ATOM 1764 N N . ASP A 1 217 ? 5.961 20.484 11.188 1 96.88 217 ASP A N 1
ATOM 1765 C CA . ASP A 1 217 ? 5.258 19.859 12.297 1 96.88 217 ASP A CA 1
ATOM 1766 C C . ASP A 1 217 ? 3.744 19.922 12.102 1 96.88 217 ASP A C 1
ATOM 1768 O O . ASP A 1 217 ? 3.092 20.844 12.602 1 96.88 217 ASP A O 1
ATOM 1772 N N . ARG A 1 218 ? 3.131 18.938 11.633 1 95.44 218 ARG A N 1
ATOM 1773 C CA . ARG A 1 218 ? 1.708 18.922 11.312 1 95.44 218 ARG A CA 1
ATOM 1774 C C . ARG A 1 218 ? 0.86 18.922 12.578 1 95.44 218 ARG A C 1
ATOM 1776 O O . ARG A 1 218 ? -0.209 19.531 12.609 1 95.44 218 ARG A O 1
ATOM 1783 N N . GLU A 1 219 ? 1.348 18.203 13.477 1 95.06 219 GLU A N 1
ATOM 1784 C CA . GLU A 1 219 ? 0.599 18.125 14.727 1 95.06 219 GLU A CA 1
ATOM 1785 C C . GLU A 1 219 ? 0.507 19.484 15.406 1 95.06 219 GLU A C 1
ATOM 1787 O O . GLU A 1 219 ? -0.561 19.875 15.883 1 95.06 219 GLU A O 1
ATOM 1792 N N . ARG A 1 220 ? 1.548 20.172 15.469 1 95.88 220 ARG A N 1
ATOM 1793 C CA . ARG A 1 220 ? 1.543 21.516 16.047 1 95.88 220 ARG A CA 1
ATOM 1794 C C . ARG A 1 220 ? 0.635 22.453 15.242 1 95.88 220 ARG A C 1
ATOM 1796 O O . ARG A 1 220 ? -0.075 23.281 15.812 1 95.88 220 ARG A O 1
ATOM 1803 N N . ALA A 1 221 ? 0.731 22.359 13.938 1 97.12 221 ALA A N 1
ATOM 1804 C CA . ALA A 1 221 ? -0.133 23.172 13.078 1 97.12 221 ALA A CA 1
ATOM 1805 C C . ALA A 1 221 ? -1.604 22.922 13.406 1 97.12 221 ALA A C 1
ATOM 1807 O O . ALA A 1 221 ? -2.379 23.875 13.539 1 97.12 221 ALA A O 1
ATOM 1808 N N . LEU A 1 222 ? -1.93 21.719 13.57 1 97 222 LEU A N 1
ATOM 1809 C CA . LEU A 1 222 ? -3.316 21.359 13.859 1 97 222 LEU A CA 1
ATOM 1810 C C . LEU A 1 222 ? -3.746 21.922 15.211 1 97 222 LEU A C 1
ATOM 1812 O O . LEU A 1 222 ? -4.82 22.516 15.336 1 97 222 LEU A O 1
ATOM 1816 N N . ASN A 1 223 ? -2.965 21.719 16.188 1 95.56 223 ASN A N 1
ATOM 1817 C CA . ASN A 1 223 ? -3.301 22.188 17.531 1 95.56 223 ASN A CA 1
ATOM 1818 C C . ASN A 1 223 ? -3.455 23.703 17.562 1 95.56 223 ASN A C 1
ATOM 1820 O O . ASN A 1 223 ? -4.391 24.219 18.188 1 95.56 223 ASN A O 1
ATOM 1824 N N . PHE A 1 224 ? -2.525 24.312 16.922 1 95.38 224 PHE A N 1
ATOM 1825 C CA . PHE A 1 224 ? -2.592 25.766 16.859 1 95.38 224 PHE A CA 1
ATOM 1826 C C . PHE A 1 224 ? -3.883 26.219 16.172 1 95.38 224 PHE A C 1
ATOM 1828 O O . PHE A 1 224 ? -4.535 27.156 16.625 1 95.38 224 PHE A O 1
ATOM 1835 N N . TYR A 1 225 ? -4.211 25.609 15.141 1 96.44 225 TYR A N 1
ATOM 1836 C CA . TYR A 1 225 ? -5.41 25.922 14.367 1 96.44 225 TYR A CA 1
ATOM 1837 C C . TYR A 1 225 ? -6.668 25.625 15.18 1 96.44 225 TYR A C 1
ATOM 1839 O O . TYR A 1 225 ? -7.617 26.406 15.18 1 96.44 225 TYR A O 1
ATOM 1847 N N . TRP A 1 226 ? -6.742 24.5 15.836 1 96.44 226 TRP A N 1
ATOM 1848 C CA . TRP A 1 226 ? -7.887 24.109 16.656 1 96.44 226 TRP A CA 1
ATOM 1849 C C . TRP A 1 226 ? -8.078 25.078 17.812 1 96.44 226 TRP A C 1
ATOM 1851 O O . TRP A 1 226 ? -9.211 25.422 18.172 1 96.44 226 TRP A O 1
ATOM 1861 N N . ASP A 1 227 ? -6.977 25.531 18.453 1 94.88 227 ASP A N 1
ATOM 1862 C CA . ASP A 1 227 ? -7.051 26.547 19.5 1 94.88 227 ASP A CA 1
ATOM 1863 C C . ASP A 1 227 ? -7.715 27.828 18.984 1 94.88 227 ASP A C 1
ATOM 1865 O O . ASP A 1 227 ? -8.562 28.406 19.672 1 94.88 227 ASP A O 1
ATOM 1869 N N . LYS A 1 228 ? -7.344 28.203 17.844 1 92.75 228 LYS A N 1
ATOM 1870 C CA . LYS A 1 228 ? -7.93 29.391 17.219 1 92.75 228 LYS A CA 1
ATOM 1871 C C . LYS A 1 228 ? -9.422 29.203 16.984 1 92.75 228 LYS A C 1
ATOM 1873 O O . LYS A 1 228 ? -10.219 30.109 17.266 1 92.75 228 LYS A O 1
ATOM 1878 N N . LEU A 1 229 ? -9.82 28.047 16.469 1 92.75 229 LEU A N 1
ATOM 1879 C CA . LEU A 1 229 ? -11.227 27.766 16.172 1 92.75 229 LEU A CA 1
ATOM 1880 C C . LEU A 1 229 ? -12.055 27.812 17.453 1 92.75 229 LEU A C 1
ATOM 1882 O O . LEU A 1 229 ? -13.203 28.281 17.438 1 92.75 229 LEU A O 1
ATOM 1886 N N . ASN A 1 230 ? -11.508 27.344 18.5 1 90.88 230 ASN A N 1
ATOM 1887 C CA . ASN A 1 230 ? -12.242 27.266 19.766 1 90.88 230 ASN A CA 1
ATOM 1888 C C . ASN A 1 230 ? -12.258 28.609 20.5 1 90.88 230 ASN A C 1
ATOM 1890 O O . ASN A 1 230 ? -13.156 28.875 21.297 1 90.88 230 ASN A O 1
ATOM 1894 N N . THR A 1 231 ? -11.289 29.438 20.297 1 85.56 231 THR A N 1
ATOM 1895 C CA . THR A 1 231 ? -11.305 30.797 20.844 1 85.56 231 THR A CA 1
ATOM 1896 C C . THR A 1 231 ? -12.367 31.641 20.156 1 85.56 231 THR A C 1
ATOM 1898 O O . THR A 1 231 ? -13.07 32.406 20.797 1 85.56 231 THR A O 1
ATOM 1901 N N . ASN A 1 232 ? -12.484 31.469 18.922 1 72.94 232 ASN A N 1
ATOM 1902 C CA . ASN A 1 232 ? -13.5 32.188 18.156 1 72.94 232 ASN A CA 1
ATOM 1903 C C . ASN A 1 232 ? -14.906 31.75 18.531 1 72.94 232 ASN A C 1
ATOM 1905 O O . ASN A 1 232 ? -15.836 32.562 18.562 1 72.94 232 ASN A O 1
ATOM 1909 N N . MET A 1 233 ? -15.031 30.562 18.859 1 68.81 233 MET A N 1
ATOM 1910 C CA . MET A 1 233 ? -16.328 30.016 19.234 1 68.81 233 MET A CA 1
ATOM 1911 C C . MET A 1 233 ? -16.75 30.5 20.609 1 68.81 233 MET A C 1
ATOM 1913 O O . MET A 1 233 ? -17.938 30.734 20.859 1 68.81 233 MET A O 1
ATOM 1917 N N . GLN A 1 234 ? -15.875 30.672 21.531 1 65.12 234 GLN A N 1
ATOM 1918 C CA . GLN A 1 234 ? -16.172 31.188 22.859 1 65.12 234 GLN A CA 1
ATOM 1919 C C . GLN A 1 234 ? -16.516 32.656 22.812 1 65.12 234 GLN A C 1
ATOM 1921 O O . GLN A 1 234 ? -17.375 33.156 23.562 1 65.12 234 GLN A O 1
ATOM 1926 N N . GLN A 1 235 ? -15.906 33.375 21.859 1 57.72 235 GLN A N 1
ATOM 1927 C CA . GLN A 1 235 ? -16.203 34.812 21.734 1 57.72 235 GLN A CA 1
ATOM 1928 C C . GLN A 1 235 ? -17.578 35.031 21.094 1 57.72 235 GLN A C 1
ATOM 1930 O O . GLN A 1 235 ? -18.25 36 21.391 1 57.72 235 GLN A O 1
ATOM 1935 N N . MET A 1 236 ? -18.047 34.188 20.359 1 54.59 236 MET A N 1
ATOM 1936 C CA . MET A 1 236 ? -19.328 34.312 19.703 1 54.59 236 MET A CA 1
ATOM 1937 C C . MET A 1 236 ? -20.453 33.844 20.594 1 54.59 236 MET A C 1
ATOM 1939 O O . MET A 1 236 ? -21.641 33.969 20.266 1 54.59 236 MET A O 1
ATOM 1943 N N . SER A 1 237 ? -20.141 33.25 21.703 1 50.34 237 SER A N 1
ATOM 1944 C CA . SER A 1 237 ? -21.203 32.875 22.641 1 50.34 237 SER A CA 1
ATOM 1945 C C . SER A 1 237 ? -21.75 34.125 23.359 1 50.34 237 SER A C 1
ATOM 1947 O O . SER A 1 237 ? -20.984 34.969 23.844 1 50.34 237 SER A O 1
ATOM 1949 N N . PRO A 1 238 ? -23.016 34.438 23.172 1 50.19 238 PRO A N 1
ATOM 1950 C CA . PRO A 1 238 ? -23.688 35.656 23.672 1 50.19 238 PRO A CA 1
ATOM 1951 C C . PRO A 1 238 ? -23.5 35.844 25.172 1 50.19 238 PRO A C 1
ATOM 1953 O O . PRO A 1 238 ? -23.875 36.875 25.719 1 50.19 238 PRO A O 1
ATOM 1956 N N . SER A 1 239 ? -23.109 34.906 25.891 1 44.94 239 SER A N 1
ATOM 1957 C CA . SER A 1 239 ? -23.25 35.188 27.312 1 44.94 239 SER A CA 1
ATOM 1958 C C . SER A 1 239 ? -22.406 36.375 27.75 1 44.94 239 SER A C 1
ATOM 1960 O O . SER A 1 239 ? -22.469 36.781 28.922 1 44.94 239 SER A O 1
ATOM 1962 N N . ASN A 1 240 ? -21.438 36.719 26.953 1 40.03 240 ASN A N 1
ATOM 1963 C CA . ASN A 1 240 ? -20.734 37.875 27.484 1 40.03 240 ASN A CA 1
ATOM 1964 C C . ASN A 1 240 ? -21.453 39.188 27.156 1 40.03 240 ASN A C 1
ATOM 1966 O O . ASN A 1 240 ? -21.016 39.938 26.281 1 40.03 240 ASN A O 1
ATOM 1970 N N . ILE A 1 241 ? -22.781 39.125 27.047 1 39.72 241 ILE A N 1
ATOM 1971 C CA . ILE A 1 241 ? -23.562 40.344 27.109 1 39.72 241 ILE A CA 1
ATOM 1972 C C . ILE A 1 241 ? -23.297 41.062 28.422 1 39.72 241 ILE A C 1
ATOM 1974 O O . ILE A 1 241 ? -23.641 40.562 29.5 1 39.72 241 ILE A O 1
ATOM 1978 N N . ILE A 1 242 ? -22.359 41.906 28.5 1 42.03 242 ILE A N 1
ATOM 1979 C CA . ILE A 1 242 ? -22.203 42.906 29.562 1 42.03 242 ILE A CA 1
ATOM 1980 C C . ILE A 1 242 ? -23.516 43.625 29.766 1 42.03 242 ILE A C 1
ATOM 1982 O O . ILE A 1 242 ? -23.953 44.375 28.891 1 42.03 242 ILE A O 1
ATOM 1986 N N . ILE A 1 243 ? -24.375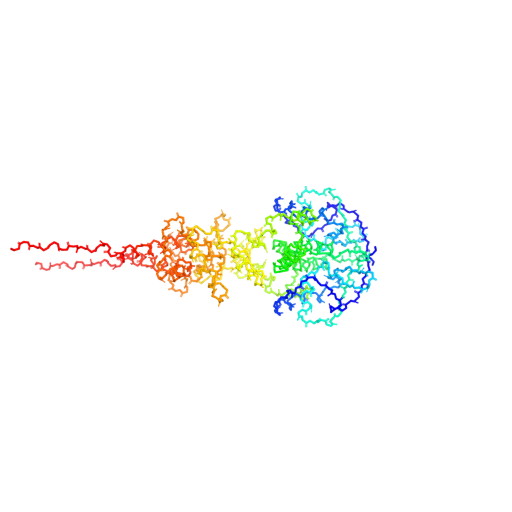 43.094 30.625 1 39.5 243 ILE A N 1
ATOM 1987 C CA . ILE A 1 243 ? -25.547 43.812 31.156 1 39.5 243 ILE A CA 1
ATOM 1988 C C . ILE A 1 243 ? -25.109 45.125 31.797 1 39.5 243 ILE A C 1
ATOM 1990 O O . ILE A 1 243 ? -24.438 45.125 32.844 1 39.5 243 ILE A O 1
ATOM 1994 N N . PHE A 1 244 ? -25.031 46.125 31.016 1 37 244 PHE A N 1
ATOM 1995 C CA . PHE A 1 244 ? -24.938 47.5 31.516 1 37 244 PHE A CA 1
ATOM 1996 C C . PHE A 1 244 ? -26.094 47.812 32.469 1 37 244 PHE A C 1
ATOM 1998 O O . PHE A 1 244 ? -27.25 47.75 32.094 1 37 244 PHE A O 1
ATOM 2005 N N . SER A 1 245 ? -25.969 47.5 33.75 1 36.78 245 SER A N 1
ATOM 2006 C CA . SER A 1 245 ? -26.859 47.938 34.812 1 36.78 245 SER A CA 1
ATOM 2007 C C . SER A 1 245 ? -27.188 49.438 34.656 1 36.78 245 SER A C 1
ATOM 2009 O O . SER A 1 245 ? -26.297 50.25 34.469 1 36.78 245 SER A O 1
ATOM 2011 N N . PRO A 1 246 ? -28.484 49.781 34.375 1 38.62 246 PRO A N 1
ATOM 2012 C CA . PRO A 1 246 ? -28.938 51.156 34.312 1 38.62 246 PRO A CA 1
ATOM 2013 C C . PRO A 1 246 ? -28.453 51.969 35.531 1 38.62 246 PRO A C 1
ATOM 2015 O O . PRO A 1 246 ? -28.438 51.469 36.656 1 38.62 246 PRO A O 1
ATOM 2018 N N . CYS A 1 247 ? -27.516 52.906 35.406 1 34.78 247 CYS A N 1
ATOM 2019 C CA . CYS A 1 247 ? -27.172 53.906 36.406 1 34.78 247 CYS A CA 1
ATOM 2020 C C . CYS A 1 247 ? -28.422 54.5 37.031 1 34.78 247 CYS A C 1
ATOM 2022 O O . CYS A 1 247 ? -29.344 54.906 36.312 1 34.78 247 CYS A O 1
ATOM 2024 N N . ASN A 1 248 ? -28.844 54.281 38.25 1 35.88 248 ASN A N 1
ATOM 2025 C CA . ASN A 1 248 ? -29.781 55.031 39.062 1 35.88 248 ASN A CA 1
ATOM 2026 C C . ASN A 1 248 ? -29.547 56.531 38.938 1 35.88 248 ASN A C 1
ATOM 2028 O O . ASN A 1 248 ? -28.5 57.031 39.344 1 35.88 248 ASN A O 1
ATOM 2032 N N . ILE A 1 249 ? -30.031 57.188 37.875 1 24.88 249 ILE A N 1
ATOM 2033 C CA . ILE A 1 249 ? -30.359 58.594 38.125 1 24.88 249 ILE A CA 1
ATOM 2034 C C . ILE A 1 249 ? -31.609 58.688 39 1 24.88 249 ILE A C 1
ATOM 2036 O O . ILE A 1 249 ? -32.594 57.969 38.781 1 24.88 249 ILE A O 1
ATOM 2040 N N . MET B 1 1 ? -1.187 -32.625 -11.07 1 61.16 1 MET B N 1
ATOM 2041 C CA . MET B 1 1 ? -0.446 -32.312 -12.289 1 61.16 1 MET B CA 1
ATOM 2042 C C . MET B 1 1 ? -0.859 -30.953 -12.844 1 61.16 1 MET B C 1
ATOM 2044 O O . MET B 1 1 ? -2.037 -30.594 -12.797 1 61.16 1 MET B O 1
ATOM 2048 N N . THR B 1 2 ? 0.078 -29.969 -12.984 1 77.06 2 THR B N 1
ATOM 2049 C CA . THR B 1 2 ? -0.188 -28.625 -13.516 1 77.06 2 THR B CA 1
ATOM 2050 C C . THR B 1 2 ? 0.265 -28.516 -14.969 1 77.06 2 THR B C 1
ATOM 2052 O O . THR B 1 2 ? 1.336 -29.016 -15.328 1 77.06 2 THR B O 1
ATOM 2055 N N . THR B 1 3 ? -0.695 -28.203 -15.875 1 83.19 3 THR B N 1
ATOM 2056 C CA . THR B 1 3 ? -0.383 -28 -17.281 1 83.19 3 THR B CA 1
ATOM 2057 C C . THR B 1 3 ? -0.49 -26.516 -17.641 1 83.19 3 THR B C 1
ATOM 2059 O O . THR B 1 3 ? -1.134 -25.734 -16.938 1 83.19 3 THR B O 1
ATOM 2062 N N . ILE B 1 4 ? 0.201 -26.156 -18.656 1 85.69 4 ILE B N 1
ATOM 2063 C CA . ILE B 1 4 ? 0.119 -24.781 -19.156 1 85.69 4 ILE B CA 1
ATOM 2064 C C . ILE B 1 4 ? -0.774 -24.734 -20.406 1 85.69 4 ILE B C 1
ATOM 2066 O O . ILE B 1 4 ? -0.646 -25.578 -21.297 1 85.69 4 ILE B O 1
ATOM 2070 N N . LYS B 1 5 ? -1.707 -23.875 -20.453 1 88.81 5 LYS B N 1
ATOM 2071 C CA . LYS B 1 5 ? -2.596 -23.656 -21.578 1 88.81 5 LYS B CA 1
ATOM 2072 C C . LYS B 1 5 ? -2.826 -22.172 -21.828 1 88.81 5 LYS B C 1
ATOM 2074 O O . LYS B 1 5 ? -2.758 -21.375 -20.891 1 88.81 5 LYS B O 1
ATOM 2079 N N . TYR B 1 6 ? -3.045 -21.891 -23.047 1 91.38 6 TYR B N 1
ATOM 2080 C CA . TYR B 1 6 ? -3.498 -20.547 -23.375 1 91.38 6 TYR B CA 1
ATOM 2081 C C . TYR B 1 6 ? -5.016 -20.438 -23.266 1 91.38 6 TYR B C 1
ATOM 2083 O O . TYR B 1 6 ? -5.742 -21.234 -23.859 1 91.38 6 TYR B O 1
ATOM 2091 N N . VAL B 1 7 ? -5.457 -19.516 -22.438 1 92.88 7 VAL B N 1
ATOM 2092 C CA . VAL B 1 7 ? -6.875 -19.328 -22.156 1 92.88 7 VAL B CA 1
ATOM 2093 C C . VAL B 1 7 ? -7.27 -17.891 -22.422 1 92.88 7 VAL B C 1
ATOM 2095 O O . VAL B 1 7 ? -6.516 -16.953 -22.109 1 92.88 7 VAL B O 1
ATOM 2098 N N . LYS B 1 8 ? -8.43 -17.766 -23.078 1 94.12 8 LYS B N 1
ATOM 2099 C CA . LYS B 1 8 ? -8.953 -16.406 -23.234 1 94.12 8 LYS B CA 1
ATOM 2100 C C . LYS B 1 8 ? -9.359 -15.828 -21.891 1 94.12 8 LYS B C 1
ATOM 2102 O O . LYS B 1 8 ? -9.961 -16.516 -21.062 1 94.12 8 LYS B O 1
ATOM 2107 N N . VAL B 1 9 ? -9.07 -14.562 -21.672 1 94.75 9 VAL B N 1
ATOM 2108 C CA . VAL B 1 9 ? -9.367 -13.898 -20.406 1 94.75 9 VAL B CA 1
ATOM 2109 C C . VAL B 1 9 ? -10.859 -13.969 -20.125 1 94.75 9 VAL B C 1
ATOM 2111 O O . VAL B 1 9 ? -11.273 -14.148 -18.969 1 94.75 9 VAL B O 1
ATOM 2114 N N . SER B 1 10 ? -11.695 -13.898 -21.141 1 94.5 10 SER B N 1
ATOM 2115 C CA . SER B 1 10 ? -13.148 -13.898 -21 1 94.5 10 SER B CA 1
ATOM 2116 C C . SER B 1 10 ? -13.648 -15.25 -20.5 1 94.5 10 SER B C 1
ATOM 2118 O O . SER B 1 10 ? -14.781 -15.359 -20.031 1 94.5 10 SER B O 1
ATOM 2120 N N . GLN B 1 11 ? -12.844 -16.25 -20.609 1 94.44 11 GLN B N 1
ATOM 2121 C CA . GLN B 1 11 ? -13.258 -17.594 -20.203 1 94.44 11 GLN B CA 1
ATOM 2122 C C . GLN B 1 11 ? -12.945 -17.844 -18.734 1 94.44 11 GLN B C 1
ATOM 2124 O O . GLN B 1 11 ? -13.328 -18.875 -18.172 1 94.44 11 GLN B O 1
ATOM 2129 N N . ILE B 1 12 ? -12.273 -16.922 -18.078 1 95.88 12 ILE B N 1
ATOM 2130 C CA . ILE B 1 12 ? -11.883 -17.094 -16.672 1 95.88 12 ILE B CA 1
ATOM 2131 C C . ILE B 1 12 ? -12.898 -16.406 -15.773 1 95.88 12 ILE B C 1
ATOM 2133 O O . ILE B 1 12 ? -13.188 -15.211 -15.938 1 95.88 12 ILE B O 1
ATOM 2137 N N . LYS B 1 13 ? -13.406 -17.141 -14.82 1 95.12 13 LYS B N 1
ATOM 2138 C CA . LYS B 1 13 ? -14.305 -16.594 -13.805 1 95.12 13 LYS B CA 1
ATOM 2139 C C . LYS B 1 13 ? -13.516 -16.062 -12.609 1 95.12 13 LYS B C 1
ATOM 2141 O O . LYS B 1 13 ? -12.672 -16.766 -12.055 1 95.12 13 LYS B O 1
ATOM 2146 N N . SER B 1 14 ? -13.586 -14.852 -12.07 1 94.25 14 SER B N 1
ATOM 2147 C CA . SER B 1 14 ? -12.727 -14.242 -11.062 1 94.25 14 SER B CA 1
ATOM 2148 C C . SER B 1 14 ? -13.406 -14.211 -9.695 1 94.25 14 SER B C 1
ATOM 2150 O O . SER B 1 14 ? -12.742 -14.156 -8.664 1 94.25 14 SER B O 1
ATOM 2152 N N . GLY B 1 15 ? -14.742 -14.156 -9.547 1 92.06 15 GLY B N 1
ATOM 2153 C CA . GLY B 1 15 ? -15.453 -14.086 -8.281 1 92.06 15 GLY B CA 1
ATOM 2154 C C . GLY B 1 15 ? -15.602 -12.664 -7.766 1 92.06 15 GLY B C 1
ATOM 2155 O O . GLY B 1 15 ? -16.062 -12.453 -6.641 1 92.06 15 GLY B O 1
ATOM 2156 N N . PHE B 1 16 ? -15.102 -11.664 -8.5 1 94.25 16 PHE B N 1
ATOM 2157 C CA . PHE B 1 16 ? -15.219 -10.25 -8.172 1 94.25 16 PHE B CA 1
ATOM 2158 C C . PHE B 1 16 ? -15.406 -9.414 -9.43 1 94.25 16 PHE B C 1
ATOM 2160 O O . PHE B 1 16 ? -15.281 -9.93 -10.547 1 94.25 16 PHE B O 1
ATOM 2167 N N . THR B 1 17 ? -15.703 -8.094 -9.227 1 93.06 17 THR B N 1
ATOM 2168 C CA . THR B 1 17 ? -16.031 -7.27 -10.383 1 93.06 17 THR B CA 1
ATOM 2169 C C . THR B 1 17 ? -15.031 -6.125 -10.531 1 93.06 17 THR B C 1
ATOM 2171 O O . THR B 1 17 ? -14.938 -5.512 -11.602 1 93.06 17 THR B O 1
ATOM 2174 N N . TYR B 1 18 ? -14.258 -5.895 -9.57 1 92 18 TYR B N 1
ATOM 2175 C CA . TYR B 1 18 ? -13.359 -4.742 -9.602 1 92 18 TYR B CA 1
ATOM 2176 C C . TYR B 1 18 ? -12.375 -4.84 -10.758 1 92 18 TYR B C 1
ATOM 2178 O O . TYR B 1 18 ? -11.844 -5.918 -11.039 1 92 18 TYR B O 1
ATOM 2186 N N . LEU B 1 19 ? -12.086 -3.572 -11.312 1 95 19 LEU B N 1
ATOM 2187 C CA . LEU B 1 19 ? -11.031 -3.432 -12.312 1 95 19 LEU B CA 1
ATOM 2188 C C . LEU B 1 19 ? -10.172 -2.203 -12.031 1 95 19 LEU B C 1
ATOM 2190 O O . LEU B 1 19 ? -10.68 -1.176 -11.578 1 95 19 LEU B O 1
ATOM 2194 N N . PRO B 1 20 ? -8.938 -2.287 -12.305 1 95 20 PRO B N 1
ATOM 2195 C CA . PRO B 1 20 ? -8.062 -1.127 -12.125 1 95 20 PRO B CA 1
ATOM 2196 C C . PRO B 1 20 ? -8.289 -0.044 -13.172 1 95 20 PRO B C 1
ATOM 2198 O O . PRO B 1 20 ? -9.07 -0.242 -14.109 1 95 20 PRO B O 1
ATOM 2201 N N . THR B 1 21 ? -7.648 1.097 -12.969 1 94.69 21 THR B N 1
ATOM 2202 C CA . THR B 1 21 ? -7.66 2.123 -14 1 94.69 21 THR B CA 1
ATOM 2203 C C . THR B 1 21 ? -6.918 1.646 -15.25 1 94.69 21 THR B C 1
ATOM 2205 O O . THR B 1 21 ? -6.121 0.708 -15.18 1 94.69 21 THR B O 1
ATOM 2208 N N . GLU B 1 22 ? -7.18 2.291 -16.328 1 95.88 22 GLU B N 1
ATOM 2209 C CA . GLU B 1 22 ? -6.504 1.947 -17.562 1 95.88 22 GLU B CA 1
ATOM 2210 C C . GLU B 1 22 ? -4.996 2.141 -17.453 1 95.88 22 GLU B C 1
ATOM 2212 O O . GLU B 1 22 ? -4.219 1.318 -17.938 1 95.88 22 GLU B O 1
ATOM 2217 N N . MET B 1 23 ? -4.578 3.184 -16.797 1 95.12 23 MET B N 1
ATOM 2218 C CA . MET B 1 23 ? -3.158 3.486 -16.641 1 95.12 23 MET B CA 1
ATOM 2219 C C . MET B 1 23 ? -2.457 2.389 -15.844 1 95.12 23 MET B C 1
ATOM 2221 O O . MET B 1 23 ? -1.389 1.919 -16.234 1 95.12 23 MET B O 1
ATOM 2225 N N . THR B 1 24 ? -3.088 1.972 -14.812 1 93.88 24 THR B N 1
ATOM 2226 C CA . THR B 1 24 ? -2.533 0.904 -13.984 1 93.88 24 THR B CA 1
ATOM 2227 C C . THR B 1 24 ? -2.461 -0.404 -14.773 1 93.88 24 THR B C 1
ATOM 2229 O O . THR B 1 24 ? -1.452 -1.11 -14.719 1 93.88 24 THR B O 1
ATOM 2232 N N . ALA B 1 25 ? -3.512 -0.652 -15.484 1 95.94 25 ALA B N 1
ATOM 2233 C CA . ALA B 1 25 ? -3.572 -1.88 -16.281 1 95.94 25 ALA B CA 1
ATOM 2234 C C . ALA B 1 25 ? -2.479 -1.904 -17.344 1 95.94 25 ALA B C 1
ATOM 2236 O O . ALA B 1 25 ? -1.825 -2.93 -17.547 1 95.94 25 ALA B O 1
ATOM 2237 N N . LYS B 1 26 ? -2.258 -0.814 -17.938 1 95.31 26 LYS B N 1
ATOM 2238 C CA . LYS B 1 26 ? -1.237 -0.731 -18.984 1 95.31 26 LYS B CA 1
ATOM 2239 C C . LYS B 1 26 ? 0.159 -0.934 -18.406 1 95.31 26 LYS B C 1
ATOM 2241 O O . LYS B 1 26 ? 1.008 -1.577 -19.031 1 95.31 26 LYS B O 1
ATOM 2246 N N . SER B 1 27 ? 0.338 -0.359 -17.281 1 94.38 27 SER B N 1
ATOM 2247 C CA . SER B 1 27 ? 1.617 -0.535 -16.609 1 94.38 27 SER B CA 1
ATOM 2248 C C . SER B 1 27 ? 1.872 -2.002 -16.281 1 94.38 27 SER B C 1
ATOM 2250 O O . SER B 1 27 ? 2.98 -2.504 -16.484 1 94.38 27 SER B O 1
ATOM 2252 N N . GLN B 1 28 ? 0.898 -2.627 -15.836 1 92.56 28 GLN B N 1
ATOM 2253 C CA . GLN B 1 28 ? 1.006 -4.047 -15.516 1 92.56 28 GLN B CA 1
ATOM 2254 C C . GLN B 1 28 ? 1.215 -4.879 -16.781 1 92.56 28 GLN B C 1
ATOM 2256 O O . GLN B 1 28 ? 2.014 -5.816 -16.781 1 92.56 28 GLN B O 1
ATOM 2261 N N . LEU B 1 29 ? 0.526 -4.574 -17.797 1 92.19 29 LEU B N 1
ATOM 2262 C CA . LEU B 1 29 ? 0.628 -5.301 -19.047 1 92.19 29 LEU B CA 1
ATOM 2263 C C . LEU B 1 29 ? 2.043 -5.215 -19.609 1 92.19 29 LEU B C 1
ATOM 2265 O O . LEU B 1 29 ? 2.543 -6.18 -20.203 1 92.19 29 LEU B O 1
ATOM 2269 N N . ALA B 1 30 ? 2.617 -4.09 -19.484 1 93.81 30 ALA B N 1
ATOM 2270 C CA . ALA B 1 30 ? 3.979 -3.902 -19.984 1 93.81 30 ALA B CA 1
ATOM 2271 C C . ALA B 1 30 ? 4.938 -4.91 -19.359 1 93.81 30 ALA B C 1
ATOM 2273 O O . ALA B 1 30 ? 5.84 -5.418 -20.016 1 93.81 30 ALA B O 1
ATOM 2274 N N . ILE B 1 31 ? 4.738 -5.152 -18.109 1 93.62 31 ILE B N 1
ATOM 2275 C CA . ILE B 1 31 ? 5.57 -6.125 -17.406 1 93.62 31 ILE B CA 1
ATOM 2276 C C . ILE B 1 31 ? 5.234 -7.535 -17.891 1 93.62 31 ILE B C 1
ATOM 2278 O O . ILE B 1 31 ? 6.133 -8.32 -18.203 1 93.62 31 ILE B O 1
ATOM 2282 N N . LEU B 1 32 ? 4.02 -7.832 -18.016 1 89.62 32 LEU B N 1
ATOM 2283 C CA . LEU B 1 32 ? 3.549 -9.156 -18.406 1 89.62 32 LEU B CA 1
ATOM 2284 C C . LEU B 1 32 ? 4.047 -9.523 -19.797 1 89.62 32 LEU B C 1
ATOM 2286 O O . LEU B 1 32 ? 4.371 -10.68 -20.062 1 89.62 32 LEU B O 1
ATOM 2290 N N . GLU B 1 33 ? 4.047 -8.633 -20.656 1 89.56 33 GLU B N 1
ATOM 2291 C CA . GLU B 1 33 ? 4.438 -8.867 -22.047 1 89.56 33 GLU B CA 1
ATOM 2292 C C . GLU B 1 33 ? 5.914 -9.234 -22.141 1 89.56 33 GLU B C 1
ATOM 2294 O O . GLU B 1 33 ? 6.336 -9.852 -23.125 1 89.56 33 GLU B O 1
ATOM 2299 N N . LYS B 1 34 ? 6.594 -8.844 -21.125 1 89.44 34 LYS B N 1
ATOM 2300 C CA . LYS B 1 34 ? 8.016 -9.172 -21.109 1 89.44 34 LYS B CA 1
ATOM 2301 C C . LYS B 1 34 ? 8.281 -10.461 -20.344 1 89.44 34 LYS B C 1
ATOM 2303 O O . LYS B 1 34 ? 9.414 -10.945 -20.297 1 89.44 34 LYS B O 1
ATOM 2308 N N . SER B 1 35 ? 7.168 -10.977 -19.844 1 81.25 35 SER B N 1
ATOM 2309 C CA . SER B 1 35 ? 7.309 -12.203 -19.062 1 81.25 35 SER B CA 1
ATOM 2310 C C . SER B 1 35 ? 7.02 -13.43 -19.922 1 81.25 35 SER B C 1
ATOM 2312 O O . SER B 1 35 ? 6.145 -13.406 -20.781 1 81.25 35 SER B O 1
ATOM 2314 N N . ASN B 1 36 ? 7.82 -14.406 -20 1 70.62 36 ASN B N 1
ATOM 2315 C CA . ASN B 1 36 ? 7.617 -15.609 -20.797 1 70.62 36 ASN B CA 1
ATOM 2316 C C . ASN B 1 36 ? 6.973 -16.734 -19.984 1 70.62 36 ASN B C 1
ATOM 2318 O O . ASN B 1 36 ? 7.016 -17.891 -20.391 1 70.62 36 ASN B O 1
ATOM 2322 N N . GLU B 1 37 ? 6.344 -16.438 -18.984 1 75.12 37 GLU B N 1
ATOM 2323 C CA . GLU B 1 37 ? 5.824 -17.469 -18.109 1 75.12 37 GLU B CA 1
ATOM 2324 C C . GLU B 1 37 ? 4.367 -17.219 -17.734 1 75.12 37 GLU B C 1
ATOM 2326 O O . GLU B 1 37 ? 3.869 -16.094 -17.906 1 75.12 37 GLU B O 1
ATOM 2331 N N . PRO B 1 38 ? 3.754 -18.359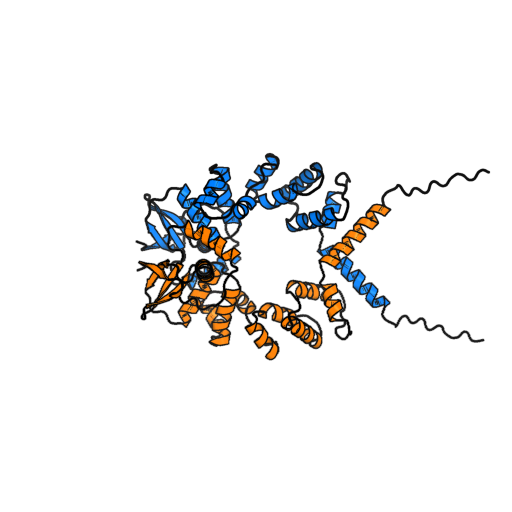 -17.406 1 79.56 38 PRO B N 1
ATOM 2332 C CA . PRO B 1 38 ? 2.371 -18.156 -16.969 1 79.56 38 PRO B CA 1
ATOM 2333 C C . PRO B 1 38 ? 2.27 -17.203 -15.789 1 79.56 38 PRO B C 1
ATOM 2335 O O . PRO B 1 38 ? 3.002 -17.344 -14.805 1 79.56 38 PRO B O 1
ATOM 2338 N N . VAL B 1 39 ? 1.373 -16.312 -15.945 1 81.88 39 VAL B N 1
ATOM 2339 C CA . VAL B 1 39 ? 1.282 -15.25 -14.945 1 81.88 39 VAL B CA 1
ATOM 2340 C C . VAL B 1 39 ? -0.034 -15.367 -14.18 1 81.88 39 VAL B C 1
ATOM 2342 O O . VAL B 1 39 ? -0.285 -14.609 -13.242 1 81.88 39 VAL B O 1
ATOM 2345 N N . ILE B 1 40 ? -0.818 -16.375 -14.609 1 91.25 40 ILE B N 1
ATOM 2346 C CA . ILE B 1 40 ? -2.109 -16.609 -13.969 1 91.25 40 ILE B CA 1
ATOM 2347 C C . ILE B 1 40 ? -2.287 -18.109 -13.703 1 91.25 40 ILE B C 1
ATOM 2349 O O . ILE B 1 40 ? -1.953 -18.938 -14.547 1 91.25 40 ILE B O 1
ATOM 2353 N N . ASP B 1 41 ? -2.781 -18.469 -12.523 1 91.06 41 ASP B N 1
ATOM 2354 C CA . ASP B 1 41 ? -3.215 -19.812 -12.18 1 91.06 41 ASP B CA 1
ATOM 2355 C C . ASP B 1 41 ? -4.738 -19.906 -12.133 1 91.06 41 ASP B C 1
ATOM 2357 O O . ASP B 1 41 ? -5.398 -19.031 -11.562 1 91.06 41 ASP B O 1
ATOM 2361 N N . VAL B 1 42 ? -5.203 -21.031 -12.734 1 93.69 42 VAL B N 1
ATOM 2362 C CA . VAL B 1 42 ? -6.645 -21.234 -12.703 1 93.69 42 VAL B CA 1
ATOM 2363 C C . VAL B 1 42 ? -6.953 -22.672 -12.312 1 93.69 42 VAL B C 1
ATOM 2365 O O . VAL B 1 42 ? -6.133 -23.578 -12.531 1 93.69 42 VAL B O 1
ATOM 2368 N N . PHE B 1 43 ? -8.141 -22.844 -11.711 1 92.19 43 PHE B N 1
ATOM 2369 C CA . PHE B 1 43 ? -8.719 -24.172 -11.547 1 92.19 43 PHE B CA 1
ATOM 2370 C C . PHE B 1 43 ? -9.586 -24.547 -12.742 1 92.19 43 PHE B C 1
ATOM 2372 O O . PHE B 1 43 ? -10.32 -23.703 -13.266 1 92.19 43 PHE B O 1
ATOM 2379 N N . GLU B 1 44 ? -9.336 -25.641 -13.203 1 91.81 44 GLU B N 1
ATOM 2380 C CA . GLU B 1 44 ? -10.266 -26.203 -14.188 1 91.81 44 GLU B CA 1
ATOM 2381 C C . GLU B 1 44 ? -11.25 -27.156 -13.531 1 91.81 44 GLU B C 1
ATOM 2383 O O . GLU B 1 44 ? -10.859 -28.219 -13.031 1 91.81 44 GLU B O 1
ATOM 2388 N N . ASP B 1 45 ? -12.453 -26.625 -13.492 1 78.06 45 ASP B N 1
ATOM 2389 C CA . ASP B 1 45 ? -13.469 -27.438 -12.852 1 78.06 45 ASP B CA 1
ATOM 2390 C C . ASP B 1 45 ? -14 -28.516 -13.812 1 78.06 45 ASP B C 1
ATOM 2392 O O . ASP B 1 45 ? -13.594 -28.562 -14.977 1 78.06 45 ASP B O 1
ATOM 2396 N N . GLY B 1 46 ? -14.781 -29.469 -13.43 1 70.31 46 GLY B N 1
ATOM 2397 C CA . GLY B 1 46 ? -15.32 -30.578 -14.203 1 70.31 46 GLY B CA 1
ATOM 2398 C C . GLY B 1 46 ? -16.094 -30.125 -15.438 1 70.31 46 GLY B C 1
ATOM 2399 O O . GLY B 1 46 ? -16.156 -30.859 -16.422 1 70.31 46 GLY B O 1
ATOM 2400 N N . ASP B 1 47 ? -16.594 -28.969 -15.5 1 68.44 47 ASP B N 1
ATOM 2401 C CA . ASP B 1 47 ? -17.375 -28.484 -16.625 1 68.44 47 ASP B CA 1
ATOM 2402 C C . ASP B 1 47 ? -16.531 -27.625 -17.562 1 68.44 47 ASP B C 1
ATOM 2404 O O . ASP B 1 47 ? -17.078 -26.875 -18.375 1 68.44 47 ASP B O 1
ATOM 2408 N N . LYS B 1 48 ? -15.25 -27.688 -17.328 1 74.81 48 LYS B N 1
ATOM 2409 C CA . LYS B 1 48 ? -14.266 -27 -18.156 1 74.81 48 LYS B CA 1
ATOM 2410 C C . LYS B 1 48 ? -14.352 -25.484 -17.953 1 74.81 48 LYS B C 1
ATOM 2412 O O . LYS B 1 48 ? -14.133 -24.719 -18.891 1 74.81 48 LYS B O 1
ATOM 2417 N N . GLN B 1 49 ? -14.82 -25.109 -16.875 1 86.81 49 GLN B N 1
ATOM 2418 C CA . GLN B 1 49 ? -14.766 -23.703 -16.516 1 86.81 49 GLN B CA 1
ATOM 2419 C C . GLN B 1 49 ? -13.453 -23.375 -15.805 1 86.81 49 GLN B C 1
ATOM 2421 O O . GLN B 1 49 ? -12.93 -24.188 -15.039 1 86.81 49 GLN B O 1
ATOM 2426 N N . TYR B 1 50 ? -12.906 -22.234 -16.172 1 95 50 TYR B N 1
ATOM 2427 C CA . TYR B 1 50 ? -11.68 -21.781 -15.523 1 95 50 TYR B CA 1
ATOM 2428 C C . TYR B 1 50 ? -11.984 -20.797 -14.406 1 95 50 TYR B C 1
ATOM 2430 O O . TYR B 1 50 ? -12.648 -19.781 -14.633 1 95 50 TYR B O 1
ATOM 2438 N N . LEU B 1 51 ? -11.57 -21.188 -13.195 1 95.75 51 LEU B N 1
ATOM 2439 C CA . LEU B 1 51 ? -11.75 -20.359 -12.016 1 95.75 51 LEU B CA 1
ATOM 2440 C C . LEU B 1 51 ? -10.438 -19.703 -11.602 1 95.75 51 LEU B C 1
ATOM 2442 O O . LEU B 1 51 ? -9.461 -20.406 -11.32 1 95.75 51 LEU B O 1
ATOM 2446 N N . LEU B 1 52 ? -10.43 -18.391 -11.57 1 96.25 52 LEU B N 1
ATOM 2447 C CA . LEU B 1 52 ? -9.219 -17.656 -11.211 1 96.25 52 LEU B CA 1
ATOM 2448 C C . LEU B 1 52 ? -8.734 -18.062 -9.82 1 96.25 52 LEU B C 1
ATOM 2450 O O . LEU B 1 52 ? -9.539 -18.188 -8.891 1 96.25 52 LEU B O 1
ATOM 2454 N N . TRP B 1 53 ? -7.457 -18.234 -9.688 1 93.69 53 TRP B N 1
ATOM 2455 C CA . TRP B 1 53 ? -6.887 -18.578 -8.391 1 93.69 53 TRP B CA 1
ATOM 2456 C C . TRP B 1 53 ? -5.77 -17.625 -8.008 1 93.69 53 TRP B C 1
ATOM 2458 O O . TRP B 1 53 ? -5.875 -16.906 -7 1 93.69 53 TRP B O 1
ATOM 2468 N N . LYS B 1 54 ? -4.691 -17.547 -8.789 1 91.94 54 LYS B N 1
ATOM 2469 C CA . LYS B 1 54 ? -3.564 -16.641 -8.562 1 91.94 54 LYS B CA 1
ATOM 2470 C C . LYS B 1 54 ? -3.352 -15.719 -9.758 1 91.94 54 LYS B C 1
ATOM 2472 O O . LYS B 1 54 ? -3.875 -15.969 -10.844 1 91.94 54 LYS B O 1
ATOM 2477 N N . GLY B 1 55 ? -2.559 -14.688 -9.484 1 93.12 55 GLY B N 1
ATOM 2478 C CA . GLY B 1 55 ? -2.336 -13.695 -10.523 1 93.12 55 GLY B CA 1
ATOM 2479 C C . GLY B 1 55 ? -3.502 -12.742 -10.703 1 93.12 55 GLY B C 1
ATOM 2480 O O . GLY B 1 55 ? -3.893 -12.43 -11.828 1 93.12 55 GLY B O 1
ATOM 2481 N N . ILE B 1 56 ? -4.035 -12.336 -9.625 1 95.44 56 ILE B N 1
ATOM 2482 C CA . ILE B 1 56 ? -5.293 -11.602 -9.586 1 95.44 56 ILE B CA 1
ATOM 2483 C C . ILE B 1 56 ? -5.129 -10.25 -10.281 1 95.44 56 ILE B C 1
ATOM 2485 O O . ILE B 1 56 ? -5.926 -9.891 -11.148 1 95.44 56 ILE B O 1
ATOM 2489 N N . ASP B 1 57 ? -4.117 -9.539 -9.945 1 93.75 57 ASP B N 1
ATOM 2490 C CA . ASP B 1 57 ? -3.939 -8.219 -10.547 1 93.75 57 ASP B CA 1
ATOM 2491 C C . ASP B 1 57 ? -3.58 -8.336 -12.023 1 93.75 57 ASP B C 1
ATOM 2493 O O . ASP B 1 57 ? -3.943 -7.465 -12.82 1 93.75 57 ASP B O 1
ATOM 2497 N N . ASN B 1 58 ? -2.871 -9.398 -12.383 1 93.56 58 ASN B N 1
ATOM 2498 C CA . ASN B 1 58 ? -2.611 -9.656 -13.797 1 93.56 58 ASN B CA 1
ATOM 2499 C C . ASN B 1 58 ? -3.904 -9.883 -14.57 1 93.56 58 ASN B C 1
ATOM 2501 O O . ASN B 1 58 ? -4.121 -9.266 -15.617 1 93.56 58 ASN B O 1
ATOM 2505 N N . TYR B 1 59 ? -4.68 -10.695 -14.008 1 96 59 TYR B N 1
ATOM 2506 C CA . TYR B 1 59 ? -5.977 -10.969 -14.609 1 96 59 TYR B CA 1
ATOM 2507 C C . TYR B 1 59 ? -6.789 -9.695 -14.773 1 96 59 TYR B C 1
ATOM 2509 O O . TYR B 1 59 ? -7.352 -9.438 -15.836 1 96 59 TYR B O 1
ATOM 2517 N N . ASN B 1 60 ? -6.816 -8.906 -13.75 1 96.06 60 ASN B N 1
ATOM 2518 C CA . ASN B 1 60 ? -7.598 -7.672 -13.758 1 96.06 60 ASN B CA 1
ATOM 2519 C C . ASN B 1 60 ? -7.125 -6.715 -14.852 1 96.06 60 ASN B C 1
ATOM 2521 O O . ASN B 1 60 ? -7.938 -6.074 -15.516 1 96.06 60 ASN B O 1
ATOM 2525 N N . SER B 1 61 ? -5.898 -6.66 -14.914 1 94.62 61 SER B N 1
ATOM 2526 C CA . SER B 1 61 ? -5.336 -5.758 -15.914 1 94.62 61 SER B CA 1
ATOM 2527 C C . SER B 1 61 ? -5.672 -6.227 -17.328 1 94.62 61 SER B C 1
ATOM 2529 O O . SER B 1 61 ? -6.035 -5.418 -18.188 1 94.62 61 SER B O 1
ATOM 2531 N N . LEU B 1 62 ? -5.562 -7.484 -17.5 1 95.31 62 LEU B N 1
ATOM 2532 C CA . LEU B 1 62 ? -5.891 -8.055 -18.797 1 95.31 62 LEU B CA 1
ATOM 2533 C C . LEU B 1 62 ? -7.375 -7.895 -19.109 1 95.31 62 LEU B C 1
ATOM 2535 O O . LEU B 1 62 ? -7.75 -7.52 -20.219 1 95.31 62 LEU B O 1
ATOM 2539 N N . LYS B 1 63 ? -8.133 -8.148 -18.172 1 96.31 63 LYS B N 1
ATOM 2540 C CA . LYS B 1 63 ? -9.578 -8.016 -18.328 1 96.31 63 LYS B CA 1
ATOM 2541 C C . LYS B 1 63 ? -9.961 -6.574 -18.672 1 96.31 63 LYS B C 1
ATOM 2543 O O . LYS B 1 63 ? -10.844 -6.336 -19.5 1 96.31 63 LYS B O 1
ATOM 2548 N N . LYS B 1 64 ? -9.312 -5.645 -18 1 96.62 64 LYS B N 1
ATOM 2549 C CA . LYS B 1 64 ? -9.555 -4.223 -18.219 1 96.62 64 LYS B CA 1
ATOM 2550 C C . LYS B 1 64 ? -9.219 -3.82 -19.656 1 96.62 64 LYS B C 1
ATOM 2552 O O . LYS B 1 64 ? -9.914 -3.004 -20.25 1 96.62 64 LYS B O 1
ATOM 2557 N N . LEU B 1 65 ? -8.219 -4.438 -20.188 1 96.19 65 LEU B N 1
ATOM 2558 C CA . LEU B 1 65 ? -7.668 -3.961 -21.453 1 96.19 65 LEU B CA 1
ATOM 2559 C C . LEU B 1 65 ? -8.219 -4.766 -22.625 1 96.19 65 LEU B C 1
ATOM 2561 O O . LEU B 1 65 ? -8.562 -4.203 -23.672 1 96.19 65 LEU B O 1
ATOM 2565 N N . ASP B 1 66 ? -8.219 -6.059 -22.469 1 93.38 66 ASP B N 1
ATOM 2566 C CA . ASP B 1 66 ? -8.617 -6.914 -23.578 1 93.38 66 ASP B CA 1
ATOM 2567 C C . ASP B 1 66 ? -9.109 -8.273 -23.078 1 93.38 66 ASP B C 1
ATOM 2569 O O . ASP B 1 66 ? -8.312 -9.188 -22.875 1 93.38 66 ASP B O 1
ATOM 2573 N N . THR B 1 67 ? -10.375 -8.445 -23.172 1 93.31 67 THR B N 1
ATOM 2574 C CA . THR B 1 67 ? -10.969 -9.672 -22.656 1 93.31 67 THR B CA 1
ATOM 2575 C C . THR B 1 67 ? -10.781 -10.828 -23.641 1 93.31 67 THR B C 1
ATOM 2577 O O . THR B 1 67 ? -10.945 -11.992 -23.281 1 93.31 67 THR B O 1
ATOM 2580 N N . MET B 1 68 ? -10.453 -10.555 -24.828 1 94.25 68 MET B N 1
ATOM 2581 C CA . MET B 1 68 ? -10.328 -11.586 -25.859 1 94.25 68 MET B CA 1
ATOM 2582 C C . MET B 1 68 ? -8.883 -12.062 -25.969 1 94.25 68 MET B C 1
ATOM 2584 O O . MET B 1 68 ? -8.594 -13.039 -26.656 1 94.25 68 MET B O 1
ATOM 2588 N N . LYS B 1 69 ? -8.031 -11.461 -25.219 1 92.25 69 LYS B N 1
ATOM 2589 C CA . LYS B 1 69 ? -6.625 -11.844 -25.25 1 92.25 69 LYS B CA 1
ATOM 2590 C C . LYS B 1 69 ? -6.43 -13.242 -24.656 1 92.25 69 LYS B C 1
ATOM 2592 O O . LYS B 1 69 ? -7.039 -13.586 -23.641 1 92.25 69 LYS B O 1
ATOM 2597 N N . GLU B 1 70 ? -5.562 -13.992 -25.344 1 92 70 GLU B N 1
ATOM 2598 C CA . GLU B 1 70 ? -5.141 -15.281 -24.812 1 92 70 GLU B CA 1
ATOM 2599 C C . GLU B 1 70 ? -3.875 -15.141 -23.969 1 92 70 GLU B C 1
ATOM 2601 O O . GLU B 1 70 ? -2.926 -14.469 -24.375 1 92 70 GLU B O 1
ATOM 2606 N N . VAL B 1 71 ? -3.957 -15.742 -22.844 1 90.19 71 VAL B N 1
ATOM 2607 C CA . VAL B 1 71 ? -2.826 -15.641 -21.922 1 90.19 71 VAL B CA 1
ATOM 2608 C C . VAL B 1 71 ? -2.428 -17.031 -21.438 1 90.19 71 VAL B C 1
ATOM 2610 O O . VAL B 1 71 ? -3.275 -17.922 -21.312 1 90.19 71 VAL B O 1
ATOM 2613 N N . ALA B 1 72 ? -1.149 -17.172 -21.266 1 88.69 72 ALA B N 1
ATOM 2614 C CA . ALA B 1 72 ? -0.651 -18.438 -20.719 1 88.69 72 ALA B CA 1
ATOM 2615 C C . ALA B 1 72 ? -1.056 -18.609 -19.266 1 88.69 72 ALA B C 1
ATOM 2617 O O . ALA B 1 72 ? -0.739 -17.766 -18.422 1 88.69 72 ALA B O 1
ATOM 2618 N N . CYS B 1 73 ? -1.734 -19.719 -18.953 1 91.31 73 CYS B N 1
ATOM 2619 C CA . CYS B 1 73 ? -2.188 -20.016 -17.594 1 91.31 73 CYS B CA 1
ATOM 2620 C C . CYS B 1 73 ? -1.682 -21.375 -17.141 1 91.31 73 CYS B C 1
ATOM 2622 O O . CYS B 1 73 ? -1.527 -22.297 -17.938 1 91.31 73 CYS B O 1
ATOM 2624 N N . SER B 1 74 ? -1.356 -21.438 -15.891 1 87.81 74 SER B N 1
ATOM 2625 C CA . SER B 1 74 ? -1.193 -22.75 -15.25 1 87.81 74 SER B CA 1
ATOM 2626 C C . SER B 1 74 ? -2.541 -23.344 -14.859 1 87.81 74 SER B C 1
ATOM 2628 O O . SER B 1 74 ? -3.283 -22.75 -14.078 1 87.81 74 SER B O 1
ATOM 2630 N N . ILE B 1 75 ? -2.756 -24.5 -15.359 1 90.19 75 ILE B N 1
ATOM 2631 C CA . ILE B 1 75 ? -4.055 -25.125 -15.141 1 90.19 75 ILE B CA 1
ATOM 2632 C C . ILE B 1 75 ? -3.947 -26.172 -14.031 1 90.19 75 ILE B C 1
ATOM 2634 O O . ILE B 1 75 ? -3.148 -27.109 -14.125 1 90.19 75 ILE B O 1
ATOM 2638 N N . HIS B 1 76 ? -4.766 -26 -13.008 1 86.38 76 HIS B N 1
ATOM 2639 C CA . HIS B 1 76 ? -4.883 -26.969 -11.906 1 86.38 76 HIS B CA 1
ATOM 2640 C C . HIS B 1 76 ? -6.203 -27.719 -11.984 1 86.38 76 HIS B C 1
ATOM 2642 O O . HIS B 1 76 ? -7.262 -27.172 -11.688 1 86.38 76 HIS B O 1
ATOM 2648 N N . LYS B 1 77 ? -6.027 -29 -12.305 1 85.12 77 LYS B N 1
ATOM 2649 C CA . LYS B 1 77 ? -7.234 -29.812 -12.438 1 85.12 77 LYS B CA 1
ATOM 2650 C C . LYS B 1 77 ? -7.672 -30.375 -11.086 1 85.12 77 LYS B C 1
ATOM 2652 O O . LYS B 1 77 ? -6.969 -31.203 -10.492 1 85.12 77 LYS B O 1
ATOM 2657 N N . THR B 1 78 ? -8.758 -29.812 -10.594 1 80.5 78 THR B N 1
ATOM 2658 C CA . THR B 1 78 ? -9.297 -30.281 -9.32 1 80.5 78 THR B CA 1
ATOM 2659 C C . THR B 1 78 ? -10.781 -29.953 -9.211 1 80.5 78 THR B C 1
ATOM 2661 O O . THR B 1 78 ? -11.25 -28.969 -9.789 1 80.5 78 THR B O 1
ATOM 2664 N N . SER B 1 79 ? -11.516 -30.859 -8.664 1 83.06 79 SER B N 1
ATOM 2665 C CA . SER B 1 79 ? -12.898 -30.547 -8.305 1 83.06 79 SER B CA 1
ATOM 2666 C C . SER B 1 79 ? -12.945 -29.656 -7.059 1 83.06 79 SER B C 1
ATOM 2668 O O . SER B 1 79 ? -12.445 -30.047 -6.004 1 83.06 79 SER B O 1
ATOM 2670 N N . ILE B 1 80 ? -13.391 -28.484 -7.242 1 88.25 80 ILE B N 1
ATOM 2671 C CA . ILE B 1 80 ? -13.438 -27.547 -6.121 1 88.25 80 ILE B CA 1
ATOM 2672 C C . ILE B 1 80 ? -14.844 -26.969 -5.984 1 88.25 80 ILE B C 1
ATOM 2674 O O . ILE B 1 80 ? -15.469 -26.609 -6.98 1 88.25 80 ILE B O 1
ATOM 2678 N N . SER B 1 81 ? -15.375 -26.984 -4.734 1 91.88 81 SER B N 1
ATOM 2679 C CA . SER B 1 81 ? -16.672 -26.344 -4.496 1 91.88 81 SER B CA 1
ATOM 2680 C C . SER B 1 81 ? -16.562 -24.828 -4.613 1 91.88 81 SER B C 1
ATOM 2682 O O . SER B 1 81 ? -15.469 -24.266 -4.504 1 91.88 81 SER B O 1
ATOM 2684 N N . THR B 1 82 ? -17.641 -24.188 -4.793 1 93.38 82 THR B N 1
ATOM 2685 C CA . THR B 1 82 ? -17.672 -22.734 -4.898 1 93.38 82 THR B CA 1
ATOM 2686 C C . THR B 1 82 ? -17.109 -22.094 -3.627 1 93.38 82 THR B C 1
ATOM 2688 O O . THR B 1 82 ? -16.328 -21.141 -3.695 1 93.38 82 THR B O 1
ATOM 2691 N N . TYR B 1 83 ? -17.469 -22.641 -2.494 1 96.06 83 TYR B N 1
ATOM 2692 C CA . TYR B 1 83 ? -17 -22.109 -1.218 1 96.06 83 TYR B CA 1
ATOM 2693 C C . TYR B 1 83 ? -15.484 -22.203 -1.11 1 96.06 83 TYR B C 1
ATOM 2695 O O . TYR B 1 83 ? -14.812 -21.219 -0.802 1 96.06 83 TYR B O 1
ATOM 2703 N N . HIS B 1 84 ? -14.961 -23.328 -1.361 1 93.81 84 HIS B N 1
ATOM 2704 C CA . HIS B 1 84 ? -13.523 -23.531 -1.232 1 93.81 84 HIS B CA 1
ATOM 2705 C C . HIS B 1 84 ? -12.75 -22.703 -2.254 1 93.81 84 HIS B C 1
ATOM 2707 O O . HIS B 1 84 ? -11.656 -22.219 -1.962 1 93.81 84 HIS B O 1
ATOM 2713 N N . TRP B 1 85 ? -13.344 -22.562 -3.436 1 94.75 85 TRP B N 1
ATOM 2714 C CA . TRP B 1 85 ? -12.742 -21.688 -4.438 1 94.75 85 TRP B CA 1
ATOM 2715 C C . TRP B 1 85 ? -12.648 -20.25 -3.93 1 94.75 85 TRP B C 1
ATOM 2717 O O . TRP B 1 85 ? -11.594 -19.625 -4.023 1 94.75 85 TRP B O 1
ATOM 2727 N N . MET B 1 86 ? -13.711 -19.766 -3.342 1 96.75 86 MET B N 1
ATOM 2728 C CA . MET B 1 86 ? -13.75 -18.406 -2.842 1 96.75 86 MET B CA 1
ATOM 2729 C C . MET B 1 86 ? -12.75 -18.203 -1.707 1 96.75 86 MET B C 1
ATOM 2731 O O . MET B 1 86 ? -12.109 -17.156 -1.607 1 96.75 86 MET B O 1
ATOM 2735 N N . ILE B 1 87 ? -12.594 -19.188 -0.887 1 97.06 87 ILE B N 1
ATOM 2736 C CA . ILE B 1 87 ? -11.625 -19.125 0.203 1 97.06 87 ILE B CA 1
ATOM 2737 C C . ILE B 1 87 ? -10.211 -19.062 -0.367 1 97.06 87 ILE B C 1
ATOM 2739 O O . ILE B 1 87 ? -9.406 -18.219 0.053 1 97.06 87 ILE B O 1
ATOM 2743 N N . GLN B 1 88 ? -9.93 -19.859 -1.329 1 94.44 88 GLN B N 1
ATOM 2744 C CA . GLN B 1 88 ? -8.609 -19.859 -1.935 1 94.44 88 GLN B CA 1
ATOM 2745 C C . GLN B 1 88 ? -8.32 -18.562 -2.664 1 94.44 88 GLN B C 1
ATOM 2747 O O . GLN B 1 88 ? -7.199 -18.047 -2.631 1 94.44 88 GLN B O 1
ATOM 2752 N N . LEU B 1 89 ? -9.336 -18.109 -3.301 1 96.25 89 LEU B N 1
ATOM 2753 C CA . LEU B 1 89 ? -9.203 -16.828 -3.99 1 96.25 89 LEU B CA 1
ATOM 2754 C C . LEU B 1 89 ? -8.945 -15.703 -3 1 96.25 89 LEU B C 1
ATOM 2756 O O . LEU B 1 89 ? -8.117 -14.828 -3.256 1 96.25 89 LEU B O 1
ATOM 2760 N N . LEU B 1 90 ? -9.633 -15.727 -1.895 1 97.31 90 LEU B N 1
ATOM 2761 C CA . LEU B 1 90 ? -9.414 -14.742 -0.838 1 97.31 90 LEU B CA 1
ATOM 2762 C C . LEU B 1 90 ? -7.992 -14.844 -0.291 1 97.31 90 LEU B C 1
ATOM 2764 O O . LEU B 1 90 ? -7.328 -13.828 -0.086 1 97.31 90 LEU B O 1
ATOM 2768 N N . GLN B 1 91 ? -7.531 -16.031 -0.052 1 94.94 91 GLN B N 1
ATOM 2769 C CA . GLN B 1 91 ? -6.156 -16.25 0.389 1 94.94 91 GLN B CA 1
ATOM 2770 C C . GLN B 1 91 ? -5.16 -15.664 -0.609 1 94.94 91 GLN B C 1
ATOM 2772 O O . GLN B 1 91 ? -4.211 -14.977 -0.22 1 94.94 91 GLN B O 1
ATOM 2777 N N . SER B 1 92 ? -5.395 -15.898 -1.872 1 93.44 92 SER B N 1
ATOM 2778 C CA . SER B 1 92 ? -4.516 -15.375 -2.916 1 93.44 92 SER B CA 1
ATOM 2779 C C . SER B 1 92 ? -4.52 -13.852 -2.93 1 93.44 92 SER B C 1
ATOM 2781 O O . SER B 1 92 ? -3.473 -13.227 -3.123 1 93.44 92 SER B O 1
ATOM 2783 N N . ALA B 1 93 ? -5.66 -13.297 -2.73 1 95.56 93 ALA B N 1
ATOM 2784 C CA . ALA B 1 93 ? -5.766 -11.844 -2.717 1 95.56 93 ALA B CA 1
ATOM 2785 C C . ALA B 1 93 ? -4.891 -11.242 -1.621 1 95.56 93 ALA B C 1
ATOM 2787 O O . ALA B 1 93 ? -4.258 -10.203 -1.825 1 95.56 93 ALA B O 1
ATOM 2788 N N . TYR B 1 94 ? -4.844 -11.875 -0.503 1 93.88 94 TYR B N 1
ATOM 2789 C CA . TYR B 1 94 ? -4.02 -11.383 0.596 1 93.88 94 TYR B CA 1
ATOM 2790 C C . TYR B 1 94 ? -2.549 -11.703 0.358 1 93.88 94 TYR B C 1
ATOM 2792 O O . TYR B 1 94 ? -1.678 -10.859 0.589 1 93.88 94 TYR B O 1
ATOM 2800 N N . ASN B 1 95 ? -2.299 -12.844 -0.159 1 89.69 95 ASN B N 1
ATOM 2801 C CA . ASN B 1 95 ? -0.92 -13.266 -0.387 1 89.69 95 ASN B CA 1
ATOM 2802 C C . ASN B 1 95 ? -0.252 -12.43 -1.474 1 89.69 95 ASN B C 1
ATOM 2804 O O . ASN B 1 95 ? 0.955 -12.18 -1.422 1 89.69 95 ASN B O 1
ATOM 2808 N N . GLU B 1 96 ? -1.064 -11.953 -2.383 1 91.25 96 GLU B N 1
ATOM 2809 C CA . GLU B 1 96 ? -0.532 -11.188 -3.504 1 91.25 96 GLU B CA 1
ATOM 2810 C C . GLU B 1 96 ? -0.695 -9.688 -3.273 1 91.25 96 GLU B C 1
ATOM 2812 O O . GLU B 1 96 ? -0.401 -8.883 -4.16 1 91.25 96 GLU B O 1
ATOM 2817 N N . ASN B 1 97 ? -1.229 -9.43 -2.17 1 91.88 97 ASN B N 1
ATOM 2818 C CA . ASN B 1 97 ? -1.494 -8.023 -1.86 1 91.88 97 ASN B CA 1
ATOM 2819 C C . ASN B 1 97 ? -2.322 -7.355 -2.955 1 91.88 97 ASN B C 1
ATOM 2821 O O . ASN B 1 97 ? -1.958 -6.289 -3.449 1 91.88 97 ASN B O 1
ATOM 2825 N N . ALA B 1 98 ? -3.346 -8.047 -3.336 1 93.5 98 ALA B N 1
ATOM 2826 C CA . ALA B 1 98 ? -4.25 -7.512 -4.352 1 93.5 98 ALA B CA 1
ATOM 2827 C C . ALA B 1 98 ? -4.961 -6.262 -3.844 1 93.5 98 ALA B C 1
ATOM 2829 O O . ALA B 1 98 ? -4.895 -5.938 -2.656 1 93.5 98 ALA B O 1
ATOM 2830 N N . TYR B 1 99 ? -5.566 -5.625 -4.719 1 90 99 TYR B N 1
ATOM 2831 C CA . TYR B 1 99 ? -6.277 -4.398 -4.391 1 90 99 TYR B CA 1
ATOM 2832 C C . TYR B 1 99 ? -7.328 -4.648 -3.312 1 90 99 TYR B C 1
ATOM 2834 O O . TYR B 1 99 ? -8.023 -5.668 -3.336 1 90 99 TYR B O 1
ATOM 2842 N N . SER B 1 100 ? -7.516 -3.668 -2.547 1 90.38 100 SER B N 1
ATOM 2843 C CA . SER B 1 100 ? -8.383 -3.791 -1.38 1 90.38 100 SER B CA 1
ATOM 2844 C C . SER B 1 100 ? -9.836 -4.039 -1.791 1 90.38 100 SER B C 1
ATOM 2846 O O . SER B 1 100 ? -10.57 -4.746 -1.098 1 90.38 100 SER B O 1
ATOM 2848 N N . TYR B 1 101 ? -10.203 -3.484 -2.904 1 90.38 101 TYR B N 1
ATOM 2849 C CA . TYR B 1 101 ? -11.586 -3.637 -3.355 1 90.38 101 TYR B CA 1
ATOM 2850 C C . TYR B 1 101 ? -11.898 -5.094 -3.662 1 90.38 101 TYR B C 1
ATOM 2852 O O . TYR B 1 101 ? -13.031 -5.547 -3.469 1 90.38 101 TYR B O 1
ATOM 2860 N N . ILE B 1 102 ? -10.938 -5.789 -4.074 1 94.25 102 ILE B N 1
ATOM 2861 C CA . ILE B 1 102 ? -11.117 -7.203 -4.383 1 94.25 102 ILE B CA 1
ATOM 2862 C C . ILE B 1 102 ? -11.383 -7.98 -3.094 1 94.25 102 ILE B C 1
ATOM 2864 O O . ILE B 1 102 ? -12.32 -8.773 -3.02 1 94.25 102 ILE B O 1
ATOM 2868 N N . LYS B 1 103 ? -10.609 -7.742 -2.123 1 94.81 103 LYS B N 1
ATOM 2869 C CA . LYS B 1 103 ? -10.773 -8.391 -0.824 1 94.81 103 LYS B CA 1
ATOM 2870 C C . LYS B 1 103 ? -12.148 -8.086 -0.231 1 94.81 103 LYS B C 1
ATOM 2872 O O . LYS B 1 103 ? -12.836 -8.984 0.253 1 94.81 103 LYS B O 1
ATOM 2877 N N . LYS B 1 104 ? -12.5 -6.84 -0.354 1 93.12 104 LYS B N 1
ATOM 2878 C CA . LYS B 1 104 ? -13.805 -6.402 0.145 1 93.12 104 LYS B CA 1
ATOM 2879 C C . LYS B 1 104 ? -14.938 -7.172 -0.522 1 93.12 104 LYS B C 1
ATOM 2881 O O . LYS B 1 104 ? -15.859 -7.641 0.152 1 93.12 104 LYS B O 1
ATOM 2886 N N . GLU B 1 105 ? -14.93 -7.281 -1.787 1 93.69 105 GLU B N 1
ATOM 2887 C CA . GLU B 1 105 ? -15.984 -7.965 -2.527 1 93.69 105 GLU B CA 1
ATOM 2888 C C . GLU B 1 105 ? -16.047 -9.445 -2.152 1 93.69 105 GLU B C 1
ATOM 2890 O O . GLU B 1 105 ? -17.141 -9.992 -1.967 1 93.69 105 GLU B O 1
ATOM 2895 N N . LEU B 1 106 ? -14.93 -10.016 -2.053 1 96.44 106 LEU B N 1
ATOM 2896 C CA . LEU B 1 106 ? -14.891 -11.438 -1.721 1 96.44 106 LEU B CA 1
ATOM 2897 C C . LEU B 1 106 ? -15.43 -11.68 -0.319 1 96.44 106 LEU B C 1
ATOM 2899 O O . LEU B 1 106 ? -16.219 -12.609 -0.108 1 96.44 106 LEU B O 1
ATOM 2903 N N . ILE B 1 107 ? -15.039 -10.82 0.604 1 96.31 107 ILE B N 1
ATOM 2904 C CA . ILE B 1 107 ? -15.492 -10.945 1.983 1 96.31 107 ILE B CA 1
ATOM 2905 C C . ILE B 1 107 ? -17 -10.703 2.053 1 96.31 107 ILE B C 1
ATOM 2907 O O . ILE B 1 107 ? -17.719 -11.438 2.723 1 96.31 107 ILE B O 1
ATOM 2911 N N . ASN B 1 108 ? -17.453 -9.688 1.345 1 91.75 108 ASN B N 1
ATOM 2912 C CA . ASN B 1 108 ? -18.875 -9.406 1.28 1 91.75 108 ASN B CA 1
ATOM 2913 C C . ASN B 1 108 ? -19.656 -10.594 0.72 1 91.75 108 ASN B C 1
ATOM 2915 O O . ASN B 1 108 ? -20.719 -10.953 1.246 1 91.75 108 ASN B O 1
ATOM 2919 N N . GLN B 1 109 ? -19.172 -11.188 -0.329 1 93.88 109 GLN B N 1
ATOM 2920 C CA . GLN B 1 109 ? -19.828 -12.344 -0.937 1 93.88 109 GLN B CA 1
ATOM 2921 C C . GLN B 1 109 ? -19.922 -13.5 0.047 1 93.88 109 GLN B C 1
ATOM 2923 O O . GLN B 1 109 ? -20.984 -14.078 0.241 1 93.88 109 GLN B O 1
ATOM 2928 N N . LEU B 1 110 ? -18.875 -13.789 0.716 1 97.06 110 LEU B N 1
ATOM 2929 C CA . LEU B 1 110 ? -18.797 -14.938 1.617 1 97.06 110 LEU B CA 1
ATOM 2930 C C . LEU B 1 110 ? -19.672 -14.719 2.846 1 97.06 110 LEU B C 1
ATOM 2932 O O . LEU B 1 110 ? -20.5 -15.57 3.184 1 97.06 110 LEU B O 1
ATOM 2936 N N . VAL B 1 111 ? -19.547 -13.547 3.438 1 94.75 111 VAL B N 1
ATOM 2937 C CA . VAL B 1 111 ? -20.109 -13.336 4.762 1 94.75 111 VAL B CA 1
ATOM 2938 C C . VAL B 1 111 ? -21.531 -12.773 4.629 1 94.75 111 VAL B C 1
ATOM 2940 O O . VAL B 1 111 ? -22.453 -13.258 5.273 1 94.75 111 VAL B O 1
ATOM 2943 N N . GLU B 1 112 ? -21.672 -11.82 3.799 1 88.19 112 GLU B N 1
ATOM 2944 C CA . GLU B 1 112 ? -22.953 -11.109 3.748 1 88.19 112 GLU B CA 1
ATOM 2945 C C . GLU B 1 112 ? -23.906 -11.773 2.768 1 88.19 112 GLU B C 1
ATOM 2947 O O . GLU B 1 112 ? -25.094 -11.938 3.066 1 88.19 112 GLU B O 1
ATOM 2952 N N . VAL B 1 113 ? -23.469 -12.109 1.608 1 89.94 113 VAL B N 1
ATOM 2953 C CA . VAL B 1 113 ? -24.359 -12.641 0.574 1 89.94 113 VAL B CA 1
ATOM 2954 C C . VAL B 1 113 ? -24.594 -14.133 0.814 1 89.94 113 VAL B C 1
ATOM 2956 O O . VAL B 1 113 ? -25.734 -14.586 0.887 1 89.94 113 VAL B O 1
ATOM 2959 N N . ASP B 1 114 ? -23.5 -14.891 1.003 1 95.06 114 ASP B N 1
ATOM 2960 C CA . ASP B 1 114 ? -23.609 -16.328 1.177 1 95.06 114 ASP B CA 1
ATOM 2961 C C . ASP B 1 114 ? -23.906 -16.688 2.629 1 95.06 114 ASP B C 1
ATOM 2963 O O . ASP B 1 114 ? -24.172 -17.859 2.945 1 95.06 114 ASP B O 1
ATOM 2967 N N . ASN B 1 115 ? -23.797 -15.742 3.51 1 94.06 115 ASN B N 1
ATOM 2968 C CA . ASN B 1 115 ? -24.141 -15.898 4.918 1 94.06 115 ASN B CA 1
ATOM 2969 C C . ASN B 1 115 ? -23.25 -16.922 5.609 1 94.06 115 ASN B C 1
ATOM 2971 O O . ASN B 1 115 ? -23.703 -17.719 6.418 1 94.06 115 ASN B O 1
ATOM 2975 N N . ILE B 1 116 ? -22.031 -16.969 5.23 1 97.12 116 ILE B N 1
ATOM 2976 C CA . ILE B 1 116 ? -21.047 -17.797 5.918 1 97.12 116 ILE B CA 1
ATOM 2977 C C . ILE B 1 116 ? -20.578 -17.094 7.191 1 97.12 116 ILE B C 1
ATOM 2979 O O . ILE B 1 116 ? -20.203 -15.922 7.152 1 97.12 116 ILE B O 1
ATOM 2983 N N . PRO B 1 117 ? -20.609 -17.766 8.344 1 96.75 117 PRO B N 1
ATOM 2984 C CA . PRO B 1 117 ? -20.125 -17.141 9.578 1 96.75 117 PRO B CA 1
ATOM 2985 C C . PRO B 1 117 ? -18.688 -16.656 9.461 1 96.75 117 PRO B C 1
ATOM 2987 O O . PRO B 1 117 ? -17.828 -17.391 8.969 1 96.75 117 PRO B O 1
ATOM 2990 N N . LEU B 1 118 ? -18.438 -15.492 9.945 1 96.31 118 LEU B N 1
ATOM 2991 C CA . LEU B 1 118 ? -17.125 -14.883 9.867 1 96.31 118 LEU B CA 1
ATOM 2992 C C . LEU B 1 118 ? -16.062 -15.797 10.477 1 96.31 118 LEU B C 1
ATOM 2994 O O . LEU B 1 118 ? -14.977 -15.953 9.922 1 96.31 118 LEU B O 1
ATOM 2998 N N . LYS B 1 119 ? -16.375 -16.391 11.594 1 96.88 119 LYS B N 1
ATOM 2999 C CA . LYS B 1 119 ? -15.445 -17.266 12.289 1 96.88 119 LYS B CA 1
ATOM 3000 C C . LYS B 1 119 ? -15.016 -18.422 11.391 1 96.88 119 LYS B C 1
ATOM 3002 O O . LYS B 1 119 ? -13.859 -18.859 11.438 1 96.88 119 LYS B O 1
ATOM 3007 N N . LYS B 1 120 ? -15.875 -18.906 10.609 1 98.06 120 LYS B N 1
ATOM 3008 C CA . LYS B 1 120 ? -15.547 -19.984 9.68 1 98.06 120 LYS B CA 1
ATOM 3009 C C . LYS B 1 120 ? -14.586 -19.516 8.594 1 98.06 120 LYS B C 1
ATOM 3011 O O . LYS B 1 120 ? -13.633 -20.219 8.25 1 98.06 120 LYS B O 1
ATOM 3016 N N . VAL B 1 121 ? -14.859 -18.344 8.078 1 98 121 VAL B N 1
ATOM 3017 C CA . VAL B 1 121 ? -13.992 -17.781 7.051 1 98 121 VAL B CA 1
ATOM 3018 C C . VAL B 1 121 ? -12.586 -17.562 7.621 1 98 121 VAL B C 1
ATOM 3020 O O . VAL B 1 121 ? -11.594 -17.875 6.969 1 98 121 VAL B O 1
ATOM 3023 N N . VAL B 1 122 ? -12.562 -17.047 8.82 1 97.88 122 VAL B N 1
ATOM 3024 C CA . VAL B 1 122 ? -11.297 -16.844 9.516 1 97.88 122 VAL B CA 1
ATOM 3025 C C . VAL B 1 122 ? -10.555 -18.172 9.648 1 97.88 122 VAL B C 1
ATOM 3027 O O . VAL B 1 122 ? -9.383 -18.266 9.281 1 97.88 122 VAL B O 1
ATOM 3030 N N . ASN B 1 123 ? -11.188 -19.172 10.078 1 97.5 123 ASN B N 1
ATOM 3031 C CA . ASN B 1 123 ? -10.586 -20.469 10.32 1 97.5 123 ASN B CA 1
ATOM 3032 C C . ASN B 1 123 ? -10.125 -21.125 9.023 1 97.5 123 ASN B C 1
ATOM 3034 O O . ASN B 1 123 ? -9.039 -21.703 8.969 1 97.5 123 ASN B O 1
ATOM 3038 N N . ASP B 1 124 ? -10.883 -21 8.016 1 97 124 ASP B N 1
ATOM 3039 C CA . ASP B 1 124 ? -10.602 -21.719 6.77 1 97 124 ASP B CA 1
ATOM 3040 C C . ASP B 1 124 ? -9.562 -20.969 5.938 1 97 124 ASP B C 1
ATOM 3042 O O . ASP B 1 124 ? -8.789 -21.578 5.199 1 97 124 ASP B O 1
ATOM 3046 N N . SER B 1 125 ? -9.539 -19.688 6.035 1 97 125 SER B N 1
ATOM 3047 C CA . SER B 1 125 ? -8.641 -18.906 5.207 1 97 125 SER B CA 1
ATOM 3048 C C . SER B 1 125 ? -7.305 -18.672 5.902 1 97 125 SER B C 1
ATOM 3050 O O . SER B 1 125 ? -6.293 -18.406 5.25 1 97 125 SER B O 1
ATOM 3052 N N . GLY B 1 126 ? -7.332 -18.609 7.238 1 96.44 126 GLY B N 1
ATOM 3053 C CA . GLY B 1 126 ? -6.148 -18.266 8 1 96.44 126 GLY B CA 1
ATOM 3054 C C . GLY B 1 126 ? -5.961 -16.766 8.164 1 96.44 126 GLY B C 1
ATOM 3055 O O . GLY B 1 126 ? -5.016 -16.312 8.812 1 96.44 126 GLY B O 1
ATOM 3056 N N . ILE B 1 127 ? -6.859 -15.961 7.629 1 96.94 127 ILE B N 1
ATOM 3057 C CA . ILE B 1 127 ? -6.789 -14.508 7.738 1 96.94 127 ILE B CA 1
ATOM 3058 C C . ILE B 1 127 ? -7.402 -14.062 9.062 1 96.94 127 ILE B C 1
ATOM 3060 O O . ILE B 1 127 ? -8.477 -14.531 9.445 1 96.94 127 ILE B O 1
ATOM 3064 N N . SER B 1 128 ? -6.73 -13.18 9.672 1 96.38 128 SER B N 1
ATOM 3065 C CA . SER B 1 128 ? -7.184 -12.773 11 1 96.38 128 SER B CA 1
ATOM 3066 C C . SER B 1 128 ? -8.531 -12.055 10.93 1 96.38 128 SER B C 1
ATOM 3068 O O . SER B 1 128 ? -8.844 -11.414 9.922 1 96.38 128 SER B O 1
ATOM 3070 N N . GLU B 1 129 ? -9.188 -12.141 11.984 1 96.19 129 GLU B N 1
ATOM 3071 C CA . GLU B 1 129 ? -10.523 -11.562 12.07 1 96.19 129 GLU B CA 1
ATOM 3072 C C . GLU B 1 129 ? -10.477 -10.047 11.867 1 96.19 129 GLU B C 1
ATOM 3074 O O . GLU B 1 129 ? -11.352 -9.477 11.211 1 96.19 129 GLU B O 1
ATOM 3079 N N . ASP B 1 130 ? -9.523 -9.406 12.398 1 92.69 130 ASP B N 1
ATOM 3080 C CA . ASP B 1 130 ? -9.414 -7.953 12.305 1 92.69 130 ASP B CA 1
ATOM 3081 C C . ASP B 1 130 ? -9.273 -7.504 10.852 1 92.69 130 ASP B C 1
ATOM 3083 O O . ASP B 1 130 ? -9.82 -6.469 10.461 1 92.69 130 ASP B O 1
ATOM 3087 N N . LYS B 1 131 ? -8.609 -8.273 10.016 1 94.06 131 LYS B N 1
ATOM 3088 C CA . LYS B 1 131 ? -8.398 -7.941 8.609 1 94.06 131 LYS B CA 1
ATOM 3089 C C . LYS B 1 131 ? -9.688 -8.094 7.812 1 94.06 131 LYS B C 1
ATOM 3091 O O . LYS B 1 131 ? -9.898 -7.383 6.824 1 94.06 131 LYS B O 1
ATOM 3096 N N . LEU B 1 132 ? -10.484 -8.992 8.273 1 95.88 132 LEU B N 1
ATOM 3097 C CA . LEU B 1 132 ? -11.742 -9.219 7.574 1 95.88 132 LEU B CA 1
ATOM 3098 C C . LEU B 1 132 ? -12.812 -8.25 8.055 1 95.88 132 LEU B C 1
ATOM 3100 O O . LEU B 1 132 ? -13.586 -7.723 7.25 1 95.88 132 LEU B O 1
ATOM 3104 N N . GLN B 1 133 ? -12.797 -7.953 9.305 1 92.31 133 GLN B N 1
ATOM 3105 C CA . GLN B 1 133 ? -13.836 -7.16 9.961 1 92.31 133 GLN B CA 1
ATOM 3106 C C . GLN B 1 133 ? -13.883 -5.742 9.398 1 92.31 133 GLN B C 1
ATOM 3108 O O . GLN B 1 133 ? -14.945 -5.129 9.328 1 92.31 133 GLN B O 1
ATOM 3113 N N . ILE B 1 134 ? -12.773 -5.27 8.953 1 90.44 134 ILE B N 1
ATOM 3114 C CA . ILE B 1 134 ? -12.711 -3.891 8.477 1 90.44 134 ILE B CA 1
ATOM 3115 C C . ILE B 1 134 ? -13.547 -3.744 7.207 1 90.44 134 ILE B C 1
ATOM 3117 O O . ILE B 1 134 ? -13.922 -2.631 6.828 1 90.44 134 ILE B O 1
ATOM 3121 N N . HIS B 1 135 ? -13.82 -4.848 6.57 1 91.81 135 HIS B N 1
ATOM 3122 C CA . HIS B 1 135 ? -14.57 -4.832 5.32 1 91.81 135 HIS B CA 1
ATOM 3123 C C . HIS B 1 135 ? -16.047 -5.125 5.559 1 91.81 135 HIS B C 1
ATOM 3125 O O . HIS B 1 135 ? -16.828 -5.25 4.605 1 91.81 135 HIS B O 1
ATOM 3131 N N . LEU B 1 136 ? -16.406 -5.207 6.777 1 93.5 136 LEU B N 1
ATOM 3132 C CA . LEU B 1 136 ? -17.797 -5.48 7.148 1 93.5 136 LEU B CA 1
ATOM 3133 C C . LEU B 1 136 ? -18.375 -4.336 7.98 1 93.5 136 LEU B C 1
ATOM 3135 O O . LEU B 1 136 ? -17.656 -3.73 8.781 1 93.5 136 LEU B O 1
ATOM 3139 N N . ALA B 1 137 ? -19.641 -4.113 7.734 1 91 137 ALA B N 1
ATOM 3140 C CA . ALA B 1 137 ? -20.297 -3.072 8.516 1 91 137 ALA B CA 1
ATOM 3141 C C . ALA B 1 137 ? -20.609 -3.561 9.93 1 91 137 ALA B C 1
ATOM 3143 O O . ALA B 1 137 ? -21.062 -4.691 10.117 1 91 137 ALA B O 1
ATOM 3144 N N . ASP B 1 138 ? -20.328 -2.73 10.875 1 91.81 138 ASP B N 1
ATOM 3145 C CA . ASP B 1 138 ? -20.656 -3.037 12.258 1 91.81 138 ASP B CA 1
ATOM 3146 C C . ASP B 1 138 ? -22.172 -3.199 12.438 1 91.81 138 ASP B C 1
ATOM 3148 O O . ASP B 1 138 ? -22.953 -2.436 11.859 1 91.81 138 ASP B O 1
ATOM 3152 N N . LEU B 1 139 ? -22.531 -4.176 13.25 1 89 139 LEU B N 1
ATOM 3153 C CA . LEU B 1 139 ? -23.938 -4.516 13.422 1 89 139 LEU B CA 1
ATOM 3154 C C . LEU B 1 139 ? -24.656 -3.432 14.211 1 89 139 LEU B C 1
ATOM 3156 O O . LEU B 1 139 ? -25.891 -3.357 14.172 1 89 139 LEU B O 1
ATOM 3160 N N . SER B 1 140 ? -23.922 -2.58 14.906 1 90.94 140 SER B N 1
ATOM 3161 C CA . SER B 1 140 ? -24.531 -1.513 15.695 1 90.94 140 SER B CA 1
ATOM 3162 C C . SER B 1 140 ? -25 -0.362 14.805 1 90.94 140 SER B C 1
ATOM 3164 O O . SER B 1 140 ? -25.766 0.499 15.234 1 90.94 140 SER B O 1
ATOM 3166 N N . ILE B 1 141 ? -24.547 -0.381 13.57 1 94.69 141 ILE B N 1
ATOM 3167 C CA . ILE B 1 141 ? -24.938 0.642 12.609 1 94.69 141 ILE B CA 1
ATOM 3168 C C . ILE B 1 141 ? -26.344 0.344 12.086 1 94.69 141 ILE B C 1
ATOM 3170 O O . ILE B 1 141 ? -26.688 -0.812 11.82 1 94.69 141 ILE B O 1
ATOM 3174 N N . PRO B 1 142 ? -27.172 1.4 11.977 1 94.75 142 PRO B N 1
ATOM 3175 C CA . PRO B 1 142 ? -28.516 1.181 11.445 1 94.75 142 PRO B CA 1
ATOM 3176 C C . PRO B 1 142 ? -28.5 0.499 10.078 1 94.75 142 PRO B C 1
ATOM 3178 O O . PRO B 1 142 ? -27.641 0.799 9.242 1 94.75 142 PRO B O 1
ATOM 3181 N N . THR B 1 143 ? -29.469 -0.31 9.828 1 94.31 143 THR B N 1
ATOM 3182 C CA . THR B 1 143 ? -29.547 -1.198 8.672 1 94.31 143 THR B CA 1
ATOM 3183 C C . THR B 1 143 ? -29.5 -0.401 7.375 1 94.31 143 THR B C 1
ATOM 3185 O O . THR B 1 143 ? -28.797 -0.792 6.434 1 94.31 143 THR B O 1
ATOM 3188 N N . TYR B 1 144 ? -30.203 0.681 7.43 1 94.62 144 TYR B N 1
ATOM 3189 C CA . TYR B 1 144 ? -30.25 1.512 6.23 1 94.62 144 TYR B CA 1
ATOM 3190 C C . TYR B 1 144 ? -28.844 1.893 5.777 1 94.62 144 TYR B C 1
ATOM 3192 O O . TYR B 1 144 ? -28.484 1.72 4.605 1 94.62 144 TYR B O 1
ATOM 3200 N N . TYR B 1 145 ? -28.031 2.314 6.652 1 94.38 145 TYR B N 1
ATOM 3201 C CA . TYR B 1 145 ? -26.688 2.754 6.324 1 94.38 145 TYR B CA 1
ATOM 3202 C C . TYR B 1 145 ? -25.766 1.562 6.066 1 94.38 145 TYR B C 1
ATOM 3204 O O . TYR B 1 145 ? -24.844 1.644 5.25 1 94.38 145 TYR B O 1
ATOM 3212 N N . ARG B 1 146 ? -25.969 0.474 6.691 1 92.81 146 ARG B N 1
ATOM 3213 C CA . ARG B 1 146 ? -25.188 -0.737 6.449 1 92.81 146 ARG B CA 1
ATOM 3214 C C . ARG B 1 146 ? -25.359 -1.22 5.016 1 92.81 146 ARG B C 1
ATOM 3216 O O . ARG B 1 146 ? -24.375 -1.547 4.344 1 92.81 146 ARG B O 1
ATOM 3223 N N . GLU B 1 147 ? -26.578 -1.19 4.586 1 90.56 147 GLU B N 1
ATOM 3224 C CA . GLU B 1 147 ? -26.875 -1.633 3.227 1 90.56 147 GLU B CA 1
ATOM 3225 C C . GLU B 1 147 ? -26.25 -0.704 2.193 1 90.56 147 GLU B C 1
ATOM 3227 O O . GLU B 1 147 ? -25.703 -1.164 1.189 1 90.56 147 GLU B O 1
ATOM 3232 N N . LEU B 1 148 ? -26.328 0.561 2.482 1 91.31 148 LEU B N 1
ATOM 3233 C CA . LEU B 1 148 ? -25.703 1.527 1.588 1 91.31 148 LEU B CA 1
ATOM 3234 C C . LEU B 1 148 ? -24.188 1.32 1.538 1 91.31 148 LEU B C 1
ATOM 3236 O O . LEU B 1 148 ? -23.578 1.396 0.468 1 91.31 148 LEU B O 1
ATOM 3240 N N . SER B 1 149 ? -23.609 1.083 2.705 1 90.44 149 SER B N 1
ATOM 3241 C CA . SER B 1 149 ? -22.172 0.909 2.764 1 90.44 149 SER B CA 1
ATOM 3242 C C . SER B 1 149 ? -21.719 -0.341 2.01 1 90.44 149 SER B C 1
ATOM 3244 O O . SER B 1 149 ? -20.641 -0.372 1.428 1 90.44 149 SER B O 1
ATOM 3246 N N . GLN B 1 150 ? -22.5 -1.333 1.994 1 84.5 150 GLN B N 1
ATOM 3247 C CA . GLN B 1 150 ? -22.219 -2.553 1.243 1 84.5 150 GLN B CA 1
ATOM 3248 C C . GLN B 1 150 ? -22.25 -2.291 -0.26 1 84.5 150 GLN B C 1
ATOM 3250 O O . GLN B 1 150 ? -21.406 -2.789 -1 1 84.5 150 GLN B O 1
ATOM 3255 N N . THR B 1 151 ? -23.234 -1.504 -0.541 1 83.62 151 THR B N 1
ATOM 3256 C CA . THR B 1 151 ? -23.406 -1.186 -1.953 1 83.62 151 THR B CA 1
ATOM 3257 C C . THR B 1 151 ? -22.25 -0.352 -2.473 1 83.62 151 THR B C 1
ATOM 3259 O O . THR B 1 151 ? -21.75 -0.589 -3.574 1 83.62 151 THR B O 1
ATOM 3262 N N . TYR B 1 152 ? -21.734 0.535 -1.652 1 84.69 152 TYR B N 1
ATOM 3263 C CA . TYR B 1 152 ? -20.766 1.507 -2.145 1 84.69 152 TYR B CA 1
ATOM 3264 C C . TYR B 1 152 ? -19.359 1.171 -1.656 1 84.69 152 TYR B C 1
ATOM 3266 O O . TYR B 1 152 ? -18.391 1.798 -2.076 1 84.69 152 TYR B O 1
ATOM 3274 N N . GLY B 1 153 ? -19.297 0.259 -0.797 1 83.06 153 GLY B N 1
ATOM 3275 C CA . GLY B 1 153 ? -17.984 -0.18 -0.338 1 83.06 153 GLY B CA 1
ATOM 3276 C C . GLY B 1 153 ? -17.344 0.771 0.662 1 83.06 153 GLY B C 1
ATOM 3277 O O . GLY B 1 153 ? -16.141 1.028 0.606 1 83.06 153 GLY B O 1
ATOM 3278 N N . ASN B 1 154 ? -18.094 1.347 1.536 1 88.88 154 ASN B N 1
ATOM 3279 C CA . ASN B 1 154 ? -17.594 2.33 2.492 1 88.88 154 ASN B CA 1
ATOM 3280 C C . ASN B 1 154 ? -17.734 1.834 3.93 1 88.88 154 ASN B C 1
ATOM 3282 O O . ASN B 1 154 ? -18.016 2.617 4.836 1 88.88 154 ASN B O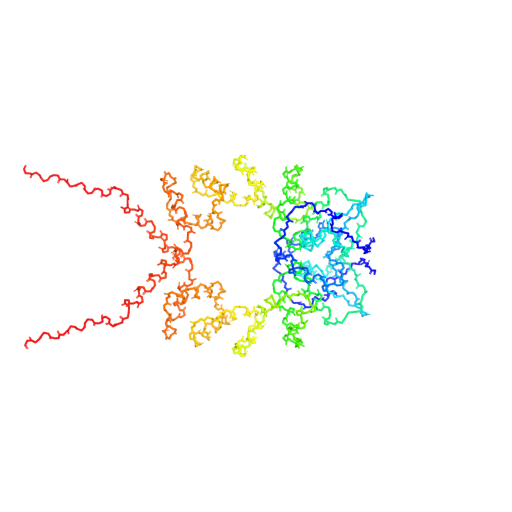 1
ATOM 3286 N N . GLN B 1 155 ? -17.625 0.569 4.137 1 91.69 155 GLN B N 1
ATOM 3287 C CA . GLN B 1 155 ? -17.891 -0.016 5.449 1 91.69 155 GLN B CA 1
ATOM 3288 C C . GLN B 1 155 ? -16.906 0.523 6.492 1 91.69 155 GLN B C 1
ATOM 3290 O O . GLN B 1 155 ? -17.312 0.925 7.582 1 91.69 155 GLN B O 1
ATOM 3295 N N . ASN B 1 156 ? -15.656 0.562 6.117 1 92.06 156 ASN B N 1
ATOM 3296 C CA . ASN B 1 156 ? -14.656 1.051 7.055 1 92.06 156 ASN B CA 1
ATOM 3297 C C . ASN B 1 156 ? -14.898 2.508 7.434 1 92.06 156 ASN B C 1
ATOM 3299 O O . ASN B 1 156 ? -14.742 2.887 8.594 1 92.06 156 ASN B O 1
ATOM 3303 N N . LEU B 1 157 ? -15.25 3.254 6.477 1 94.75 157 LEU B N 1
ATOM 3304 C CA . LEU B 1 157 ? -15.562 4.66 6.699 1 94.75 157 LEU B CA 1
ATOM 3305 C C . LEU B 1 157 ? -16.75 4.812 7.652 1 94.75 157 LEU B C 1
ATOM 3307 O O . LEU B 1 157 ? -16.688 5.586 8.609 1 94.75 157 LEU B O 1
ATOM 3311 N N . LEU B 1 158 ? -17.781 4.062 7.398 1 95.62 158 LEU B N 1
ATOM 3312 C CA . LEU B 1 158 ? -18.984 4.125 8.219 1 95.62 158 LEU B CA 1
ATOM 3313 C C . LEU B 1 158 ? -18.703 3.633 9.633 1 95.62 158 LEU B C 1
ATOM 3315 O O . LEU B 1 158 ? -19.188 4.211 10.609 1 95.62 158 LEU B O 1
ATOM 3319 N N . ASN B 1 159 ? -17.984 2.535 9.727 1 95.62 159 ASN B N 1
ATOM 3320 C CA . ASN B 1 159 ? -17.594 2.025 11.039 1 95.62 159 ASN B CA 1
ATOM 3321 C C . ASN B 1 159 ? -16.875 3.086 11.867 1 95.62 159 ASN B C 1
ATOM 3323 O O . ASN B 1 159 ? -17.156 3.258 13.047 1 95.62 159 ASN B O 1
ATOM 3327 N N . THR B 1 160 ? -15.969 3.762 11.25 1 96.38 160 THR B N 1
ATOM 3328 C CA . THR B 1 160 ? -15.195 4.797 11.93 1 96.38 160 THR B CA 1
ATOM 3329 C C . THR B 1 160 ? -16.094 5.957 12.352 1 96.38 160 THR B C 1
ATOM 3331 O O . THR B 1 160 ? -15.977 6.473 13.461 1 96.38 160 THR B O 1
ATOM 3334 N N . LEU B 1 161 ? -16.938 6.297 11.477 1 97.62 161 LEU B N 1
ATOM 3335 C CA . LEU B 1 161 ? -17.875 7.371 11.758 1 97.62 161 LEU B CA 1
ATOM 3336 C C . LEU B 1 161 ? -18.719 7.051 12.984 1 97.62 161 LEU B C 1
ATOM 3338 O O . LEU B 1 161 ? -18.844 7.879 13.891 1 97.62 161 LEU B O 1
ATOM 3342 N N . PHE B 1 162 ? -19.219 5.906 13.086 1 96.88 162 PHE B N 1
ATOM 3343 C CA . PHE B 1 162 ? -20.172 5.555 14.125 1 96.88 162 PHE B CA 1
ATOM 3344 C C . PHE B 1 162 ? -19.469 5.223 15.43 1 96.88 162 PHE B C 1
ATOM 3346 O O . PHE B 1 162 ? -20.109 5.035 16.469 1 96.88 162 PHE B O 1
ATOM 3353 N N . LYS B 1 163 ? -18.234 5.215 15.438 1 95.62 163 LYS B N 1
ATOM 3354 C CA . LYS B 1 163 ? -17.453 5.047 16.656 1 95.62 163 LYS B CA 1
ATOM 3355 C C . LYS B 1 163 ? -17.078 6.395 17.266 1 95.62 163 LYS B C 1
ATOM 3357 O O . LYS B 1 163 ? -16.578 6.461 18.391 1 95.62 163 LYS B O 1
ATOM 3362 N N . LEU B 1 164 ? -17.281 7.402 16.484 1 96.25 164 LEU B N 1
ATOM 3363 C CA . LEU B 1 164 ? -16.984 8.734 17 1 96.25 164 LEU B CA 1
ATOM 3364 C C . LEU B 1 164 ? -17.75 9.008 18.281 1 96.25 164 LEU B C 1
ATOM 3366 O O . LEU B 1 164 ? -18.906 8.586 18.422 1 96.25 164 LEU B O 1
ATOM 3370 N N . ASP B 1 165 ? -17.125 9.742 19.172 1 94.38 165 ASP B N 1
ATOM 3371 C CA . ASP B 1 165 ? -17.75 10.109 20.438 1 94.38 165 ASP B CA 1
ATOM 3372 C C . ASP B 1 165 ? -18.531 11.422 20.297 1 94.38 165 ASP B C 1
ATOM 3374 O O . ASP B 1 165 ? -18.172 12.422 20.922 1 94.38 165 ASP B O 1
ATOM 3378 N N . VAL B 1 166 ? -19.562 11.43 19.531 1 95.5 166 VAL B N 1
ATOM 3379 C CA . VAL B 1 166 ? -20.453 12.562 19.328 1 95.5 166 VAL B CA 1
ATOM 3380 C C . VAL B 1 166 ? -21.906 12.094 19.281 1 95.5 166 VAL B C 1
ATOM 3382 O O . VAL B 1 166 ? -22.172 10.883 19.25 1 95.5 166 VAL B O 1
ATOM 3385 N N . ASP B 1 167 ? -22.812 12.984 19.328 1 94.81 167 ASP B N 1
ATOM 3386 C CA . ASP B 1 167 ? -24.234 12.672 19.297 1 94.81 167 ASP B CA 1
ATOM 3387 C C . ASP B 1 167 ? -24.594 11.891 18.047 1 94.81 167 ASP B C 1
ATOM 3389 O O . ASP B 1 167 ? -24.125 12.195 16.953 1 94.81 167 ASP B O 1
ATOM 3393 N N . ILE B 1 168 ? -25.453 10.961 18.156 1 94.31 168 ILE B N 1
ATOM 3394 C CA . ILE B 1 168 ? -25.844 10.047 17.094 1 94.31 168 ILE B CA 1
ATOM 3395 C C . ILE B 1 168 ? -26.516 10.828 15.969 1 94.31 168 ILE B C 1
ATOM 3397 O O . ILE B 1 168 ? -26.391 10.461 14.797 1 94.31 168 ILE B O 1
ATOM 3401 N N . SER B 1 169 ? -27.219 11.93 16.297 1 94.31 169 SER B N 1
ATOM 3402 C CA . SER B 1 169 ? -27.875 12.727 15.273 1 94.31 169 SER B CA 1
ATOM 3403 C C . SER B 1 169 ? -26.875 13.312 14.289 1 94.31 169 SER B C 1
ATOM 3405 O O . SER B 1 169 ? -27.141 13.383 13.094 1 94.31 169 SER B O 1
ATOM 3407 N N . PHE B 1 170 ? -25.766 13.672 14.867 1 96.75 170 PHE B N 1
ATOM 3408 C CA . PHE B 1 170 ? -24.719 14.234 14.008 1 96.75 170 PHE B CA 1
ATOM 3409 C C . PHE B 1 170 ? -24.094 13.148 13.148 1 96.75 170 PHE B C 1
ATOM 3411 O O . PHE B 1 170 ? -23.75 13.391 11.984 1 96.75 170 PHE B O 1
ATOM 3418 N N . LYS B 1 171 ? -23.953 11.977 13.656 1 96.69 171 LYS B N 1
ATOM 3419 C CA . LYS B 1 171 ? -23.453 10.844 12.883 1 96.69 171 LYS B CA 1
ATOM 3420 C C . LYS B 1 171 ? -24.344 10.555 11.68 1 96.69 171 LYS B C 1
ATOM 3422 O O . LYS B 1 171 ? -23.859 10.273 10.586 1 96.69 171 LYS B O 1
ATOM 3427 N N . TYR B 1 172 ? -25.625 10.695 11.906 1 95.75 172 TYR B N 1
ATOM 3428 C CA . TYR B 1 172 ? -26.562 10.5 10.812 1 95.75 172 TYR B CA 1
ATOM 3429 C C . TYR B 1 172 ? -26.391 11.562 9.734 1 95.75 172 TYR B C 1
ATOM 3431 O O . TYR B 1 172 ? -26.453 11.266 8.539 1 95.75 172 TYR B O 1
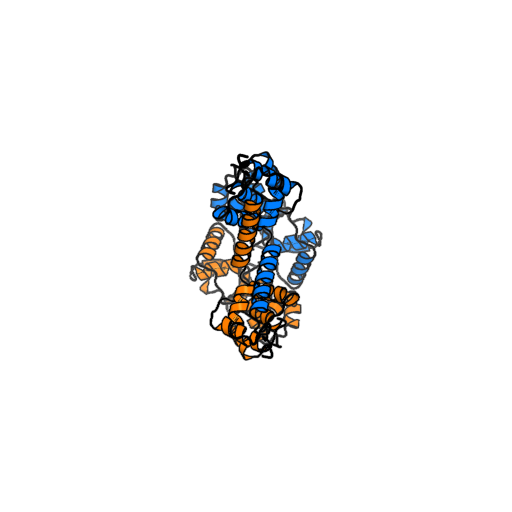ATOM 3439 N N . VAL B 1 173 ? -26.203 12.742 10.195 1 95.88 173 VAL B N 1
ATOM 3440 C CA . VAL B 1 173 ? -26.016 13.844 9.25 1 95.88 173 VAL B CA 1
ATOM 3441 C C . VAL B 1 173 ? -24.781 13.578 8.391 1 95.88 173 VAL B C 1
ATOM 3443 O O . VAL B 1 173 ? -24.828 13.703 7.168 1 95.88 173 VAL B O 1
ATOM 3446 N N . LEU B 1 174 ? -23.688 13.203 9.016 1 97.06 174 LEU B N 1
ATOM 3447 C CA . LEU B 1 174 ? -22.453 12.938 8.281 1 97.06 174 LEU B CA 1
ATOM 3448 C C . LEU B 1 174 ? -22.625 11.719 7.375 1 97.06 174 LEU B C 1
ATOM 3450 O O . LEU B 1 174 ? -22.094 11.703 6.258 1 97.06 174 LEU B O 1
ATOM 3454 N N . ALA B 1 175 ? -23.297 10.719 7.824 1 96.69 175 ALA B N 1
ATOM 3455 C CA . ALA B 1 175 ? -23.578 9.547 6.988 1 96.69 175 ALA B CA 1
ATOM 3456 C C . ALA B 1 175 ? -24.328 9.945 5.727 1 96.69 175 ALA B C 1
ATOM 3458 O O . ALA B 1 175 ? -24 9.5 4.625 1 96.69 175 ALA B O 1
ATOM 3459 N N . ASP B 1 176 ? -25.266 10.789 5.941 1 95.31 176 ASP B N 1
ATOM 3460 C CA . ASP B 1 176 ? -26.047 11.258 4.797 1 95.31 176 ASP B CA 1
ATOM 3461 C C . ASP B 1 176 ? -25.172 12.031 3.816 1 95.31 176 ASP B C 1
ATOM 3463 O O . ASP B 1 176 ? -25.328 11.898 2.6 1 95.31 176 ASP B O 1
ATOM 3467 N N . GLU B 1 177 ? -24.297 12.852 4.34 1 95.31 177 GLU B N 1
ATOM 3468 C CA . GLU B 1 177 ? -23.375 13.586 3.49 1 95.31 177 GLU B CA 1
ATOM 3469 C C . GLU B 1 177 ? -22.5 12.641 2.672 1 95.31 177 GLU B C 1
ATOM 3471 O O . GLU B 1 177 ? -22.234 12.891 1.492 1 95.31 177 GLU B O 1
ATOM 3476 N N . ILE B 1 178 ? -22 11.562 3.262 1 94.94 178 ILE B N 1
ATOM 3477 C CA . ILE B 1 178 ? -21.172 10.57 2.598 1 94.94 178 ILE B CA 1
ATOM 3478 C C . ILE B 1 178 ? -21.906 9.984 1.401 1 94.94 178 ILE B C 1
ATOM 3480 O O . ILE B 1 178 ? -21.375 9.93 0.292 1 94.94 178 ILE B O 1
ATOM 3484 N N . PHE B 1 179 ? -23.094 9.664 1.565 1 93.75 179 PHE B N 1
ATOM 3485 C CA . PHE B 1 179 ? -23.828 8.953 0.528 1 93.75 179 PHE B CA 1
ATOM 3486 C C . PHE B 1 179 ? -24.438 9.922 -0.474 1 93.75 179 PHE B C 1
ATOM 3488 O O . PHE B 1 179 ? -24.891 9.516 -1.539 1 93.75 179 PHE B O 1
ATOM 3495 N N . LYS B 1 180 ? -24.453 11.234 -0.145 1 92.56 180 LYS B N 1
ATOM 3496 C CA . LYS B 1 180 ? -24.828 12.266 -1.113 1 92.56 180 LYS B CA 1
ATOM 3497 C C . LYS B 1 180 ? -23.641 12.633 -1.996 1 92.56 180 LYS B C 1
ATOM 3499 O O . LYS B 1 180 ? -23.75 13.484 -2.885 1 92.56 180 LYS B O 1
ATOM 3504 N N . GLY B 1 181 ? -22.516 12.055 -1.642 1 89.38 181 GLY B N 1
ATOM 3505 C CA . GLY B 1 181 ? -21.359 12.227 -2.504 1 89.38 181 GLY B CA 1
ATOM 3506 C C . GLY B 1 181 ? -20.422 13.312 -2.018 1 89.38 181 GLY B C 1
ATOM 3507 O O . GLY B 1 181 ? -19.469 13.672 -2.713 1 89.38 181 GLY B O 1
ATOM 3508 N N . LYS B 1 182 ? -20.703 13.805 -0.869 1 86.19 182 LYS B N 1
ATOM 3509 C CA . LYS B 1 182 ? -19.781 14.797 -0.321 1 86.19 182 LYS B CA 1
ATOM 3510 C C . LYS B 1 182 ? -18.516 14.133 0.206 1 86.19 182 LYS B C 1
ATOM 3512 O O . LYS B 1 182 ? -18.562 13.023 0.751 1 86.19 182 LYS B O 1
ATOM 3517 N N . LYS B 1 183 ? -17.484 14.836 0.026 1 89.69 183 LYS B N 1
ATOM 3518 C CA . LYS B 1 183 ? -16.188 14.25 0.337 1 89.69 183 LYS B CA 1
ATOM 3519 C C . LYS B 1 183 ? -15.953 14.211 1.844 1 89.69 183 LYS B C 1
ATOM 3521 O O . LYS B 1 183 ? -15.664 15.234 2.463 1 89.69 183 LYS B O 1
ATOM 3526 N N . ILE B 1 184 ? -16.109 13.133 2.504 1 95.25 184 ILE B N 1
ATOM 3527 C CA . ILE B 1 184 ? -15.711 12.797 3.865 1 95.25 184 ILE B CA 1
ATOM 3528 C C . ILE B 1 184 ? -14.805 11.57 3.852 1 95.25 184 ILE B C 1
ATOM 3530 O O . ILE B 1 184 ? -15.203 10.5 3.375 1 95.25 184 ILE B O 1
ATOM 3534 N N . THR B 1 185 ? -13.648 11.766 4.344 1 96 185 THR B N 1
ATOM 3535 C CA . THR B 1 185 ? -12.664 10.688 4.266 1 96 185 THR B CA 1
ATOM 3536 C C . THR B 1 185 ? -12.391 10.094 5.645 1 96 185 THR B C 1
ATOM 3538 O O . THR B 1 185 ? -12.781 10.68 6.66 1 96 185 THR B O 1
ATOM 3541 N N . LEU B 1 186 ? -11.758 8.977 5.641 1 95.75 186 LEU B N 1
ATOM 3542 C CA . LEU B 1 186 ? -11.352 8.336 6.887 1 95.75 186 LEU B CA 1
ATOM 3543 C C . LEU B 1 186 ? -10.414 9.242 7.684 1 95.75 186 LEU B C 1
ATOM 3545 O O . LEU B 1 186 ? -10.508 9.312 8.914 1 95.75 186 LEU B O 1
ATOM 3549 N N . GLU B 1 187 ? -9.539 9.891 6.961 1 95.88 187 GLU B N 1
ATOM 3550 C CA . GLU B 1 187 ? -8.594 10.789 7.605 1 95.88 187 GLU B CA 1
ATOM 3551 C C . GLU B 1 187 ? -9.312 11.93 8.32 1 95.88 187 GLU B C 1
ATOM 3553 O O . GLU B 1 187 ? -8.93 12.32 9.422 1 95.88 187 GLU B O 1
ATOM 3558 N N . MET B 1 188 ? -10.281 12.445 7.684 1 97.62 188 MET B N 1
ATOM 3559 C CA . MET B 1 188 ? -11.07 13.508 8.305 1 97.62 188 MET B CA 1
ATOM 3560 C C . MET B 1 188 ? -11.695 13.023 9.609 1 97.62 188 MET B C 1
ATOM 3562 O O . MET B 1 188 ? -11.633 13.719 10.625 1 97.62 188 MET B O 1
ATOM 3566 N N . LEU B 1 189 ? -12.211 11.844 9.602 1 98.06 189 LEU B N 1
ATOM 3567 C CA . LEU B 1 189 ? -12.883 11.305 10.773 1 98.06 189 LEU B CA 1
ATOM 3568 C C . LEU B 1 189 ? -11.891 11.047 11.898 1 98.06 189 LEU B C 1
ATOM 3570 O O . LEU B 1 189 ? -12.195 11.297 13.07 1 98.06 189 LEU B O 1
ATOM 3574 N N . LYS B 1 190 ? -10.781 10.578 11.555 1 97 190 LYS B N 1
ATOM 3575 C CA . LYS B 1 190 ? -9.742 10.344 12.555 1 97 190 LYS B CA 1
ATOM 3576 C C . LYS B 1 190 ? -9.281 11.664 13.172 1 97 190 LYS B C 1
ATOM 3578 O O . LYS B 1 190 ? -9.055 11.734 14.383 1 97 190 LYS B O 1
ATOM 3583 N N . LEU B 1 191 ? -9.086 12.617 12.312 1 97.12 191 LEU B N 1
ATOM 3584 C CA . LEU B 1 191 ? -8.711 13.93 12.805 1 97.12 191 LEU B CA 1
ATOM 3585 C C . LEU B 1 191 ? -9.773 14.484 13.75 1 97.12 191 LEU B C 1
ATOM 3587 O O . LEU B 1 191 ? -9.453 15.078 14.781 1 97.12 191 LEU B O 1
ATOM 3591 N N . PHE B 1 192 ? -11.016 14.336 13.391 1 98.12 192 PHE B N 1
ATOM 3592 C CA . PHE B 1 192 ? -12.125 14.82 14.203 1 98.12 192 PHE B CA 1
ATOM 3593 C C . PHE B 1 192 ? -12.164 14.109 15.547 1 98.12 192 PHE B C 1
ATOM 3595 O O . PHE B 1 192 ? -12.398 14.734 16.578 1 98.12 192 PHE B O 1
ATOM 3602 N N . SER B 1 193 ? -11.938 12.867 15.508 1 97.81 193 SER B N 1
ATOM 3603 C CA . SER B 1 193 ? -11.867 12.086 16.75 1 97.81 193 SER B CA 1
ATOM 3604 C C . SER B 1 193 ? -10.781 12.625 17.672 1 97.81 193 SER B C 1
ATOM 3606 O O . SER B 1 193 ? -10.992 12.734 18.875 1 97.81 193 SER B O 1
ATOM 3608 N N . ARG B 1 194 ? -9.695 12.945 17.094 1 96.69 194 ARG B N 1
ATOM 3609 C CA . ARG B 1 194 ? -8.609 13.516 17.891 1 96.69 194 ARG B CA 1
ATOM 3610 C C . ARG B 1 194 ? -9.008 14.875 18.469 1 96.69 194 ARG B C 1
ATOM 3612 O O . ARG B 1 194 ? -8.688 15.18 19.609 1 96.69 194 ARG B O 1
ATOM 3619 N N . TYR B 1 195 ? -9.602 15.68 17.609 1 97.38 195 TYR B N 1
ATOM 3620 C CA . TYR B 1 195 ? -10.102 16.984 18.047 1 97.38 195 TYR B CA 1
ATOM 3621 C C . TYR B 1 195 ? -11.016 16.828 19.25 1 97.38 195 TYR B C 1
ATOM 3623 O O . TYR B 1 195 ? -10.891 17.578 20.234 1 97.38 195 TYR B O 1
ATOM 3631 N N . LEU B 1 196 ? -11.844 15.82 19.297 1 96.69 196 LEU B N 1
ATOM 3632 C CA . LEU B 1 196 ? -12.867 15.625 20.312 1 96.69 196 LEU B CA 1
ATOM 3633 C C . LEU B 1 196 ? -12.242 15.219 21.641 1 96.69 196 LEU B C 1
ATOM 3635 O O . LEU B 1 196 ? -12.891 15.305 22.688 1 96.69 196 LEU B O 1
ATOM 3639 N N . LYS B 1 197 ? -11.078 14.789 21.594 1 95.19 197 LYS B N 1
ATOM 3640 C CA . LYS B 1 197 ? -10.406 14.398 22.828 1 95.19 197 LYS B CA 1
ATOM 3641 C C . LYS B 1 197 ? -10.008 15.625 23.641 1 95.19 197 LYS B C 1
ATOM 3643 O O . LYS B 1 197 ? -9.883 15.547 24.859 1 95.19 197 LYS B O 1
ATOM 3648 N N . SER B 1 198 ? -9.852 16.797 22.969 1 92.69 198 SER B N 1
ATOM 3649 C CA . SER B 1 198 ? -9.289 17.953 23.656 1 92.69 198 SER B CA 1
ATOM 3650 C C . SER B 1 198 ? -10.242 19.141 23.594 1 92.69 198 SER B C 1
ATOM 3652 O O . SER B 1 198 ? -10.094 20.109 24.344 1 92.69 198 SER B O 1
ATOM 3654 N N . TYR B 1 199 ? -11.211 19.062 22.703 1 93.38 199 TYR B N 1
ATOM 3655 C CA . TYR B 1 199 ? -12.094 20.219 22.5 1 93.38 199 TYR B CA 1
ATOM 3656 C C . TYR B 1 199 ? -13.555 19.781 22.5 1 93.38 199 TYR B C 1
ATOM 3658 O O . TYR B 1 199 ? -13.867 18.609 22.266 1 93.38 199 TYR B O 1
ATOM 3666 N N . SER B 1 200 ? -14.359 20.672 22.797 1 91.25 200 SER B N 1
ATOM 3667 C CA . SER B 1 200 ? -15.797 20.422 22.781 1 91.25 200 SER B CA 1
ATOM 3668 C C . SER B 1 200 ? -16.391 20.703 21.406 1 91.25 200 SER B C 1
ATOM 3670 O O . SER B 1 200 ? -15.914 21.578 20.672 1 91.25 200 SER B O 1
ATOM 3672 N N . PHE B 1 201 ? -17.375 19.969 21.078 1 93.25 201 PHE B N 1
ATOM 3673 C CA . PHE B 1 201 ? -18.078 20.094 19.812 1 93.25 201 PHE B CA 1
ATOM 3674 C C . PHE B 1 201 ? -19.594 20 20.031 1 93.25 201 PHE B C 1
ATOM 3676 O O . PHE B 1 201 ? -20.078 19.047 20.641 1 93.25 201 PHE B O 1
ATOM 3683 N N . ASP B 1 202 ? -20.266 21.062 19.594 1 91.25 202 ASP B N 1
ATOM 3684 C CA . ASP B 1 202 ? -21.734 21.062 19.703 1 91.25 20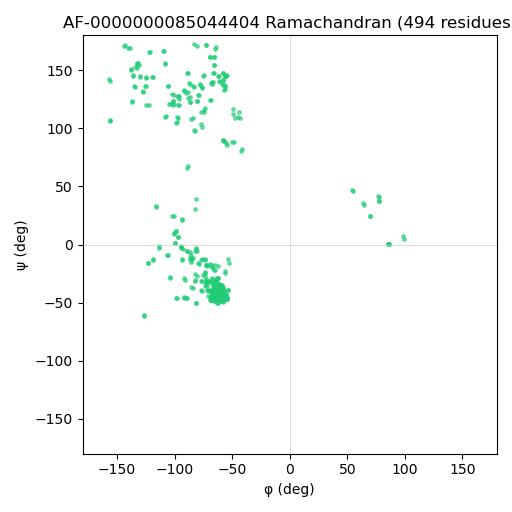2 ASP B CA 1
ATOM 3685 C C . ASP B 1 202 ? -22.375 20.641 18.375 1 91.25 202 ASP B C 1
ATOM 3687 O O . ASP B 1 202 ? -22.5 21.469 17.469 1 91.25 202 ASP B O 1
ATOM 3691 N N . PRO B 1 203 ? -22.844 19.516 18.312 1 90.88 203 PRO B N 1
ATOM 3692 C CA . PRO B 1 203 ? -23.406 18.984 17.062 1 90.88 203 PRO B CA 1
ATOM 3693 C C . PRO B 1 203 ? -24.766 19.594 16.719 1 90.88 203 PRO B C 1
ATOM 3695 O O . PRO B 1 203 ? -25.266 19.375 15.609 1 90.88 203 PRO B O 1
ATOM 3698 N N . THR B 1 204 ? -25.359 20.25 17.625 1 87.94 204 THR B N 1
ATOM 3699 C CA . THR B 1 204 ? -26.719 20.75 17.422 1 87.94 204 THR B CA 1
ATOM 3700 C C . THR B 1 204 ? -26.688 22.125 16.734 1 87.94 204 THR B C 1
ATOM 3702 O O . THR B 1 204 ? -27.719 22.609 16.266 1 87.94 204 THR B O 1
ATOM 3705 N N . LYS B 1 205 ? -25.484 22.688 16.672 1 88.44 205 LYS B N 1
ATOM 3706 C CA . LYS B 1 205 ? -25.359 23.984 16.031 1 88.44 205 LYS B CA 1
ATOM 3707 C C . LYS B 1 205 ? -25.656 23.891 14.531 1 88.44 205 LYS B C 1
ATOM 3709 O O . LYS B 1 205 ? -25.359 22.859 13.906 1 88.44 205 LYS B O 1
ATOM 3714 N N . GLN B 1 206 ? -26.203 24.906 13.961 1 87.5 206 GLN B N 1
ATOM 3715 C CA . GLN B 1 206 ? -26.594 24.938 12.555 1 87.5 206 GLN B CA 1
ATOM 3716 C C . GLN B 1 206 ? -25.391 24.766 11.641 1 87.5 206 GLN B C 1
ATOM 3718 O O . GLN B 1 206 ? -25.5 24.219 10.539 1 87.5 206 GLN B O 1
ATOM 3723 N N . ASN B 1 207 ? -24.219 25.188 12.102 1 91 207 ASN B N 1
ATOM 3724 C CA . ASN B 1 207 ? -23.031 25.141 11.266 1 91 207 ASN B CA 1
ATOM 3725 C C . ASN B 1 207 ? -22.141 23.953 11.633 1 91 207 ASN B C 1
ATOM 3727 O O . ASN B 1 207 ? -20.938 23.984 11.391 1 91 207 ASN B O 1
ATOM 3731 N N . ALA B 1 208 ? -22.734 22.953 12.203 1 94 208 ALA B N 1
ATOM 3732 C CA . ALA B 1 208 ? -21.953 21.844 12.727 1 94 208 ALA B CA 1
ATOM 3733 C C . ALA B 1 208 ? -21.172 21.141 11.617 1 94 208 ALA B C 1
ATOM 3735 O O . ALA B 1 208 ? -20 20.781 11.805 1 94 208 ALA B O 1
ATOM 3736 N N . VAL B 1 209 ? -21.75 20.953 10.461 1 95.44 209 VAL B N 1
ATOM 3737 C CA . VAL B 1 209 ? -21.094 20.281 9.352 1 95.44 209 VAL B CA 1
ATOM 3738 C C . VAL B 1 209 ? -19.953 21.156 8.82 1 95.44 209 VAL B C 1
ATOM 3740 O O . VAL B 1 209 ? -18.859 20.656 8.516 1 95.44 209 VAL B O 1
ATOM 3743 N N . SER B 1 210 ? -20.281 22.391 8.695 1 94.62 210 SER B N 1
ATOM 3744 C CA . SER B 1 210 ? -19.234 23.312 8.258 1 94.62 210 SER B CA 1
ATOM 3745 C C . SER B 1 210 ? -18.078 23.344 9.242 1 94.62 210 SER B C 1
ATOM 3747 O O . SER B 1 210 ? -16.906 23.375 8.828 1 94.62 210 SER B O 1
ATOM 3749 N N . LEU B 1 211 ? -18.406 23.359 10.484 1 95.12 211 LEU B N 1
ATOM 3750 C CA . LEU B 1 211 ? -17.375 23.359 11.516 1 95.12 211 LEU B CA 1
ATOM 3751 C C . LEU B 1 211 ? -16.547 22.078 11.453 1 95.12 211 LEU B C 1
ATOM 3753 O O . LEU B 1 211 ? -15.328 22.109 11.609 1 95.12 211 LEU B O 1
ATOM 3757 N N . PHE B 1 212 ? -17.219 20.984 11.234 1 97.25 212 PHE B N 1
ATOM 3758 C CA . PHE B 1 212 ? -16.531 19.703 11.047 1 97.25 212 PHE B CA 1
ATOM 3759 C C . PHE B 1 212 ? -15.5 19.812 9.93 1 97.25 212 PHE B C 1
ATOM 3761 O O . PHE B 1 212 ? -14.352 19.391 10.094 1 97.25 212 PHE B O 1
ATOM 3768 N N . ARG B 1 213 ? -15.867 20.359 8.859 1 97.25 213 ARG B N 1
ATOM 3769 C CA . ARG B 1 213 ? -14.992 20.516 7.703 1 97.25 213 ARG B CA 1
ATOM 3770 C C . ARG B 1 213 ? -13.82 21.438 8.016 1 97.25 213 ARG B C 1
ATOM 3772 O O . ARG B 1 213 ? -12.695 21.203 7.562 1 97.25 213 ARG B O 1
ATOM 3779 N N . GLU B 1 214 ? -14.078 22.422 8.773 1 96.06 214 GLU B N 1
ATOM 3780 C CA . GLU B 1 214 ? -13 23.328 9.172 1 96.06 214 GLU B CA 1
ATOM 3781 C C . GLU B 1 214 ? -12 22.641 10.094 1 96.06 214 GLU B C 1
ATOM 3783 O O . GLU B 1 214 ? -10.789 22.781 9.914 1 96.06 214 GLU B O 1
ATOM 3788 N N . ILE B 1 215 ? -12.57 21.938 11 1 97.06 215 ILE B N 1
ATOM 3789 C CA . ILE B 1 215 ? -11.75 21.234 11.984 1 97.06 215 ILE B CA 1
ATOM 3790 C C . ILE B 1 215 ? -10.82 20.25 11.281 1 97.06 215 ILE B C 1
ATOM 3792 O O . ILE B 1 215 ? -9.672 20.078 11.695 1 97.06 215 ILE B O 1
ATOM 3796 N N . THR B 1 216 ? -11.273 19.641 10.211 1 97.81 216 THR B N 1
ATOM 3797 C CA . THR B 1 216 ? -10.531 18.547 9.602 1 97.81 216 THR B CA 1
ATOM 3798 C C . THR B 1 216 ? -9.758 19.031 8.375 1 97.81 216 THR B C 1
ATOM 3800 O O . THR B 1 216 ? -9.211 18.219 7.625 1 97.81 216 THR B O 1
ATOM 3803 N N . ASP B 1 217 ? -9.719 20.312 8.172 1 96.94 217 ASP B N 1
ATOM 3804 C CA . ASP B 1 217 ? -9.016 20.891 7.035 1 96.94 217 ASP B CA 1
ATOM 3805 C C . ASP B 1 217 ? -7.523 21.047 7.336 1 96.94 217 ASP B C 1
ATOM 3807 O O . ASP B 1 217 ? -7.078 22.094 7.785 1 96.94 217 ASP B O 1
ATOM 3811 N N . ARG B 1 218 ? -6.707 20.188 6.926 1 95.44 218 ARG B N 1
ATOM 3812 C CA . ARG B 1 218 ? -5.281 20.156 7.227 1 95.44 218 ARG B CA 1
ATOM 3813 C C . ARG B 1 218 ? -4.547 21.281 6.496 1 95.44 218 ARG B C 1
ATOM 3815 O O . ARG B 1 218 ? -3.598 21.859 7.031 1 95.44 218 ARG B O 1
ATOM 3822 N N . GLU B 1 219 ? -4.98 21.453 5.332 1 95.19 219 GLU B N 1
ATOM 3823 C CA . GLU B 1 219 ? -4.328 22.484 4.547 1 95.19 219 GLU B CA 1
ATOM 3824 C C . GLU B 1 219 ? -4.523 23.859 5.18 1 95.19 219 GLU B C 1
ATOM 3826 O O . GLU B 1 219 ? -3.578 24.656 5.27 1 95.19 219 GLU B O 1
ATOM 3831 N N . ARG B 1 220 ? -5.664 24.172 5.582 1 96 220 ARG B N 1
ATOM 3832 C CA . ARG B 1 220 ? -5.93 25.438 6.258 1 96 220 ARG B CA 1
ATOM 3833 C C . ARG B 1 220 ? -5.133 25.547 7.555 1 96 220 ARG B C 1
ATOM 3835 O O . ARG B 1 220 ? -4.625 26.625 7.891 1 96 220 ARG B O 1
ATOM 3842 N N . ALA B 1 221 ? -5.105 24.469 8.297 1 97.19 221 ALA B N 1
ATOM 3843 C CA . ALA B 1 221 ? -4.324 24.438 9.531 1 97.19 221 ALA B CA 1
ATOM 3844 C C . ALA B 1 221 ? -2.863 24.797 9.258 1 97.19 221 ALA B C 1
ATOM 3846 O O . ALA B 1 221 ? -2.271 25.609 9.969 1 97.19 221 ALA B O 1
ATOM 3847 N N . LEU B 1 222 ? -2.359 24.234 8.242 1 97.12 222 LEU B N 1
ATOM 3848 C CA . LEU B 1 222 ? -0.961 24.469 7.902 1 97.12 222 LEU B CA 1
ATOM 3849 C C . LEU B 1 222 ? -0.738 25.922 7.504 1 97.12 222 LEU B C 1
ATOM 3851 O O . LEU B 1 222 ? 0.21 26.562 7.973 1 97.12 222 LEU B O 1
ATOM 3855 N N . ASN B 1 223 ? -1.548 26.438 6.668 1 95.75 223 ASN B N 1
ATOM 3856 C CA . ASN B 1 223 ? -1.404 27.812 6.215 1 95.75 223 ASN B CA 1
ATOM 3857 C C . ASN B 1 223 ? -1.509 28.797 7.375 1 95.75 223 ASN B C 1
ATOM 3859 O O . ASN B 1 223 ? -0.729 29.75 7.457 1 95.75 223 ASN B O 1
ATOM 3863 N N . PHE B 1 224 ? -2.473 28.531 8.172 1 95.56 224 PHE B N 1
ATOM 3864 C CA . PHE B 1 224 ? -2.635 29.375 9.352 1 95.56 224 PHE B CA 1
ATOM 3865 C C . PHE B 1 224 ? -1.385 29.328 10.227 1 95.56 224 PHE B C 1
ATOM 3867 O O . PHE B 1 224 ? -0.925 30.375 10.703 1 95.56 224 PHE B O 1
ATOM 3874 N N . TYR B 1 225 ? -0.893 28.203 10.445 1 96.5 225 TYR B N 1
ATOM 3875 C CA . TYR B 1 225 ? 0.302 27.984 11.258 1 96.5 225 TYR B CA 1
ATOM 3876 C C . TYR B 1 225 ? 1.52 28.641 10.617 1 96.5 225 TYR B C 1
ATOM 3878 O O . TYR B 1 225 ? 2.316 29.297 11.305 1 96.5 225 TYR B O 1
ATOM 3886 N N . TRP B 1 226 ? 1.735 28.484 9.344 1 96.56 226 TRP B N 1
ATOM 3887 C CA . TRP B 1 226 ? 2.861 29.078 8.625 1 96.56 226 TRP B CA 1
ATOM 3888 C C . TRP B 1 226 ? 2.793 30.594 8.656 1 96.56 226 TRP B C 1
ATOM 3890 O O . TRP B 1 226 ? 3.818 31.266 8.805 1 96.56 226 TRP B O 1
ATOM 3900 N N . ASP B 1 227 ? 1.587 31.188 8.516 1 95.06 227 ASP B N 1
ATOM 3901 C CA . ASP B 1 227 ? 1.403 32.625 8.641 1 95.06 227 ASP B CA 1
ATOM 3902 C C . ASP B 1 227 ? 1.881 33.125 10 1 95.06 227 ASP B C 1
ATOM 3904 O O . ASP B 1 227 ? 2.561 34.156 10.086 1 95.06 227 ASP B O 1
ATOM 3908 N N . LYS B 1 228 ? 1.561 32.406 10.977 1 92.81 228 LYS B N 1
ATOM 3909 C CA . LYS B 1 228 ? 1.974 32.781 12.336 1 92.81 228 LYS B CA 1
ATOM 3910 C C . LYS B 1 228 ? 3.492 32.719 12.477 1 92.81 228 LYS B C 1
ATOM 3912 O O . LYS B 1 228 ? 4.098 33.594 13.078 1 92.81 228 LYS B O 1
ATOM 3917 N N . LEU B 1 229 ? 4.094 31.641 11.961 1 92.69 229 LEU B N 1
ATOM 3918 C CA . LEU B 1 229 ? 5.543 31.484 12.047 1 92.69 229 LEU B CA 1
ATOM 3919 C C . LEU B 1 229 ? 6.258 32.656 11.359 1 92.69 229 LEU B C 1
ATOM 3921 O O . LEU B 1 229 ? 7.305 33.094 11.828 1 92.69 229 LEU B O 1
ATOM 3925 N N . ASN B 1 230 ? 5.719 33.094 10.289 1 90.88 230 ASN B N 1
ATOM 3926 C CA . ASN B 1 230 ? 6.371 34.125 9.508 1 90.88 230 ASN B CA 1
ATOM 3927 C C . ASN B 1 230 ? 6.09 35.531 10.078 1 90.88 230 ASN B C 1
ATOM 3929 O O . ASN B 1 230 ? 6.863 36.469 9.852 1 90.88 230 ASN B O 1
ATOM 3933 N N . THR B 1 231 ? 5.012 35.719 10.766 1 85.88 231 THR B N 1
ATOM 3934 C CA . THR B 1 231 ? 4.762 36.969 11.461 1 85.88 231 THR B CA 1
ATOM 3935 C C . THR B 1 231 ? 5.703 37.125 12.648 1 85.88 231 THR B C 1
ATOM 3937 O O . THR B 1 231 ? 6.215 38.219 12.906 1 85.88 231 THR B O 1
ATOM 3940 N N . ASN B 1 232 ? 5.945 36.094 13.312 1 73.25 232 ASN B N 1
ATOM 3941 C CA . ASN B 1 232 ? 6.875 36.094 14.438 1 73.25 232 ASN B CA 1
ATOM 3942 C C . ASN B 1 232 ? 8.312 36.344 13.977 1 73.25 232 ASN B C 1
ATOM 3944 O O . ASN B 1 232 ? 9.086 37 14.672 1 73.25 232 ASN B O 1
ATOM 3948 N N . MET B 1 233 ? 8.602 35.875 12.867 1 68.75 233 MET B N 1
ATOM 3949 C CA . MET B 1 233 ? 9.945 36.031 12.32 1 68.75 233 MET B CA 1
ATOM 3950 C C . MET B 1 233 ? 10.188 37.469 11.859 1 68.75 233 MET B C 1
ATOM 3952 O O . MET B 1 233 ? 11.289 38 12 1 68.75 233 MET B O 1
ATOM 3956 N N . GLN B 1 234 ? 9.234 38.188 11.359 1 64.56 234 GLN B N 1
ATOM 3957 C CA . GLN B 1 234 ? 9.352 39.594 10.945 1 64.56 234 GLN B CA 1
ATOM 3958 C C . GLN B 1 234 ? 9.445 40.5 12.156 1 64.56 234 GLN B C 1
ATOM 3960 O O . GLN B 1 234 ? 10.148 41.531 12.117 1 64.56 234 GLN B O 1
ATOM 3965 N N . GLN B 1 235 ? 8.797 40.125 13.242 1 57.41 235 GLN B N 1
ATOM 3966 C CA . GLN B 1 235 ? 8.867 40.938 14.445 1 57.41 235 GLN B CA 1
ATOM 3967 C C . GLN B 1 235 ? 10.227 40.812 15.125 1 57.41 235 GLN B C 1
ATOM 3969 O O . GLN B 1 235 ? 10.711 41.75 15.75 1 57.41 235 GLN B O 1
ATOM 3974 N N . MET B 1 236 ? 10.875 39.781 14.961 1 54.12 236 MET B N 1
ATOM 3975 C CA . MET B 1 236 ? 12.18 39.594 15.594 1 54.12 236 MET B CA 1
ATOM 3976 C C . MET B 1 236 ? 13.297 40.188 14.734 1 54.12 236 MET B C 1
ATOM 3978 O O . MET B 1 236 ? 14.461 40.188 15.141 1 54.12 236 MET B O 1
ATOM 3982 N N . SER B 1 237 ? 12.977 40.625 13.578 1 49.59 237 SER B N 1
ATOM 3983 C CA . SER B 1 237 ? 14.016 41.312 12.812 1 49.59 237 SER B CA 1
ATOM 3984 C C . SER B 1 237 ? 14.281 42.719 13.375 1 49.59 237 SER B C 1
ATOM 3986 O O . SER B 1 237 ? 13.344 43.469 13.617 1 49.59 237 SER B O 1
ATOM 3988 N N . PRO B 1 238 ? 15.461 43 13.891 1 49.41 238 PRO B N 1
ATOM 3989 C CA . PRO B 1 238 ? 15.867 44.219 14.586 1 49.41 238 PRO B CA 1
ATOM 3990 C C . PRO B 1 238 ? 15.578 45.5 13.773 1 49.41 238 PRO B C 1
ATOM 3992 O O . PRO B 1 238 ? 15.773 46.594 14.266 1 49.41 238 PRO B O 1
ATOM 3995 N N . SER B 1 239 ? 15.266 45.469 12.586 1 44.34 239 SER B N 1
ATOM 3996 C CA . SER B 1 239 ? 15.352 46.75 11.898 1 44.34 239 SER B CA 1
ATOM 3997 C C . SER B 1 239 ? 14.344 47.75 12.461 1 44.34 239 SER B C 1
ATOM 3999 O O . SER B 1 239 ? 14.281 48.906 12.023 1 44.34 239 SER B O 1
ATOM 4001 N N . ASN B 1 240 ? 13.336 47.25 13.188 1 40.12 240 ASN B N 1
ATOM 4002 C CA . ASN B 1 240 ? 12.469 48.344 13.648 1 40.12 240 ASN B CA 1
ATOM 4003 C C . ASN B 1 240 ? 13.023 49.031 14.891 1 40.12 240 ASN B C 1
ATOM 4005 O O . ASN B 1 240 ? 12.562 48.75 16 1 40.12 240 ASN B O 1
ATOM 4009 N N . ILE B 1 241 ? 14.336 49.219 14.938 1 40.5 241 ILE B N 1
ATOM 4010 C CA . ILE B 1 241 ? 14.93 50.156 15.867 1 40.5 241 ILE B CA 1
ATOM 4011 C C . ILE B 1 241 ? 14.344 51.562 15.625 1 40.5 241 ILE B C 1
ATOM 4013 O O . ILE B 1 241 ? 14.57 52.156 14.57 1 40.5 241 ILE B O 1
ATOM 4017 N N . ILE B 1 242 ? 13.32 51.938 16.234 1 43.16 242 ILE B N 1
ATOM 4018 C CA . ILE B 1 242 ? 12.859 53.312 16.375 1 43.16 242 ILE B CA 1
ATOM 4019 C C . ILE B 1 242 ? 14 54.219 16.859 1 43.16 242 ILE B C 1
ATOM 4021 O O . ILE B 1 242 ? 14.461 54.062 18 1 43.16 242 ILE B O 1
ATOM 4025 N N . ILE B 1 243 ? 14.805 54.781 15.938 1 40.28 243 ILE B N 1
ATOM 4026 C CA . ILE B 1 243 ? 15.766 55.844 16.188 1 40.28 243 ILE B CA 1
ATOM 4027 C C . ILE B 1 243 ? 15.062 57.062 16.797 1 40.28 243 ILE B C 1
ATOM 4029 O O . ILE B 1 243 ? 14.258 57.719 16.125 1 40.28 243 ILE B O 1
ATOM 4033 N N . PHE B 1 244 ? 14.961 57.125 18.078 1 38.28 244 PHE B N 1
ATOM 4034 C CA . PHE B 1 244 ? 14.578 58.312 18.828 1 38.28 244 PHE B CA 1
ATOM 4035 C C . PHE B 1 244 ? 15.523 59.469 18.516 1 38.28 244 PHE B C 1
ATOM 4037 O O . PHE B 1 244 ? 16.719 59.375 18.75 1 38.28 244 PHE B O 1
ATOM 4044 N N . SER B 1 245 ? 15.258 60.281 17.5 1 38.5 245 SER B N 1
ATOM 4045 C CA . SER B 1 245 ? 15.938 61.531 17.203 1 38.5 245 SER B CA 1
ATOM 4046 C C . SER B 1 245 ? 16.016 62.406 18.453 1 38.5 245 SER B C 1
ATOM 4048 O O . SER B 1 245 ? 15.016 62.594 19.156 1 38.5 245 SER B O 1
ATOM 4050 N N . PRO B 1 246 ? 17.266 62.719 18.984 1 40.88 246 PRO B N 1
ATOM 4051 C CA . PRO B 1 246 ? 17.469 63.625 20.125 1 40.88 246 PRO B CA 1
ATOM 4052 C C . PRO B 1 246 ? 16.734 64.938 19.969 1 40.88 246 PRO B C 1
ATOM 4054 O O . PRO B 1 246 ? 16.641 65.5 18.859 1 40.88 246 PRO B O 1
ATOM 4057 N N . CYS B 1 247 ? 15.711 65.312 20.719 1 35.56 247 CYS B N 1
ATOM 4058 C CA . CYS B 1 247 ? 15.086 66.625 20.859 1 35.56 247 CYS B CA 1
ATOM 4059 C C . CYS B 1 247 ? 16.125 67.688 21 1 35.56 247 CYS B C 1
ATOM 4061 O O . CYS B 1 247 ? 17.062 67.562 21.797 1 35.56 247 CYS B O 1
ATOM 4063 N N . ASN B 1 248 ? 16.438 68.625 20.109 1 37.19 248 ASN B N 1
ATOM 4064 C CA . ASN B 1 248 ? 17.094 69.938 20.219 1 37.19 248 ASN B CA 1
ATOM 4065 C C . ASN B 1 248 ? 16.609 70.688 21.438 1 37.19 248 ASN B C 1
ATOM 4067 O O . ASN B 1 248 ? 15.438 71.062 21.5 1 37.19 248 ASN B O 1
ATOM 4071 N N . ILE B 1 249 ? 17.141 70.438 22.641 1 24.95 249 ILE B N 1
ATOM 4072 C CA . ILE B 1 249 ? 17.219 71.625 23.562 1 24.95 249 ILE B CA 1
ATOM 4073 C C . ILE B 1 249 ? 18.266 72.562 23.078 1 24.95 249 ILE B C 1
ATOM 4075 O O . ILE B 1 249 ? 19.375 72.188 22.703 1 24.95 249 ILE B O 1
#

pLDDT: mean 89.32, std 13.45, range [24.88, 98.19]

Secondary structure (DSSP, 8-state):
-EEEEEEEGGGEE-S------HHHHHHHHHHHHT--S--EEEEE-TTS-EEEEE-HHHHHHHHHH-TT-EEEEEEEE----HHHHHHHHHHHHHHTT--HHHHHHHHIIIIIIS---HHHHHHHH---HHHHHTTS--TTS-HHHHHHHHHHT-HHHHHHHHHSSS-HHHHHHHHHHHHTT----HHHHHHHHHHHHHS---TTSTTHHHHHHHHT-HHHHHHHHHHHHHHHHHHTSTT----------/-EEEEEEEGGGEE-S------HHHHHHHHHHHHT--S--EEEEE-TTS-EEEEE-HHHHHHHHHH-TT-EEEEEEEE----HHHHHHHHHHHHHHTT--HHHHHHHHIIIIIIS---HHHHHHHH---HHHHHTTS--TTS-HHHHHHHHHHT-HHHHHHHHHSSS-HHHHHHHHHHHHTT----HHHHHHHHHHHHHS---TTSTTHHHHHHHHT-HHHHHHHHHHHHHHHHHHTSTT----------

Organism: Alkalihalophilus pseudofirmus (strain ATCC BAA-2126 / JCM 17055 / OF4) (NCBI:txid398511)

Nearest PDB structures (foldseek):
  7nfu-assembly1_A  TM=5.145E-01  e=2.916E-06  Geobacillus thermoleovorans CCB_US3_UF5
  6t1f-assembly2_D  TM=4.666E-01  e=1.432E-04  Caulobacter vibrioides NA1000
  6t1f-assembly1_A  TM=3.341E-01  e=3.740E-04  Caulobacter vibrioides NA1000
  6t1f-assembly2_C  TM=3.280E-01  e=4.629E-04  Caulobacter vibrioides NA1000
  5uje-assembly1_A  TM=3.402E-01  e=5.991E-03  Staphylococcus aureus subsp. aureus str. Newman

Sequence (498 aa):
MTTIKYVKVSQIKSGFTYLPTEMTAKSQLAILEKSNEPVIDVFEDGDKQYLLWKGIDNYNSLKKLDTMKEVACSIHKTSISTYHWMIQLLQSAYNENAYSYIKKELINQLVEVDNIPLKKVVNDSGISEDKLQIHLADLSIPTYYRELSQTYGNQNLLNTLFKLDVDISFKYVLADEIFKGKKITLEMLKLFSRYLKSYSFDPTKQNAVSLFREITDRERALNFYWDKLNTNMQQMSPSNIIIFSPCNIMTTIKYVKVSQIKSGFTYLPTEMTAKSQLAILEKSNEPVIDVFEDGDKQYLLWKGIDNYNSLKKLDTMKEVACSIHKTSISTYHWMIQLLQSAYNENAYSYIKKELINQLVEVDNIPLKKVVNDSGISEDKLQIHLADLSIPTYYRELSQTYGNQNLLNTLFKLDVDISFKYVLADEIFKGKKITLEMLKLFSRYLKSYSFDPTKQNAVSLFREITDRERALNFYWDKLNTNMQQMSPSNIIIFSPCNI

=== Feature glossary ===
Legend for the data blocks above and below:

— What the protein is —

Sequence gives the chain of amino acids in standard one-letter code (A=alanine, C=cysteine, …, Y=tyrosine), read N→C. It is the only feature that is directly encoded by the gene; all structural features are derived from the folded form of this sequence.

The annotation block draws on four external resources. InterPro: which protein families and domains the sequence belongs to. GO: standardized terms for what the protein does, what process it participates in, and where in the cell it acts. CATH: which structural fold it has in the CATH hierarchy. Organism: the species of origin.

— Where its atoms are —

Atomic coordinates in PDBx/mmCIF format — the same representation the Protein Data Bank distributes. Each line of the _atom_site loop places one backbone atom in Cartesian space (units: ångströms, origin: arbitrary).

Six rendered views show the 3D structure from the faces of a cube — i.e. along ±x, ±y, ±z. Rendering representation is drawn randomly per protein from cartoon (secondary-structure ribbons), sticks (backbone bonds), or molecular surface; coloring is either N→C rainbow (blue at the N-terminus through red at the C-terminus) or one color per chain.

— Local backbone conformation —

DSSP 8-state secondary structure assigns each residue one of H (α-helix), G (3₁₀-helix), I (π-helix), E (extended β-strand), B (isolated β-bridge), T (hydrogen-bonded turn), S (bend), or '-' (coil). The assignment is computed from backbone hydrogen-bond geometry via the Kabsch–Sander algorithm.

P-SEA three-state annotation labels each residue as helix, strand, or coil based purely on the geometry of the Cα trace. It serves as a fallback when the full backbone (and thus DSSP) is unavailable.

φ (phi) and ψ (psi) are the two rotatable backbone dihedrals per residue: φ is the C(i-1)–N–Cα–C torsion, ψ is the N–Cα–C–N(i+1) torsion, both in degrees on (−180°, 180°]. α-helical residues cluster near (−60°, −45°); β-strand residues near (−120°, +130°). A Ramachandran plot is simply a scatter of (φ, ψ) for every residue.

— Global shape and packing —

Radius of gyration (Rg) is the root-mean-square distance of Cα atoms from their centroid — a single number for overall size and compactness. A globular domain of N residues has Rg ≈ 2.2·N^0.38 Å; an extended or disordered chain has a much larger Rg. The Cα contact count is the number of residue pairs whose Cα atoms are within 8 Å and are more than four positions apart in sequence — a standard proxy for tertiary packing density. The bounding box is the smallest axis-aligned box enclosing all Cα atoms.

Accessible surface area quantifies burial. A residue with SASA near zero is packed into the hydrophobic core; one with SASA >100 Å² sits on the surface. Computed here via the Shrake–Rupley numerical algorithm with a 1.4 Å probe.

The contact map is a binary N×N matrix image: pixel (i, j) is dark where Cα_i and Cα_j are within 8 Å and |i−j|>4. Because the |i−j|>4 filter removes local helical contacts, off-diagonal stripes parallel to the main diagonal indicate parallel β-sheets; stripes perpendicular to it indicate antiparallel β-sheets. The Ramachandran plot scatters every residue's (φ, ψ) pair against the sterically allowed regions. The PAE heatmap renders the predicted-aligned-error matrix.

— Structural neighborhood —

A 3Di character summarizes, for each residue, the relative orientation of the Cα frame of its nearest spatial neighbor. Because it encodes fold topology rather than chemistry, 3Di alignments detect remote structural similarity that sequence alignment misses.

Structural nearest neighbors (via Foldseek easy-search vs the PDB). Reported per hit: target PDB id, E-value, and alignment TM-score. A TM-score above ~0.5 is the conventional threshold for 'same fold'.

— Confidence and disorder —

For AlphaFold models, the B-factor field carries pLDDT — the model's own estimate of local accuracy on a 0–100 scale. Regions with pLDDT<50 should be treated as essentially unmodeled; they often correspond to intrinsically disordered segments.

B-factor (Debye–Waller factor) reflects atomic displacement in the crystal lattice. It is an experimental observable (units Å²), not a prediction; low values mean the atom is pinned down, high values mean it moves or is heterogeneous across the crystal.

Predicted Aligned Error (PAE) is an AlphaFold confidence matrix: entry (i, j) is the expected error in the position of residue j, in ångströms, when the prediction is superimposed on the true structure at residue i. Low PAE within a block of residues means that block is internally rigid and well-predicted; high PAE between two blocks means their relative placement is uncertain even if each block individually is confident.